Protein AF-A0A959CJM0-F1 (afdb_monomer)

Radius of gyration: 30.86 Å; Cα contacts (8 Å, |Δi|>4): 540; chains: 1; bounding box: 67×108×84 Å

Solvent-accessible surface area (backbone atoms only — not comparable to full-atom values): 23298 Å² total; per-residue (Å²): 125,82,64,58,61,58,53,52,50,52,51,53,51,52,51,50,53,49,53,55,44,51,65,36,46,57,58,49,50,54,54,51,51,52,22,50,51,52,13,46,67,78,31,69,88,48,59,77,88,53,25,65,59,50,26,50,50,45,24,30,52,46,50,58,70,40,33,81,38,76,68,46,70,49,88,98,76,52,77,34,28,41,41,61,33,54,42,71,38,83,68,46,54,49,90,74,53,35,55,49,77,47,79,43,71,66,69,55,64,62,49,54,38,54,51,25,63,68,59,83,52,64,56,60,52,49,12,47,53,48,16,60,59,46,51,78,77,49,82,57,28,66,64,61,38,27,51,55,31,31,69,74,62,38,77,90,59,72,58,26,64,55,35,46,80,21,77,97,35,45,93,81,37,44,80,83,45,47,53,71,56,49,50,52,53,52,43,54,53,47,52,54,50,50,53,50,49,53,53,52,50,51,64,52,49,63,71,70,46,47,29,78,65,48,74,48,75,42,79,64,52,46,32,35,41,40,36,37,20,58,50,73,46,60,68,59,50,49,50,64,73,66,54,74,88,74,48,67,41,64,51,65,49,36,39,82,41,90,61,48,55,59,26,53,51,52,37,27,55,53,39,22,67,72,78,44,96,59,75,91,73,62,54,71,73,44,74,49,73,43,56,34,62,46,100,84,72,47,76,34,89,89,40,78,72,46,78,50,74,45,64,44,69,69,54,78,60,58,40,76,46,38,75,54,35,49,67,30,84,85,30,85,79,39,47,56,30,43,24,36,27,44,72,86,43,49,68,55,51,51,55,57,56,62,33,75,82,39,42,71,55,46,65,91,49,57,43,81,46,69,50,92,60,52,40,58,40,87,88,79,68,42,75,49,73,32,28,36,33,32,36,36,42,50,39,100,83,68,43,63,79,41,52,50,90,77,61,88,78,84,84,133

Mean predicted aligned error: 13.47 Å

Nearest PDB structures (foldseek):
  3onq-assembly3_D  TM=6.764E-01  e=3.087E+00  Bifidobacterium adolescentis ATCC 15703

Sequence (412 aa):
MQGKGVVKFFLVVMTIVTLVQYFFILPTQKVENAADEYAKQATQNMEEGLQKTAFKSKRAEFLDSMSSEEVFRIPLLKSYTYQELKSQQLALGLDLKGGMSVVLQVDLRDFIRALANDSKDPTFSEALDRASQAQKNAQDDFVTLFYDAWREVSGDKRLAPIFTRNEALRDQINYETSDGEVVRIIRKKADETVDLTFKLLKERIDKLGVTQPNVSLDASRDLIVVELPGIDNPERARTFLQAAAKLEFWNIFRISDPGIQQAFISANERLAKTIGDGELEPEILSIDTTYATDSLGNVDNTQIVSIDTTYDNAIVDQGPLFDVLTLNTTGARGLAVLGTAKRNQRRYIDSLLNREDIKTLFPRDLVFRWSKDPAKNYDTNELTDDFELYALKLGRDGKPALTGDHVVDASA

Foldseek 3Di:
DVVPVVVVVVVVVVVVVVVVQCVLPVLLVVQLVVLQVQLCVVQVPDDPVCSVVSSLVSSLVSCVVQQQPFSDDDPPPDTDGSLRSQQPHDFPFCVGQNFDKDKDADCLLVVVCVLLVVDPDVLLVQLSVQLVVCLVPDLAASLVSSLVSSVVRVVPNFPQVSRCPQPVCVVQTDPPQHNVSVSVVSLVVLLVVLVVLQVVLVVLLVVLSAHDWDWDAPSRHSMIMITGGNRSDPVVNVCSSPVDPKAFAFDFAFLPPPLNLVLLLVLQQVCCCPPNPDDLDFAFPDKDWQADADPVRHGDPVGTPDIDTDTDPCSSCDGDQNVFWAAPNVCPLHRQFGTKGAPVCVVVNCVSCPDPVSVVSDPPQWDKDKDPAADADPVPRHGDRMITIGITGADPVRGGPDICSPDPDDDD

Secondary structure (DSSP, 8-state):
-THHHHHHHHHHHHHHHHHHHHHHHHHHHHHHHHHHHHHHHHHTTS-HHHHHHHHHHHHHHHHHHHTTSEEEEETTTEEEEHHHHHHTS----HHHH-EEEEEEE--HHHHHHHHTTT---HHHHHHHHHHHHHTTT-SS-HHHHHHHHHHHH-TT--SHHHHTT-GGGTTT--TT--HHHHHHHHHHHHHHHHHHHHHHHHHHHHTTT-SS-EEEEETTTTEEEEEEET-S-HHHHHHHHHS----EE-EEE-TTSTTHHHHHHHHHHHHHHHHSSS-----EEEEEEEEEE-TTS-EEEEEEEEEEEEEPGGGGG-STTTTT-EE-TT-TT-TTEEEEEETTTHHHHHHHHTSHHHHTTS-TTEEEEE-SSPPBPTTT--B-SEEEEEEEE--TTS--SEEGGG------

pLDDT: mean 84.39, std 9.95, range [39.72, 97.56]

Structure (mmCIF, N/CA/C/O backbone):
data_AF-A0A959CJM0-F1
#
_entry.id   AF-A0A959CJM0-F1
#
loop_
_atom_site.group_PDB
_atom_site.id
_atom_site.type_symbol
_atom_site.label_atom_id
_atom_site.label_alt_id
_atom_site.label_comp_id
_atom_site.label_asym_id
_atom_site.label_entity_id
_atom_site.label_seq_id
_atom_site.pdbx_PDB_ins_code
_atom_site.Cartn_x
_atom_site.Cartn_y
_atom_site.Cartn_z
_atom_site.occupancy
_atom_site.B_iso_or_equiv
_atom_site.auth_seq_id
_atom_site.auth_comp_id
_atom_site.auth_asym_id
_atom_site.auth_atom_id
_atom_site.pdbx_PDB_model_num
ATOM 1 N N . MET A 1 1 ? 21.193 54.806 13.713 1.00 57.25 1 MET A N 1
ATOM 2 C CA . MET A 1 1 ? 21.776 54.086 12.548 1.00 57.25 1 MET A CA 1
ATOM 3 C C . MET A 1 1 ? 21.919 52.565 12.748 1.00 57.25 1 MET A C 1
ATOM 5 O O . MET A 1 1 ? 22.326 51.897 11.805 1.00 57.25 1 MET A O 1
ATOM 9 N N . GLN A 1 2 ? 21.524 51.987 13.893 1.00 57.78 2 GLN A N 1
ATOM 10 C CA . GLN A 1 2 ? 21.724 50.558 14.211 1.00 57.78 2 GLN A CA 1
ATOM 11 C C . GLN A 1 2 ? 20.840 49.560 13.428 1.00 57.78 2 GLN A C 1
ATOM 13 O O . GLN A 1 2 ? 21.198 48.395 13.332 1.00 57.78 2 GLN A O 1
ATOM 18 N N . GLY A 1 3 ? 19.752 49.995 12.778 1.00 58.97 3 GLY A N 1
ATOM 19 C CA . GLY A 1 3 ? 18.914 49.108 11.949 1.00 58.97 3 GLY A CA 1
ATOM 20 C C . GLY A 1 3 ? 19.455 48.816 10.539 1.00 58.97 3 GLY A C 1
ATOM 21 O O . GLY A 1 3 ? 19.026 47.858 9.905 1.00 58.97 3 GLY A O 1
ATOM 22 N N . LYS A 1 4 ? 20.414 49.605 10.022 1.00 71.06 4 LYS A N 1
ATOM 23 C CA . LYS A 1 4 ? 20.877 49.473 8.622 1.00 71.06 4 LYS A CA 1
ATOM 24 C C . LYS A 1 4 ? 21.696 48.200 8.369 1.00 71.06 4 LYS A C 1
ATOM 26 O O . LYS A 1 4 ? 21.675 47.695 7.252 1.00 71.06 4 LYS A O 1
ATOM 31 N N . GLY A 1 5 ? 22.407 47.691 9.378 1.00 79.06 5 GLY A N 1
ATOM 32 C CA . GLY A 1 5 ? 23.183 46.448 9.271 1.00 79.06 5 GLY A CA 1
ATOM 33 C C . GLY A 1 5 ? 22.288 45.213 9.182 1.00 79.06 5 GLY A C 1
ATOM 34 O O . GLY A 1 5 ? 22.457 44.400 8.280 1.00 79.06 5 GLY A O 1
ATOM 35 N N . VAL A 1 6 ? 21.272 45.139 10.048 1.00 84.69 6 VAL A N 1
ATOM 36 C CA . VAL A 1 6 ? 20.287 44.045 10.064 1.00 84.69 6 VAL A CA 1
ATOM 37 C C . VAL A 1 6 ? 19.477 44.021 8.765 1.00 84.69 6 VAL A C 1
ATOM 39 O O . VAL A 1 6 ? 19.350 42.972 8.146 1.00 84.69 6 VAL A O 1
ATOM 42 N N . VAL A 1 7 ? 19.011 45.178 8.284 1.00 85.62 7 VAL A N 1
ATOM 43 C CA . VAL A 1 7 ? 18.259 45.260 7.018 1.00 85.62 7 VAL A CA 1
ATOM 44 C C . VAL A 1 7 ? 19.114 44.836 5.815 1.00 85.62 7 VAL A C 1
ATOM 46 O O . VAL A 1 7 ? 18.636 44.089 4.966 1.00 85.62 7 VAL A O 1
ATOM 49 N N . LYS A 1 8 ? 20.389 45.250 5.742 1.00 85.75 8 LYS A N 1
ATOM 50 C CA . LYS A 1 8 ? 21.305 44.804 4.675 1.00 85.75 8 LYS A CA 1
ATOM 51 C C . LYS A 1 8 ? 21.578 43.302 4.738 1.00 85.75 8 LYS A C 1
ATOM 53 O O . LYS A 1 8 ? 21.616 42.662 3.695 1.00 85.75 8 LYS A O 1
ATOM 58 N N . PHE A 1 9 ? 21.736 42.748 5.937 1.00 89.25 9 PHE A N 1
ATOM 59 C CA . PHE A 1 9 ? 21.904 41.310 6.128 1.00 89.25 9 PHE A CA 1
ATOM 60 C C . PHE A 1 9 ? 20.680 40.529 5.628 1.00 89.25 9 PHE A C 1
ATOM 62 O O . PHE A 1 9 ? 20.8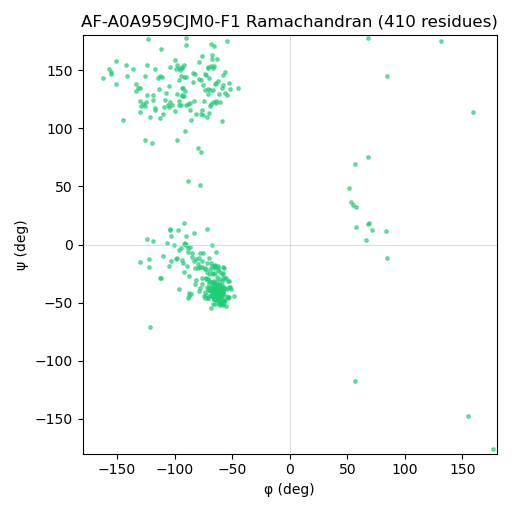32 39.641 4.794 1.00 89.25 9 PHE A O 1
ATOM 69 N N . PHE A 1 10 ? 19.466 40.913 6.043 1.00 90.06 10 PHE A N 1
ATOM 70 C CA . PHE A 1 10 ? 18.233 40.279 5.561 1.00 90.06 10 PHE A CA 1
ATOM 71 C C . PHE A 1 10 ? 18.060 40.406 4.046 1.00 90.06 10 PHE A C 1
ATOM 73 O O . PHE A 1 10 ? 17.652 39.442 3.408 1.00 90.06 10 PHE A O 1
ATOM 80 N N . LEU A 1 11 ? 18.410 41.551 3.452 1.00 92.31 11 LEU A N 1
ATOM 81 C CA . LEU A 1 11 ? 18.341 41.738 2.001 1.00 92.31 11 LEU A CA 1
ATOM 82 C C . LEU A 1 11 ? 19.294 40.797 1.258 1.00 92.31 11 LEU A C 1
ATOM 84 O O . LEU A 1 11 ? 18.898 40.192 0.263 1.00 92.31 11 LEU A O 1
ATOM 88 N N . VAL A 1 12 ? 20.528 40.634 1.747 1.00 92.62 12 VAL A N 1
ATOM 89 C CA . VAL A 1 12 ? 21.495 39.693 1.162 1.00 92.62 12 VAL A CA 1
ATOM 90 C C . VAL A 1 12 ? 20.982 38.259 1.281 1.00 92.62 12 VAL A C 1
ATOM 92 O O . VAL A 1 12 ? 20.967 37.540 0.285 1.00 92.62 12 VAL A O 1
ATOM 95 N N . VAL A 1 13 ? 20.485 37.862 2.457 1.00 92.62 13 VAL A N 1
ATOM 96 C CA . VAL A 1 13 ? 19.905 36.526 2.671 1.00 92.62 13 VAL A CA 1
ATOM 97 C C . VAL A 1 13 ? 18.708 36.291 1.746 1.00 92.62 13 VAL A C 1
ATOM 99 O O . VAL A 1 13 ? 18.661 35.275 1.060 1.00 92.62 13 VAL A O 1
ATOM 102 N N . MET A 1 14 ? 17.773 37.239 1.654 1.00 91.38 14 MET A N 1
ATOM 103 C CA . MET A 1 14 ? 16.599 37.130 0.782 1.00 91.38 14 MET A CA 1
ATOM 104 C C . MET A 1 14 ? 16.988 37.048 -0.698 1.00 91.38 14 MET A C 1
ATOM 106 O O . MET A 1 14 ? 16.410 36.260 -1.446 1.00 91.38 14 MET A O 1
ATOM 110 N N . THR A 1 15 ? 17.995 37.815 -1.121 1.00 93.44 15 THR A N 1
ATOM 111 C CA . THR A 1 15 ? 18.522 37.760 -2.492 1.00 93.44 15 THR A CA 1
ATOM 112 C C . THR A 1 15 ? 19.105 36.380 -2.790 1.00 93.44 15 THR A C 1
ATOM 114 O O . THR A 1 15 ? 18.781 35.793 -3.819 1.00 93.44 15 THR A O 1
ATOM 117 N N . ILE A 1 16 ? 19.891 35.816 -1.867 1.00 92.88 16 ILE A N 1
ATOM 118 C CA . ILE A 1 16 ? 20.448 34.463 -2.003 1.00 92.88 16 ILE A CA 1
ATOM 119 C C . ILE A 1 16 ? 19.327 33.421 -2.086 1.00 92.88 16 ILE A C 1
ATOM 121 O O . ILE A 1 16 ? 19.324 32.612 -3.008 1.00 92.88 16 ILE A O 1
ATOM 125 N N . VAL A 1 17 ? 18.345 33.468 -1.181 1.00 89.12 17 VAL A N 1
ATOM 126 C CA . VAL A 1 17 ? 17.196 32.542 -1.188 1.00 89.12 17 VAL A CA 1
ATOM 127 C C . VAL A 1 17 ? 16.427 32.629 -2.508 1.00 89.12 17 VAL A C 1
ATOM 129 O O . VAL A 1 17 ? 16.061 31.604 -3.077 1.00 89.12 17 VAL A O 1
ATOM 132 N N . THR A 1 18 ? 16.230 33.838 -3.033 1.00 89.69 18 THR A N 1
ATOM 133 C CA . THR A 1 18 ? 15.547 34.051 -4.315 1.00 89.69 18 THR A CA 1
ATOM 134 C C . THR A 1 18 ? 16.336 33.432 -5.470 1.00 89.69 18 THR A C 1
ATOM 136 O O . THR A 1 18 ? 15.764 32.717 -6.288 1.00 89.69 18 THR A O 1
ATOM 139 N N . LEU A 1 19 ? 17.655 33.643 -5.520 1.00 91.31 19 LEU A N 1
ATOM 140 C CA . LEU A 1 19 ? 18.517 33.049 -6.548 1.00 91.31 19 LEU A CA 1
ATOM 141 C C . LEU A 1 19 ? 18.513 31.515 -6.485 1.00 91.31 19 LEU A C 1
ATOM 143 O O . LEU A 1 19 ? 18.413 30.864 -7.523 1.00 91.31 19 LEU A O 1
ATOM 147 N N . VAL A 1 20 ? 18.552 30.940 -5.280 1.00 87.69 20 VAL A N 1
ATOM 148 C CA . VAL A 1 20 ? 18.440 29.488 -5.070 1.00 87.69 20 VAL A CA 1
ATOM 149 C C . VAL A 1 20 ? 17.080 28.955 -5.541 1.00 87.69 20 VAL A C 1
ATOM 151 O O . VAL A 1 20 ? 17.009 27.886 -6.137 1.00 87.69 20 VAL A O 1
ATOM 154 N N . GLN A 1 21 ? 15.992 29.705 -5.358 1.00 87.12 21 GLN A N 1
ATOM 155 C CA . GLN A 1 21 ? 14.681 29.291 -5.865 1.00 87.12 21 GLN A CA 1
ATOM 156 C C . GLN A 1 21 ? 14.605 29.319 -7.391 1.00 87.12 21 GLN A C 1
ATOM 158 O O . GLN A 1 21 ? 14.144 28.351 -7.993 1.00 87.12 21 GLN A O 1
ATOM 163 N N . TYR A 1 22 ? 15.126 30.363 -8.041 1.00 88.06 22 TYR A N 1
ATOM 164 C CA . TYR A 1 22 ? 15.232 30.375 -9.505 1.00 88.06 22 TYR A CA 1
ATOM 165 C C . TYR A 1 22 ? 16.076 29.211 -10.028 1.00 88.06 22 TYR A C 1
ATOM 167 O O . TYR A 1 22 ? 15.742 28.618 -11.052 1.00 88.06 22 TYR A O 1
ATOM 175 N N . PHE A 1 23 ? 17.126 28.843 -9.299 1.00 87.25 23 PHE A N 1
ATOM 176 C CA . PHE A 1 23 ? 17.965 27.703 -9.636 1.00 87.25 23 PHE A CA 1
ATOM 177 C C . PHE A 1 23 ? 17.184 26.372 -9.672 1.00 87.25 23 PHE A C 1
ATOM 179 O O . PHE A 1 23 ? 17.391 25.586 -10.594 1.00 87.25 23 PHE A O 1
ATOM 186 N N . PHE A 1 24 ? 16.234 26.141 -8.759 1.00 85.69 24 PHE A N 1
ATOM 187 C CA . PHE A 1 24 ? 15.379 24.940 -8.779 1.00 85.69 24 PHE A CA 1
ATOM 188 C C . PHE A 1 24 ? 14.193 25.032 -9.757 1.00 85.69 24 PHE A C 1
ATOM 190 O O . PHE A 1 24 ? 13.739 24.020 -10.302 1.00 85.69 24 PHE A O 1
ATOM 197 N N . ILE A 1 25 ? 13.671 26.237 -9.994 1.00 86.56 25 ILE A N 1
ATOM 198 C CA . ILE A 1 25 ? 12.476 26.465 -10.822 1.00 86.56 25 ILE A CA 1
ATOM 199 C C . ILE A 1 25 ? 12.797 26.415 -12.323 1.00 86.56 25 ILE A C 1
ATOM 201 O O . ILE A 1 25 ? 12.028 25.853 -13.095 1.00 86.56 25 ILE A O 1
ATOM 205 N N . LEU A 1 26 ? 13.930 26.964 -12.768 1.00 89.56 26 LEU A N 1
ATOM 206 C CA . LEU A 1 26 ? 14.223 27.066 -14.204 1.00 89.56 26 LEU A CA 1
ATOM 207 C C . LEU A 1 26 ? 14.342 25.704 -14.921 1.00 89.56 26 LEU A C 1
ATOM 209 O O . LEU A 1 26 ? 13.779 25.570 -16.010 1.00 89.56 26 LEU A O 1
ATOM 213 N N . PRO A 1 27 ? 15.030 24.679 -14.375 1.00 87.75 27 PRO A N 1
ATOM 214 C CA . PRO A 1 27 ? 15.105 23.376 -15.036 1.00 87.75 27 PRO A CA 1
ATOM 215 C C . PRO A 1 27 ? 13.763 22.636 -15.021 1.00 87.75 27 PRO A C 1
ATOM 217 O O . PRO A 1 27 ? 13.384 22.035 -16.022 1.00 87.75 27 PRO A O 1
ATOM 220 N N . THR A 1 28 ? 13.012 22.720 -13.919 1.00 86.69 28 THR A N 1
ATOM 221 C CA . THR A 1 28 ? 11.699 22.062 -13.793 1.00 86.69 28 THR A CA 1
ATOM 222 C C . THR A 1 28 ? 10.658 22.678 -14.725 1.00 86.69 28 THR A C 1
ATOM 224 O O . THR A 1 28 ? 9.931 21.939 -15.380 1.00 86.69 28 THR A O 1
ATOM 227 N N . GLN A 1 29 ? 10.658 24.004 -14.905 1.00 87.75 29 GLN A N 1
ATOM 228 C CA . GLN A 1 29 ? 9.793 24.678 -15.880 1.00 87.75 29 GLN A CA 1
ATOM 229 C C . GLN A 1 29 ? 10.014 24.191 -17.314 1.00 87.75 29 GLN A C 1
ATOM 231 O O . GLN A 1 29 ? 9.058 24.095 -18.076 1.00 87.75 29 GLN A O 1
ATOM 236 N N . LYS A 1 30 ? 11.250 23.851 -17.704 1.00 89.12 30 LYS A N 1
ATOM 237 C CA . LYS A 1 30 ? 11.506 23.293 -19.043 1.00 89.12 30 LYS A CA 1
ATOM 238 C C . LYS A 1 30 ? 10.803 21.951 -19.240 1.00 89.12 30 LYS A C 1
ATOM 240 O O . LYS A 1 30 ? 10.200 21.735 -20.285 1.00 89.12 30 LYS A O 1
ATOM 245 N N . VAL A 1 31 ? 10.862 21.081 -18.232 1.00 87.38 31 VAL A N 1
ATOM 246 C CA . VAL A 1 31 ? 10.197 19.768 -18.246 1.00 87.38 31 VAL A CA 1
ATOM 247 C C . VAL A 1 31 ? 8.678 19.936 -18.248 1.00 87.38 31 VAL A C 1
ATOM 249 O O . VAL A 1 31 ? 7.987 19.278 -19.019 1.00 87.38 31 VAL A O 1
ATOM 252 N N . GLU A 1 32 ? 8.155 20.858 -17.437 1.00 88.62 32 GLU A N 1
ATOM 253 C CA . GLU A 1 32 ? 6.721 21.159 -17.371 1.00 88.62 32 GLU A CA 1
ATOM 254 C C . GLU A 1 32 ? 6.182 21.727 -18.690 1.00 88.62 32 GLU A C 1
ATOM 256 O O . GLU A 1 32 ? 5.123 21.301 -19.146 1.00 88.62 32 GLU A O 1
ATOM 261 N N . ASN A 1 33 ? 6.929 22.616 -19.348 1.00 90.25 33 ASN A N 1
ATOM 262 C CA . ASN A 1 33 ? 6.559 23.145 -20.660 1.00 90.25 33 ASN A CA 1
ATOM 263 C C . ASN A 1 33 ? 6.560 22.046 -21.736 1.00 90.25 33 ASN A C 1
ATOM 265 O O . ASN A 1 33 ? 5.641 21.987 -22.551 1.00 90.25 33 ASN A O 1
ATOM 269 N N . ALA A 1 34 ? 7.547 21.144 -21.717 1.00 89.38 34 ALA A N 1
ATOM 270 C CA . ALA A 1 34 ? 7.575 19.992 -22.620 1.00 89.38 34 ALA A CA 1
ATOM 271 C C . ALA A 1 34 ? 6.380 19.050 -22.380 1.00 89.38 34 ALA A C 1
ATOM 273 O O . ALA A 1 34 ? 5.771 18.561 -23.332 1.00 89.38 34 ALA A O 1
ATOM 274 N N . ALA A 1 35 ? 5.992 18.851 -21.116 1.00 88.38 35 ALA A N 1
ATOM 275 C CA . ALA A 1 35 ? 4.807 18.079 -20.759 1.00 88.38 35 ALA A CA 1
ATOM 276 C C . ALA A 1 35 ? 3.516 18.723 -21.292 1.00 88.38 35 ALA A C 1
ATOM 278 O O . ALA A 1 35 ? 2.632 18.020 -21.787 1.00 88.38 35 ALA A O 1
ATOM 279 N N . ASP A 1 36 ? 3.409 20.053 -21.224 1.00 89.25 36 ASP A N 1
ATOM 280 C CA . ASP A 1 36 ? 2.271 20.799 -21.768 1.00 89.25 36 ASP A CA 1
ATOM 281 C C . ASP A 1 36 ? 2.192 20.693 -23.295 1.00 89.25 36 ASP A C 1
ATOM 283 O O . ASP A 1 36 ? 1.101 20.558 -23.852 1.00 89.25 36 ASP A O 1
ATOM 287 N N . GLU A 1 37 ? 3.330 20.744 -23.990 1.00 89.94 37 GLU A N 1
ATOM 288 C CA . GLU A 1 37 ? 3.392 20.557 -25.442 1.00 89.94 37 GLU A CA 1
ATOM 289 C C . GLU A 1 37 ? 2.995 19.137 -25.850 1.00 89.94 37 GLU A C 1
ATOM 291 O O . GLU A 1 37 ? 2.139 18.972 -26.725 1.00 89.94 37 GLU A O 1
ATOM 296 N N . TYR A 1 38 ? 3.535 18.122 -25.170 1.00 89.19 38 TYR A N 1
ATOM 297 C CA . TYR A 1 38 ? 3.169 16.722 -25.380 1.00 89.19 38 TYR A CA 1
ATOM 298 C C . TYR A 1 38 ? 1.665 16.498 -25.180 1.00 89.19 38 TYR A C 1
ATOM 300 O O . TYR A 1 38 ? 0.987 15.925 -26.035 1.00 89.19 38 TYR A O 1
ATOM 308 N N . ALA A 1 39 ? 1.112 17.007 -24.079 1.00 88.31 39 ALA A N 1
ATOM 309 C CA . ALA A 1 39 ? -0.302 16.857 -23.767 1.00 88.31 39 ALA A CA 1
ATOM 310 C C . ALA A 1 39 ? -1.208 17.602 -24.760 1.00 88.31 39 ALA A C 1
ATOM 312 O O . ALA A 1 39 ? -2.268 17.084 -25.119 1.00 88.31 39 ALA A O 1
ATOM 313 N N . LYS A 1 40 ? -0.796 18.781 -25.253 1.00 88.44 40 LYS A N 1
ATOM 314 C CA . LYS A 1 40 ? -1.506 19.486 -26.334 1.00 88.44 40 LYS A CA 1
ATOM 315 C C . LYS A 1 40 ? -1.534 18.630 -27.593 1.00 88.44 40 LYS A C 1
ATOM 317 O O . LYS A 1 40 ? -2.614 18.383 -28.116 1.00 88.44 40 LYS A O 1
ATOM 322 N N . GLN A 1 41 ? -0.385 18.135 -28.049 1.00 87.50 41 GLN A N 1
ATOM 323 C CA . GLN A 1 41 ? -0.299 17.305 -29.257 1.00 87.50 41 GLN A CA 1
ATOM 324 C C . GLN A 1 41 ? -1.142 16.027 -29.138 1.00 87.50 41 GLN A C 1
ATOM 326 O O . GLN A 1 41 ? -1.904 15.702 -30.044 1.00 87.50 41 GLN A O 1
ATOM 331 N N . ALA A 1 42 ? -1.092 15.350 -27.989 1.00 85.06 42 ALA A N 1
ATOM 332 C CA . ALA A 1 42 ? -1.832 14.111 -27.751 1.00 85.06 42 ALA A CA 1
ATOM 333 C C . ALA A 1 42 ? -3.363 14.287 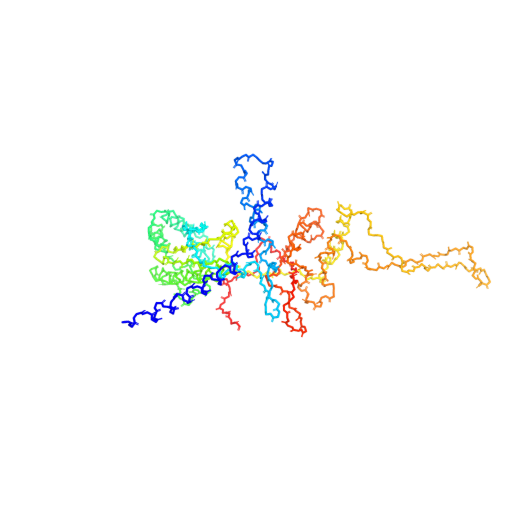-27.688 1.00 85.06 42 ALA A C 1
ATOM 335 O O . ALA A 1 42 ? -4.098 13.309 -27.812 1.00 85.06 42 ALA A O 1
ATOM 336 N N . THR A 1 43 ? -3.857 15.511 -27.478 1.00 86.38 43 THR A N 1
ATOM 337 C CA . THR A 1 43 ? -5.290 15.796 -27.276 1.00 86.38 43 THR A CA 1
ATOM 338 C C . THR A 1 43 ? -5.891 16.723 -28.331 1.00 86.38 43 THR A C 1
ATOM 340 O O . THR A 1 43 ? -7.078 17.039 -28.263 1.00 86.38 43 THR A O 1
ATOM 343 N N . GLN A 1 44 ? -5.112 17.126 -29.340 1.00 80.75 44 GLN A N 1
ATOM 344 C CA . GLN A 1 44 ? -5.532 18.041 -30.411 1.00 80.75 44 GLN A CA 1
ATOM 345 C C . GLN A 1 44 ? -6.767 17.565 -31.192 1.00 80.75 44 GLN A C 1
ATOM 347 O O . GLN A 1 44 ? -7.542 18.397 -31.649 1.00 80.75 44 GLN A O 1
ATOM 352 N N . ASN A 1 45 ? -6.976 16.250 -31.296 1.00 81.12 45 ASN A N 1
ATOM 353 C CA . ASN A 1 45 ? -8.067 15.649 -32.074 1.00 81.12 45 ASN A CA 1
ATOM 354 C C . ASN A 1 45 ? -9.226 15.119 -31.208 1.00 81.12 45 ASN A C 1
ATOM 356 O O . ASN A 1 45 ? -10.039 14.334 -31.690 1.00 81.12 45 ASN A O 1
ATOM 360 N N . MET A 1 46 ? -9.281 15.479 -29.921 1.00 81.31 46 MET A N 1
ATOM 361 C CA . MET A 1 46 ? -10.323 15.016 -28.998 1.00 81.31 46 MET A CA 1
ATOM 362 C C . MET A 1 46 ? -11.469 16.022 -28.877 1.00 81.31 46 MET A C 1
ATOM 364 O O . MET A 1 46 ? -11.273 17.226 -29.009 1.00 81.31 46 MET A O 1
ATOM 368 N N . GLU A 1 47 ? -12.664 15.517 -28.570 1.00 80.81 47 GLU A N 1
ATOM 369 C CA . GLU A 1 47 ? -13.849 16.329 -28.284 1.00 80.81 47 GLU A CA 1
ATOM 370 C C . GLU A 1 47 ? -13.606 17.292 -27.106 1.00 80.81 47 GLU A C 1
ATOM 372 O O . GLU A 1 47 ? -13.049 16.896 -26.077 1.00 80.81 47 GLU A O 1
ATOM 377 N N . GLU A 1 48 ? -14.067 18.542 -27.227 1.00 72.81 48 GLU A N 1
ATOM 378 C CA . GLU A 1 48 ? -13.803 19.652 -26.288 1.00 72.81 48 GLU A CA 1
ATOM 379 C C . GLU A 1 48 ? -14.120 19.303 -24.818 1.00 72.81 48 GLU A C 1
ATOM 381 O O . GLU A 1 48 ? -13.384 19.678 -23.901 1.00 72.81 48 GLU A O 1
ATOM 386 N N . GLY A 1 49 ? -15.180 18.518 -24.580 1.00 73.50 49 GLY A N 1
ATOM 387 C CA . GLY A 1 49 ? -15.589 18.077 -23.240 1.00 73.50 49 GLY A CA 1
ATOM 388 C C . GLY A 1 49 ? -14.636 17.067 -22.583 1.00 73.50 49 GLY A C 1
ATOM 389 O O . GLY A 1 49 ? -14.466 17.086 -21.363 1.00 73.50 49 GLY A O 1
ATOM 390 N N . LEU A 1 50 ? -13.972 16.217 -23.373 1.00 74.94 50 LEU A N 1
ATOM 391 C CA . LEU A 1 50 ? -12.978 15.240 -22.902 1.00 74.94 50 LEU A CA 1
ATOM 392 C C . LEU A 1 50 ? -11.550 15.789 -22.935 1.00 74.94 50 LEU A C 1
ATOM 394 O O . LEU A 1 50 ? -10.700 15.332 -22.166 1.00 74.94 50 LEU A O 1
ATOM 398 N N . GLN A 1 51 ? -11.291 16.790 -23.776 1.00 80.19 51 GLN A N 1
ATOM 399 C CA . GLN A 1 51 ? -9.960 17.333 -24.022 1.00 80.19 51 GLN A CA 1
ATOM 400 C C . GLN A 1 51 ? -9.292 17.843 -22.742 1.00 80.19 51 GLN A C 1
ATOM 402 O O . GLN A 1 51 ? -8.123 17.559 -22.501 1.00 80.19 51 GLN A O 1
ATOM 407 N N . LYS A 1 52 ? -10.034 18.521 -21.857 1.00 79.56 52 LYS A N 1
ATOM 408 C CA . LYS A 1 52 ? -9.485 19.042 -20.593 1.00 79.56 52 LYS A CA 1
ATOM 409 C C . LYS A 1 52 ? -9.038 17.933 -19.635 1.00 79.56 52 LYS A C 1
ATOM 411 O O . LYS A 1 52 ? -8.013 18.072 -18.965 1.00 79.56 52 LYS A O 1
ATOM 416 N N . THR A 1 53 ? -9.794 16.841 -19.555 1.00 78.75 53 THR A N 1
ATOM 417 C CA . THR A 1 53 ? -9.473 15.694 -18.692 1.00 78.75 53 THR A CA 1
ATOM 418 C C . THR A 1 53 ? -8.328 14.879 -19.287 1.00 78.75 53 THR A C 1
ATOM 420 O O . THR A 1 53 ? -7.370 14.554 -18.583 1.00 78.75 53 THR A O 1
ATOM 423 N N . ALA A 1 54 ? -8.373 14.627 -20.597 1.00 80.75 54 ALA A N 1
ATOM 424 C CA . ALA A 1 54 ? -7.315 13.935 -21.321 1.00 80.75 54 ALA A CA 1
ATOM 425 C C . ALA A 1 54 ? -5.992 14.715 -21.292 1.00 80.75 54 ALA A C 1
ATOM 427 O O . ALA A 1 54 ? -4.940 14.115 -21.094 1.00 80.75 54 ALA A O 1
ATOM 428 N N . PHE A 1 55 ? -6.039 16.048 -21.396 1.00 85.81 55 PHE A N 1
ATOM 429 C CA . PHE A 1 55 ? -4.858 16.909 -21.324 1.00 85.81 55 PHE A CA 1
ATOM 430 C C . PHE A 1 55 ? -4.150 16.743 -19.980 1.00 85.81 55 PHE A C 1
ATOM 432 O O . PHE A 1 55 ? -2.952 16.471 -19.933 1.00 85.81 55 PHE A O 1
ATOM 439 N N . LYS A 1 56 ? -4.905 16.824 -18.876 1.00 82.19 56 LYS A N 1
ATOM 440 C CA . LYS A 1 56 ? -4.363 16.605 -17.529 1.00 82.19 56 LYS A CA 1
ATOM 441 C C . LYS A 1 56 ? -3.756 15.211 -17.380 1.00 82.19 56 LYS A C 1
ATOM 443 O O . LYS A 1 56 ? -2.669 15.087 -16.829 1.00 82.19 56 LYS A O 1
ATOM 448 N N . SER A 1 57 ? -4.430 14.181 -17.894 1.00 81.81 57 SER A N 1
ATOM 449 C CA . SER A 1 57 ? -3.943 12.799 -17.838 1.00 81.81 57 SER A CA 1
ATOM 450 C C . SER A 1 57 ? -2.643 12.609 -18.626 1.00 81.81 57 SER A C 1
ATOM 452 O O . SER A 1 57 ? -1.686 12.064 -18.082 1.00 81.81 57 SER A O 1
ATOM 454 N N . LYS A 1 58 ? -2.565 13.115 -19.862 1.00 84.62 58 LYS A N 1
ATOM 455 C CA . LYS A 1 58 ? -1.371 12.996 -20.713 1.00 84.62 58 LYS A CA 1
ATOM 456 C C . LYS A 1 58 ? -0.190 13.812 -20.208 1.00 84.62 58 LYS A C 1
ATOM 458 O O . LYS A 1 58 ? 0.939 13.331 -20.241 1.00 84.62 58 LYS A O 1
ATOM 463 N N . ARG A 1 59 ? -0.448 14.997 -19.654 1.00 86.69 59 ARG A N 1
ATOM 464 C CA . ARG A 1 59 ? 0.575 15.790 -18.964 1.00 86.69 59 ARG A CA 1
ATOM 465 C C . ARG A 1 59 ? 1.124 15.037 -17.751 1.00 86.69 59 ARG A C 1
ATOM 467 O O . ARG A 1 59 ? 2.335 14.952 -17.575 1.00 86.69 59 ARG A O 1
ATOM 474 N N . ALA A 1 60 ? 0.239 14.469 -16.933 1.00 82.38 60 ALA A N 1
ATOM 475 C CA . ALA A 1 60 ? 0.621 13.699 -15.754 1.00 82.38 60 ALA A CA 1
ATOM 476 C C . ALA A 1 60 ? 1.412 12.428 -16.106 1.00 82.38 60 ALA A C 1
ATOM 478 O O . ALA A 1 60 ? 2.341 12.079 -15.386 1.00 82.38 60 ALA A O 1
ATOM 479 N N . GLU A 1 61 ? 1.068 11.754 -17.206 1.00 81.62 61 GLU A N 1
ATOM 480 C CA . GLU A 1 61 ? 1.789 10.582 -17.720 1.00 81.62 61 GLU A CA 1
ATOM 481 C C . GLU A 1 61 ? 3.231 10.934 -18.116 1.00 81.62 61 GLU A C 1
ATOM 483 O O . GLU A 1 61 ? 4.166 10.249 -17.704 1.00 81.62 61 GLU A O 1
ATOM 488 N N . PHE A 1 62 ? 3.422 12.047 -18.830 1.00 85.31 62 PHE A N 1
ATOM 489 C CA . PHE A 1 62 ? 4.749 12.531 -19.215 1.00 85.31 62 PHE A CA 1
ATOM 490 C C . PHE A 1 62 ? 5.605 12.918 -18.001 1.00 85.31 62 PHE A C 1
ATOM 492 O O . PHE A 1 62 ? 6.773 12.537 -17.896 1.00 85.31 62 PHE A O 1
ATOM 499 N N . LEU A 1 63 ? 5.028 13.659 -17.050 1.00 84.25 63 LEU A N 1
ATOM 500 C CA . LEU A 1 63 ? 5.744 14.046 -15.833 1.00 84.25 63 LEU A CA 1
ATOM 501 C C . LEU A 1 63 ? 6.087 12.831 -14.962 1.00 84.25 63 LEU A C 1
ATOM 503 O O . LEU A 1 63 ? 7.153 12.809 -14.352 1.00 84.25 63 LEU A O 1
ATOM 507 N N . ASP A 1 64 ? 5.238 11.798 -14.944 1.00 79.31 64 ASP A N 1
ATOM 508 C CA . ASP A 1 64 ? 5.546 10.530 -14.275 1.00 79.31 64 ASP A CA 1
ATOM 509 C C . ASP A 1 64 ? 6.756 9.838 -14.917 1.00 79.31 64 ASP A C 1
ATOM 511 O O . ASP A 1 64 ? 7.658 9.414 -14.192 1.00 79.31 64 ASP A O 1
ATOM 515 N N . SER A 1 65 ? 6.837 9.788 -16.255 1.00 80.94 65 SER A N 1
ATOM 516 C CA . SER A 1 65 ? 8.001 9.200 -16.936 1.00 80.94 65 SER A CA 1
ATOM 517 C C . SER A 1 65 ? 9.284 9.996 -16.713 1.00 80.94 65 SER A C 1
ATOM 519 O O . SER A 1 65 ? 10.351 9.402 -16.637 1.00 80.94 65 SER A O 1
ATOM 521 N N . MET A 1 66 ? 9.183 11.317 -16.544 1.00 83.62 66 MET A N 1
ATOM 522 C CA . ME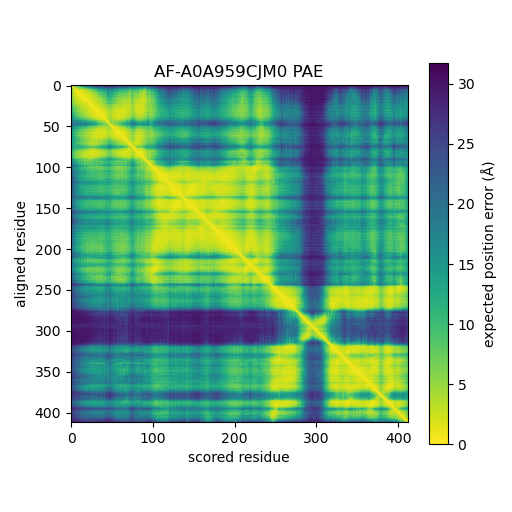T A 1 66 ? 10.334 12.186 -16.280 1.00 83.62 66 MET A CA 1
ATOM 523 C C . MET A 1 66 ? 10.726 12.265 -14.797 1.00 83.62 66 MET A C 1
ATOM 525 O O . MET A 1 66 ? 11.749 12.864 -14.473 1.00 83.62 66 MET A O 1
ATOM 529 N N . SER A 1 67 ? 9.936 11.691 -13.882 1.00 78.50 67 SER A N 1
ATOM 530 C CA . SER A 1 67 ? 10.121 11.880 -12.434 1.00 78.50 67 SER A CA 1
ATOM 531 C C . SER A 1 67 ? 11.493 11.434 -11.921 1.00 78.50 67 SER A C 1
ATOM 533 O O . SER A 1 67 ? 12.104 12.141 -11.117 1.00 78.50 67 SER A O 1
ATOM 535 N N . SER A 1 68 ? 11.992 10.300 -12.418 1.00 78.12 68 SER A N 1
ATOM 536 C CA . SER A 1 68 ? 13.301 9.738 -12.069 1.00 78.12 68 SER A CA 1
ATOM 537 C C . SER A 1 68 ? 14.424 10.121 -13.031 1.00 78.12 68 SER A C 1
ATOM 539 O O . SER A 1 68 ? 15.562 9.728 -12.799 1.00 78.12 68 SER A O 1
ATOM 541 N N . GLU A 1 69 ? 14.129 10.858 -14.100 1.00 81.94 69 GLU A N 1
ATOM 542 C CA . GLU A 1 69 ? 15.138 11.234 -15.089 1.00 81.94 69 GLU A CA 1
ATOM 543 C C . GLU A 1 69 ? 16.009 12.376 -14.563 1.00 81.94 69 GLU A C 1
ATOM 545 O O . GLU A 1 69 ? 15.524 13.313 -13.914 1.00 81.94 69 GLU A O 1
ATOM 550 N N . GLU A 1 70 ? 17.306 12.316 -14.862 1.00 85.56 70 GLU A N 1
ATOM 551 C CA . GLU A 1 70 ? 18.228 13.412 -14.579 1.00 85.56 70 GLU A CA 1
ATOM 552 C C . GLU A 1 70 ? 17.949 14.573 -15.537 1.00 85.56 70 GLU A C 1
ATOM 554 O O . GLU A 1 70 ? 18.239 14.515 -16.730 1.00 85.56 70 GLU A O 1
ATOM 559 N N . VAL A 1 71 ? 17.394 15.663 -15.009 1.00 86.25 71 VAL A N 1
ATOM 560 C CA . VAL A 1 71 ? 17.029 16.841 -15.818 1.00 86.25 71 VAL A CA 1
ATOM 561 C C . VAL A 1 71 ? 18.027 17.982 -15.668 1.00 86.25 71 VAL A C 1
ATOM 563 O O . VAL A 1 71 ? 18.023 18.932 -16.455 1.00 86.25 71 VAL A O 1
ATOM 566 N N . PHE A 1 72 ? 18.891 17.913 -14.655 1.00 84.56 72 PHE A N 1
ATOM 567 C CA . PHE A 1 72 ? 19.908 18.922 -14.413 1.00 84.56 72 PHE A CA 1
ATOM 568 C C . PHE A 1 72 ? 21.137 18.332 -13.725 1.00 84.56 72 PHE A C 1
ATOM 570 O O . PHE A 1 72 ? 21.027 17.560 -12.778 1.00 84.56 72 PHE A O 1
ATOM 577 N N . ARG A 1 73 ? 22.331 18.746 -14.155 1.00 85.69 73 ARG A N 1
ATOM 578 C CA . ARG A 1 73 ? 23.597 18.306 -13.564 1.00 85.69 73 ARG A CA 1
ATOM 579 C C . ARG A 1 73 ? 24.511 19.490 -13.328 1.00 85.69 73 ARG A C 1
ATOM 581 O O . ARG A 1 73 ? 24.752 20.284 -14.235 1.00 85.69 73 ARG A O 1
ATOM 588 N N . ILE A 1 74 ? 25.081 19.552 -12.128 1.00 80.12 74 ILE A N 1
ATOM 589 C CA . ILE A 1 74 ? 26.199 20.441 -11.838 1.00 80.12 74 ILE A CA 1
ATOM 590 C C . ILE A 1 74 ? 27.490 19.637 -12.022 1.00 80.12 74 ILE A C 1
ATOM 592 O O . ILE A 1 74 ? 27.681 18.631 -11.327 1.00 80.12 74 ILE A O 1
ATOM 596 N N . PRO A 1 75 ? 28.386 20.045 -12.937 1.00 77.06 75 PRO A N 1
ATOM 597 C CA . PRO A 1 75 ? 29.689 19.409 -13.078 1.00 77.06 75 PRO A CA 1
ATOM 598 C C . PRO A 1 75 ? 30.408 19.335 -11.723 1.00 77.06 75 PRO A C 1
ATOM 600 O O . PRO A 1 75 ? 30.438 20.322 -10.993 1.00 77.06 75 PRO A O 1
ATOM 603 N N . LEU A 1 76 ? 30.978 18.168 -11.400 1.00 72.12 76 LEU A N 1
ATOM 604 C CA . LEU A 1 76 ? 31.771 17.895 -10.185 1.00 72.12 76 LEU A CA 1
ATOM 605 C C . LEU A 1 76 ? 31.025 17.936 -8.835 1.00 72.12 76 LEU A C 1
ATOM 607 O O . LEU A 1 76 ? 31.674 17.765 -7.807 1.00 72.12 76 LEU A O 1
ATOM 611 N N . LEU A 1 77 ? 29.702 18.134 -8.805 1.00 80.75 77 LEU A N 1
ATOM 612 C CA . LEU A 1 77 ? 28.949 18.227 -7.545 1.00 80.75 77 LEU A CA 1
ATOM 613 C C . LEU A 1 77 ? 27.848 17.175 -7.431 1.00 80.75 77 LEU A C 1
ATOM 615 O O . LEU A 1 77 ? 27.957 16.264 -6.615 1.00 80.75 77 LEU A O 1
ATOM 619 N N . LYS A 1 78 ? 26.775 17.311 -8.215 1.00 82.94 78 LYS A N 1
ATOM 620 C CA . LYS A 1 78 ? 25.591 16.455 -8.098 1.00 82.94 78 LYS A CA 1
ATOM 621 C C . LYS A 1 78 ? 24.725 16.529 -9.364 1.00 82.94 78 LYS A C 1
ATOM 623 O O . LYS A 1 78 ? 24.607 17.597 -9.974 1.00 82.94 78 LYS A O 1
ATOM 628 N N . SER A 1 79 ? 24.133 15.402 -9.755 1.00 85.06 79 SER A N 1
ATOM 629 C CA . SER A 1 79 ? 22.999 15.336 -10.680 1.00 85.06 79 SER A CA 1
ATOM 630 C C . SER A 1 79 ? 21.683 15.357 -9.904 1.00 85.06 79 SER A C 1
ATOM 632 O O . SER A 1 79 ? 21.594 14.859 -8.782 1.00 85.06 79 SER A O 1
ATOM 634 N N . TYR A 1 80 ? 20.681 16.007 -10.485 1.00 85.62 80 TYR A N 1
ATOM 635 C CA . TYR A 1 80 ? 19.371 16.196 -9.886 1.00 85.62 80 TYR A CA 1
ATOM 636 C C . TYR A 1 80 ? 18.293 15.658 -10.818 1.00 85.62 80 TYR A C 1
ATOM 638 O O . TYR A 1 80 ? 18.214 16.028 -11.997 1.00 85.62 80 TYR A O 1
ATOM 646 N N . THR A 1 81 ? 17.429 14.823 -10.256 1.00 86.56 81 THR A N 1
ATOM 647 C CA . THR A 1 81 ? 16.213 14.366 -10.930 1.00 86.56 81 THR A CA 1
ATOM 648 C C . THR A 1 81 ? 15.139 15.455 -10.937 1.00 86.56 81 THR A C 1
ATOM 650 O O . THR A 1 81 ? 15.184 16.399 -10.137 1.00 86.56 81 THR A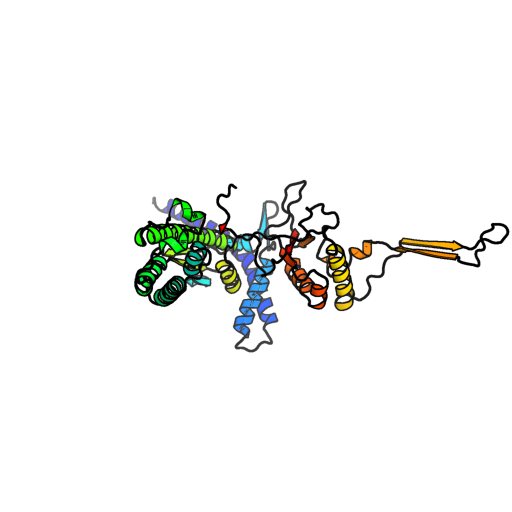 O 1
ATOM 653 N N . TYR A 1 82 ? 14.140 15.329 -11.819 1.00 85.12 82 TYR A N 1
ATOM 654 C CA . TYR A 1 82 ? 12.982 16.235 -11.807 1.00 85.12 82 TYR A CA 1
ATOM 655 C C . TYR A 1 82 ? 12.325 16.282 -10.421 1.00 85.12 82 TYR A C 1
ATOM 657 O O . TYR A 1 82 ? 12.060 17.368 -9.897 1.00 85.12 82 TYR A O 1
ATOM 665 N N . GLN A 1 83 ? 12.131 15.117 -9.792 1.00 82.19 83 GLN A N 1
ATOM 666 C CA . GLN A 1 83 ? 11.482 15.023 -8.487 1.00 82.19 83 GLN A CA 1
ATOM 667 C C . GLN A 1 83 ? 12.283 15.705 -7.367 1.00 82.19 83 GLN A C 1
ATOM 669 O O . GLN A 1 83 ? 11.699 16.380 -6.517 1.00 82.19 83 GLN A O 1
ATOM 674 N N . GLU A 1 84 ? 13.612 15.561 -7.359 1.00 83.38 84 GLU A N 1
ATOM 675 C CA . GLU A 1 84 ? 14.477 16.207 -6.363 1.00 83.38 84 GLU A CA 1
ATOM 676 C C . GLU A 1 84 ? 14.462 17.732 -6.478 1.00 83.38 84 GLU A C 1
ATOM 678 O O . GLU A 1 84 ? 14.420 18.425 -5.464 1.00 83.38 84 GLU A O 1
ATOM 683 N N . LEU A 1 85 ? 14.481 18.274 -7.699 1.00 84.94 85 LEU A N 1
ATOM 684 C CA . LEU A 1 85 ? 14.387 19.722 -7.892 1.00 84.94 85 LEU A CA 1
ATOM 685 C C . LEU A 1 85 ? 13.016 20.246 -7.478 1.00 84.94 85 LEU A C 1
ATOM 687 O O . LEU A 1 85 ? 12.921 21.310 -6.868 1.00 84.94 85 LEU A O 1
ATOM 691 N N . LYS A 1 86 ? 11.953 19.502 -7.801 1.00 82.25 86 LYS A N 1
ATOM 692 C CA . LYS A 1 86 ? 10.581 19.883 -7.467 1.00 82.25 86 LYS A CA 1
ATOM 693 C C . LYS A 1 86 ? 10.364 19.938 -5.955 1.00 82.25 86 LYS A C 1
ATOM 695 O O . LYS A 1 86 ? 9.757 20.895 -5.482 1.00 82.25 86 LYS A O 1
ATOM 700 N N . SER A 1 87 ? 10.900 18.975 -5.201 1.00 79.38 87 SER A N 1
ATOM 701 C CA . SER A 1 87 ? 10.750 18.912 -3.739 1.00 79.38 87 SER A CA 1
ATOM 702 C C . SER A 1 87 ? 11.501 20.021 -2.985 1.00 79.38 87 SER A C 1
ATOM 704 O O . SER A 1 87 ? 11.129 20.347 -1.860 1.00 79.38 87 SER A O 1
ATOM 706 N N . GLN A 1 88 ? 12.515 20.640 -3.604 1.00 82.94 88 GLN A N 1
ATOM 707 C CA . GLN A 1 88 ? 13.295 21.748 -3.029 1.00 82.94 88 GLN A CA 1
ATOM 708 C C . GLN A 1 88 ? 12.704 23.142 -3.313 1.00 82.94 88 GLN A C 1
ATOM 710 O O . GLN A 1 88 ? 13.184 24.153 -2.783 1.00 82.94 88 GLN A O 1
ATOM 715 N N . GLN A 1 89 ? 11.658 23.229 -4.138 1.00 82.94 89 GLN A N 1
ATOM 716 C CA . GLN A 1 89 ? 10.978 24.494 -4.410 1.00 82.94 89 GLN A CA 1
ATOM 717 C C . GLN A 1 89 ? 10.171 24.979 -3.207 1.00 82.94 89 GLN A C 1
ATOM 719 O O . GLN A 1 89 ? 9.667 24.194 -2.406 1.00 82.94 89 GLN A O 1
ATOM 724 N N . LEU A 1 90 ? 9.989 26.299 -3.126 1.00 76.56 90 LEU A N 1
ATOM 725 C CA . LEU A 1 90 ? 9.045 26.901 -2.191 1.00 76.56 90 LEU A CA 1
ATOM 726 C C . LEU A 1 90 ? 7.641 26.324 -2.403 1.00 76.56 90 LEU A C 1
ATOM 728 O O . LEU A 1 90 ? 7.109 26.310 -3.520 1.00 76.56 90 LEU A O 1
ATOM 732 N N . ALA A 1 91 ? 7.031 25.897 -1.301 1.00 69.12 91 ALA A N 1
ATOM 733 C CA . ALA A 1 91 ? 5.636 25.514 -1.280 1.00 69.12 91 ALA A CA 1
ATOM 734 C C . ALA A 1 91 ? 4.784 26.773 -1.454 1.00 69.12 91 ALA A C 1
ATOM 736 O O . ALA A 1 91 ? 4.748 27.653 -0.594 1.00 69.12 91 ALA A O 1
ATOM 737 N N . LEU A 1 92 ? 4.096 26.863 -2.586 1.00 72.19 92 LEU A N 1
ATOM 738 C CA . LEU A 1 92 ? 2.959 27.763 -2.708 1.00 72.19 92 LEU A CA 1
ATOM 739 C C . LEU A 1 92 ? 1.779 26.893 -2.270 1.00 72.19 92 LEU A C 1
ATOM 741 O O . LEU A 1 92 ? 1.616 25.797 -2.804 1.00 72.19 92 LEU A O 1
ATOM 745 N N . GLY A 1 93 ? 1.057 27.295 -1.220 1.00 72.81 93 GLY A N 1
ATOM 746 C CA . GLY A 1 93 ? -0.016 26.482 -0.632 1.00 72.81 93 GLY A CA 1
ATOM 747 C C . GLY A 1 93 ? -1.075 26.048 -1.655 1.00 72.81 93 GLY A C 1
ATOM 748 O O . GLY A 1 93 ? -1.041 26.468 -2.813 1.00 72.81 93 GLY A O 1
ATOM 749 N N . LEU A 1 94 ? -2.043 25.228 -1.231 1.00 80.88 94 LEU A N 1
ATOM 750 C CA . LEU A 1 94 ? -3.073 24.669 -2.121 1.00 80.88 94 LEU A CA 1
ATOM 751 C C . LEU A 1 94 ? -3.776 25.739 -2.975 1.00 80.88 94 LEU A C 1
ATOM 753 O O . LEU A 1 94 ? -4.024 25.513 -4.154 1.00 80.88 94 LEU A O 1
ATOM 757 N N . ASP A 1 95 ? -4.032 26.911 -2.399 1.00 77.50 95 ASP A N 1
ATOM 758 C CA . ASP A 1 95 ? -4.672 28.041 -3.080 1.00 77.50 95 ASP A CA 1
ATOM 759 C C . ASP A 1 95 ? -3.814 28.627 -4.222 1.00 77.50 95 ASP A C 1
ATOM 761 O O . ASP A 1 95 ? -4.330 29.039 -5.256 1.00 77.50 95 ASP A O 1
ATOM 765 N N . LEU A 1 96 ? -2.484 28.605 -4.076 1.00 78.12 96 LEU A N 1
ATOM 766 C CA . LEU A 1 96 ? -1.551 29.238 -5.013 1.00 78.12 96 LEU A CA 1
ATOM 767 C C . LEU A 1 96 ? -0.980 28.275 -6.065 1.00 78.12 96 LEU A C 1
ATOM 769 O O . LEU A 1 96 ? -0.793 28.680 -7.210 1.00 78.12 96 LEU A O 1
ATOM 773 N N . LYS A 1 97 ? -0.675 27.016 -5.708 1.00 70.00 97 LYS A N 1
ATOM 774 C CA . LYS A 1 97 ? -0.215 25.992 -6.675 1.00 70.00 97 LYS A CA 1
ATOM 775 C C . LYS A 1 97 ? -1.351 25.149 -7.252 1.00 70.00 97 LYS A C 1
ATOM 777 O O . LYS A 1 97 ? -1.130 24.455 -8.244 1.00 70.00 97 LYS A O 1
ATOM 782 N N . GLY A 1 98 ? -2.536 25.164 -6.643 1.00 76.94 98 GLY A N 1
ATOM 783 C CA . GLY A 1 98 ? -3.518 24.102 -6.851 1.00 76.94 98 GLY A CA 1
ATOM 784 C C . GLY A 1 98 ? -3.043 22.774 -6.245 1.00 76.94 98 GLY A C 1
ATOM 785 O O . GLY A 1 98 ? -1.947 22.670 -5.688 1.00 76.94 98 GLY A O 1
ATOM 786 N N . GLY A 1 99 ? -3.874 21.736 -6.323 1.00 82.19 99 GLY A N 1
ATOM 787 C CA . GLY A 1 99 ? -3.542 20.416 -5.785 1.00 82.19 99 GLY A CA 1
ATOM 788 C C . GLY A 1 99 ? -4.777 19.600 -5.426 1.00 82.19 99 GLY A C 1
ATOM 789 O O . GLY A 1 99 ? -5.819 19.728 -6.070 1.00 82.19 99 GLY A O 1
ATOM 790 N N . MET A 1 100 ? -4.650 18.763 -4.395 1.00 85.81 100 MET A N 1
ATOM 791 C CA . MET A 1 100 ? -5.713 17.871 -3.930 1.00 85.81 100 MET A CA 1
ATOM 792 C C . MET A 1 100 ? -5.915 18.002 -2.414 1.00 85.81 100 MET A C 1
ATOM 794 O O . MET A 1 100 ? -4.939 17.989 -1.670 1.00 85.81 100 MET A O 1
ATOM 798 N N . SER A 1 101 ? -7.171 18.087 -1.967 1.00 88.69 101 SER A N 1
ATOM 799 C CA . SER A 1 101 ? -7.569 17.925 -0.562 1.00 88.69 101 SER A CA 1
ATOM 800 C C . SER A 1 101 ? -8.522 16.736 -0.464 1.00 88.69 101 SER A C 1
ATOM 802 O O . SER A 1 101 ? -9.467 16.632 -1.250 1.00 88.69 101 SER A O 1
ATOM 804 N N . VAL A 1 102 ? -8.232 15.806 0.442 1.00 88.88 102 VAL A N 1
ATOM 805 C CA . VAL A 1 102 ? -8.987 14.566 0.633 1.00 88.88 102 VAL A CA 1
ATOM 806 C C . VAL A 1 102 ? -9.242 14.366 2.115 1.00 88.88 102 VAL A C 1
ATOM 808 O O . VAL A 1 102 ? -8.348 14.544 2.938 1.00 88.88 102 VAL A O 1
ATOM 811 N N . VAL A 1 103 ? -10.454 13.935 2.441 1.00 90.31 103 VAL A N 1
ATOM 812 C CA . VAL A 1 103 ? -10.794 13.419 3.764 1.00 90.31 103 VAL A CA 1
ATOM 813 C C . VAL A 1 103 ? -10.880 11.901 3.660 1.00 90.31 103 VAL A C 1
ATOM 815 O O . VAL A 1 103 ? -11.626 11.370 2.836 1.00 90.31 103 VAL A O 1
ATOM 818 N N . LEU A 1 104 ? -10.080 11.208 4.462 1.00 89.62 104 LEU A N 1
ATOM 819 C CA . LEU A 1 104 ? -10.016 9.755 4.537 1.00 89.62 104 LEU A CA 1
ATOM 820 C C . LEU A 1 104 ? -10.661 9.302 5.847 1.00 89.62 104 LEU A C 1
ATOM 822 O O . LEU A 1 104 ? -10.315 9.804 6.912 1.00 89.62 104 LEU A O 1
ATOM 826 N N . GLN A 1 105 ? -11.575 8.340 5.762 1.00 89.12 105 GLN A N 1
ATOM 827 C CA . GLN A 1 105 ? -12.139 7.655 6.923 1.00 89.12 105 GLN A CA 1
ATOM 828 C C . GLN A 1 105 ? -11.391 6.337 7.113 1.00 89.12 105 GLN A C 1
ATOM 830 O O . GLN A 1 105 ? -11.260 5.565 6.159 1.00 89.12 105 GLN A O 1
ATOM 835 N N . VAL A 1 106 ? -10.916 6.066 8.328 1.00 88.31 106 VAL A N 1
ATOM 836 C CA . VAL A 1 106 ? -10.359 4.748 8.659 1.00 88.31 106 VAL A CA 1
ATOM 837 C C . VAL A 1 106 ? -11.498 3.724 8.714 1.00 88.31 106 VAL A C 1
ATOM 839 O O . VAL A 1 106 ? -12.517 3.961 9.362 1.00 88.31 106 VAL A O 1
ATOM 842 N N . ASP A 1 107 ? -11.345 2.592 8.019 1.00 89.88 107 ASP A N 1
ATOM 843 C CA . ASP A 1 107 ? -12.372 1.542 7.957 1.00 89.88 107 ASP A CA 1
ATOM 844 C C . ASP A 1 107 ? -12.399 0.709 9.246 1.00 89.88 107 ASP A C 1
ATOM 846 O O . ASP A 1 107 ? -11.856 -0.395 9.339 1.00 89.88 107 ASP A O 1
ATOM 850 N N . LEU A 1 108 ? -13.039 1.271 10.270 1.00 92.19 108 LEU A N 1
ATOM 851 C CA . LEU A 1 108 ? -13.203 0.606 11.556 1.00 92.19 108 LEU A CA 1
ATOM 852 C C . LEU A 1 108 ? -14.283 -0.486 11.537 1.00 92.19 108 LEU A C 1
ATOM 854 O O . LEU A 1 108 ? -14.315 -1.331 12.431 1.00 92.19 108 LEU A O 1
ATOM 858 N N . ARG A 1 109 ? -15.134 -0.535 10.504 1.00 93.75 109 ARG A N 1
ATOM 859 C CA . ARG A 1 109 ? -16.127 -1.602 10.342 1.00 93.75 109 ARG A CA 1
ATOM 860 C C . ARG A 1 109 ? -15.443 -2.924 10.042 1.00 93.75 109 ARG A C 1
ATOM 862 O O . ARG A 1 109 ? -15.683 -3.913 10.740 1.00 93.75 109 ARG A O 1
ATOM 869 N N . ASP A 1 110 ? -14.605 -2.939 9.012 1.00 90.69 110 ASP A N 1
ATOM 870 C CA . ASP A 1 110 ? -13.867 -4.141 8.638 1.00 90.69 110 ASP A CA 1
ATOM 871 C C . ASP A 1 110 ? -12.826 -4.503 9.703 1.00 90.69 110 ASP A C 1
ATOM 873 O O . ASP A 1 110 ? -12.634 -5.685 9.982 1.00 90.69 110 ASP A O 1
ATOM 877 N N . PHE A 1 111 ? -12.245 -3.514 10.389 1.00 90.38 111 PHE A N 1
ATOM 878 C CA . PHE A 1 111 ? -11.394 -3.747 11.557 1.00 90.38 111 PHE A CA 1
ATOM 879 C C . PHE A 1 111 ? -12.120 -4.506 12.683 1.00 90.38 111 PHE A C 1
ATOM 881 O O . PHE A 1 111 ? -11.640 -5.547 13.131 1.00 90.38 111 PHE A O 1
ATOM 888 N N . ILE A 1 112 ? -13.299 -4.043 13.122 1.00 93.88 112 ILE A N 1
ATOM 889 C CA . ILE A 1 112 ? -14.073 -4.719 14.180 1.00 93.88 112 ILE A CA 1
ATOM 890 C C . ILE A 1 112 ? -14.519 -6.118 13.720 1.00 93.88 112 ILE A C 1
ATOM 892 O O . ILE A 1 112 ? -14.491 -7.068 14.505 1.00 93.88 112 ILE A O 1
ATOM 896 N N . ARG A 1 113 ? -14.878 -6.282 12.441 1.00 93.50 113 ARG A N 1
ATOM 897 C CA . ARG A 1 113 ? -15.200 -7.592 11.850 1.00 93.50 113 ARG A CA 1
ATOM 898 C C . ARG A 1 113 ? -14.005 -8.554 11.873 1.00 93.50 113 ARG A C 1
ATOM 900 O O . ARG A 1 113 ? -14.183 -9.720 12.226 1.00 93.50 113 ARG A O 1
ATOM 907 N N . ALA A 1 114 ? -12.806 -8.074 11.549 1.00 89.44 114 ALA A N 1
ATOM 908 C CA . ALA A 1 114 ? -11.573 -8.857 11.614 1.00 89.44 114 ALA A CA 1
ATOM 909 C C . ALA A 1 114 ? -11.224 -9.236 13.064 1.00 89.44 114 ALA A C 1
ATOM 911 O O . ALA A 1 114 ? -10.915 -10.394 13.350 1.00 89.44 114 ALA A O 1
ATOM 912 N N . LEU A 1 115 ? -11.386 -8.306 14.016 1.00 90.12 115 LEU A N 1
ATOM 913 C CA . LEU A 1 115 ? -11.254 -8.602 15.447 1.00 90.12 115 LEU A CA 1
ATOM 914 C C . LEU A 1 115 ? -12.237 -9.684 15.916 1.00 90.12 115 LEU A C 1
ATOM 916 O O . LEU A 1 115 ? -11.905 -10.470 16.797 1.00 90.12 115 LEU A O 1
ATOM 920 N N . ALA A 1 116 ? -13.415 -9.773 15.304 1.00 92.38 116 ALA A N 1
ATOM 921 C CA . ALA A 1 116 ? -14.404 -10.819 15.553 1.00 92.38 116 ALA A CA 1
ATOM 922 C C . ALA A 1 116 ? -14.146 -12.130 14.776 1.00 92.38 116 ALA A C 1
ATOM 924 O O . ALA A 1 116 ? -15.017 -13.002 14.746 1.00 92.38 116 ALA A O 1
ATOM 925 N N . ASN A 1 117 ? -12.981 -12.280 14.131 1.00 89.81 117 ASN A N 1
ATOM 926 C CA . ASN A 1 117 ? -12.615 -13.436 13.305 1.00 89.81 117 ASN A CA 1
ATOM 927 C C . ASN A 1 117 ? -13.689 -13.767 12.246 1.00 89.81 117 ASN A C 1
ATOM 929 O O . ASN A 1 117 ? -14.166 -14.901 12.152 1.00 89.81 117 ASN A O 1
ATOM 933 N N . ASP A 1 118 ? -14.137 -12.738 11.514 1.00 89.25 118 ASP A N 1
ATOM 934 C CA . ASP A 1 118 ? -15.179 -12.833 10.481 1.00 89.25 118 ASP A CA 1
ATOM 935 C C . ASP A 1 118 ? -16.485 -13.495 10.969 1.00 89.25 118 ASP A C 1
ATOM 937 O O . ASP A 1 118 ? -17.151 -14.233 10.224 1.00 89.25 118 ASP A O 1
ATOM 941 N N . SER A 1 119 ? -16.858 -13.221 12.228 1.00 90.06 119 SER A N 1
ATOM 942 C CA . SER A 1 119 ? -18.073 -13.733 12.869 1.00 90.06 119 SER A CA 1
ATOM 943 C C . SER A 1 119 ? -19.299 -13.636 11.957 1.00 90.06 119 SER A C 1
ATOM 945 O O . SER A 1 119 ? -19.559 -12.616 11.317 1.00 90.06 119 SER A O 1
ATOM 947 N N . LYS A 1 120 ? -20.074 -14.724 11.919 1.00 91.81 120 LYS A N 1
ATOM 948 C CA . LYS A 1 120 ? -21.324 -14.839 11.152 1.00 91.81 120 LYS A CA 1
ATOM 949 C C . LYS A 1 120 ? -22.566 -14.578 12.001 1.00 91.81 120 LYS A C 1
ATOM 951 O O . LYS A 1 120 ? -23.667 -14.899 11.562 1.00 91.81 120 LYS A O 1
ATOM 956 N N . ASP A 1 121 ? -22.406 -14.042 13.213 1.00 94.06 121 ASP A N 1
ATOM 957 C CA . ASP A 1 121 ? -23.560 -13.681 14.035 1.00 94.06 121 ASP A CA 1
ATOM 958 C C . ASP A 1 121 ? -24.365 -12.558 13.339 1.00 94.06 121 ASP A C 1
ATOM 960 O O . ASP A 1 121 ? -23.804 -11.506 13.009 1.00 94.06 121 ASP A O 1
ATOM 964 N N . PRO A 1 122 ? -25.669 -12.770 13.077 1.00 94.88 122 PRO A N 1
ATOM 965 C CA . PRO A 1 122 ? -26.479 -11.819 12.321 1.00 94.88 122 PRO A CA 1
ATOM 966 C C . PRO A 1 122 ? -26.701 -10.512 13.087 1.00 94.88 122 PRO A C 1
ATOM 968 O O . PRO A 1 122 ? -26.743 -9.453 12.471 1.00 94.88 122 PRO A O 1
ATOM 971 N N . THR A 1 123 ? -26.782 -10.572 14.418 1.00 95.75 123 THR A N 1
ATOM 972 C CA . THR A 1 123 ? -26.972 -9.401 15.282 1.00 95.75 123 THR A CA 1
ATOM 973 C C . THR A 1 123 ? -25.734 -8.508 15.266 1.00 95.75 123 THR A C 1
ATOM 975 O O . THR A 1 123 ? -25.840 -7.290 15.172 1.00 95.75 123 THR A O 1
ATOM 978 N N . PHE A 1 124 ? -24.546 -9.112 15.276 1.00 96.56 124 PHE A N 1
ATOM 979 C CA . PHE A 1 124 ? -23.278 -8.405 15.126 1.00 96.56 124 PHE A CA 1
ATOM 980 C C . PHE A 1 124 ? -23.148 -7.736 13.755 1.00 96.56 124 PHE A C 1
ATOM 982 O O . PHE A 1 124 ? -22.770 -6.567 13.675 1.00 96.56 124 PHE A O 1
ATOM 989 N N . SER A 1 125 ? -23.501 -8.446 12.677 1.00 96.19 125 SER A N 1
ATOM 990 C CA . SER A 1 125 ? -23.502 -7.853 11.335 1.00 96.19 125 SER A CA 1
ATOM 991 C C . SER A 1 125 ? -24.497 -6.698 11.230 1.00 96.19 125 SER A C 1
ATOM 993 O O . SER A 1 125 ? -24.161 -5.665 10.657 1.00 96.19 125 SER A O 1
ATOM 995 N N . GLU A 1 126 ? -25.690 -6.840 11.809 1.00 96.81 126 GLU A N 1
ATOM 996 C CA . GLU A 1 126 ? -26.694 -5.776 11.829 1.00 96.81 126 GLU A CA 1
ATOM 997 C C . GLU A 1 126 ? -26.209 -4.548 12.612 1.00 96.81 126 GLU A C 1
ATOM 999 O O . GLU A 1 126 ? -26.368 -3.423 12.139 1.00 96.81 126 GLU A O 1
ATOM 1004 N N . ALA A 1 127 ? -25.559 -4.742 13.764 1.00 97.50 127 ALA A N 1
ATOM 1005 C CA . ALA A 1 127 ? -24.976 -3.650 14.542 1.00 97.50 127 ALA A CA 1
ATOM 1006 C C . ALA A 1 127 ? -23.905 -2.885 13.745 1.00 97.50 127 ALA A C 1
ATOM 1008 O O . ALA A 1 127 ? -23.926 -1.655 13.706 1.00 97.50 127 ALA A O 1
ATOM 1009 N N . LEU A 1 128 ? -23.010 -3.599 13.049 1.00 97.06 128 LEU A N 1
ATOM 1010 C CA . LEU A 1 128 ? -22.018 -2.984 12.158 1.00 97.06 128 LEU A CA 1
ATOM 1011 C C . LEU A 1 128 ? -22.677 -2.191 11.020 1.00 97.06 128 LEU A C 1
ATOM 1013 O O . LEU A 1 128 ? -22.228 -1.092 10.695 1.00 97.06 128 LEU A O 1
ATOM 1017 N N . ASP A 1 129 ? -23.742 -2.727 10.421 1.00 96.81 129 ASP A N 1
ATOM 1018 C CA . ASP A 1 129 ? -24.451 -2.079 9.315 1.00 96.81 129 ASP A CA 1
ATOM 1019 C C . ASP A 1 129 ? -25.172 -0.806 9.768 1.00 96.81 129 ASP A C 1
ATOM 1021 O O . ASP A 1 129 ? -25.082 0.226 9.096 1.00 96.81 129 ASP A O 1
ATOM 1025 N N . ARG A 1 130 ? -25.843 -0.851 10.925 1.00 96.94 130 ARG A N 1
ATOM 1026 C CA . ARG A 1 130 ? -26.482 0.321 11.540 1.00 96.94 130 ARG A CA 1
ATOM 1027 C C . ARG A 1 130 ? -25.456 1.391 11.902 1.00 96.94 130 ARG A C 1
ATOM 1029 O O . ARG A 1 130 ? -25.668 2.557 11.574 1.00 96.94 130 ARG A O 1
ATOM 1036 N N . ALA A 1 131 ? -24.317 1.003 12.475 1.00 96.56 131 ALA A N 1
ATOM 1037 C CA . ALA A 1 131 ? -23.227 1.925 12.781 1.00 96.56 131 ALA A CA 1
ATOM 1038 C C . ALA A 1 131 ? -22.688 2.620 11.521 1.00 96.56 131 ALA A C 1
ATOM 1040 O O . ALA A 1 131 ? -22.555 3.841 11.493 1.00 96.56 131 ALA A O 1
ATOM 1041 N N . SER A 1 132 ? -22.468 1.872 10.432 1.00 94.25 132 SER A N 1
ATOM 1042 C CA . SER A 1 132 ? -22.053 2.447 9.142 1.00 94.25 132 SER A CA 1
ATOM 1043 C C . SER A 1 132 ? -23.090 3.392 8.532 1.00 94.25 132 SER A C 1
ATOM 1045 O O . SER A 1 132 ? -22.727 4.323 7.813 1.00 94.25 132 SER A O 1
ATOM 1047 N N . GLN A 1 133 ? -24.383 3.165 8.770 1.00 94.62 133 GLN A N 1
ATOM 1048 C CA . GLN A 1 133 ? -25.427 4.094 8.333 1.00 94.62 133 GLN A CA 1
ATOM 1049 C C . GLN A 1 133 ? -25.430 5.369 9.179 1.00 94.62 133 GLN A C 1
ATOM 1051 O O . GLN A 1 133 ? -25.511 6.460 8.615 1.00 94.62 133 GLN A O 1
ATOM 1056 N N . ALA A 1 134 ? -25.291 5.238 10.500 1.00 93.69 134 ALA A N 1
ATOM 1057 C CA . ALA A 1 134 ? -25.238 6.366 11.424 1.00 93.69 134 ALA A CA 1
ATOM 1058 C C . ALA A 1 134 ? -24.016 7.265 11.171 1.00 93.69 134 ALA A C 1
ATOM 1060 O O . ALA A 1 134 ? -24.157 8.487 11.117 1.00 93.69 134 ALA A O 1
ATOM 1061 N N . GLN A 1 135 ? -22.848 6.672 10.895 1.00 92.25 135 GLN A N 1
ATOM 1062 C CA . GLN A 1 135 ? -21.588 7.391 10.655 1.00 92.25 135 GLN A CA 1
ATOM 1063 C C . GLN A 1 135 ? -21.665 8.389 9.490 1.00 92.25 135 GLN A C 1
ATOM 1065 O O . GLN A 1 135 ? -20.939 9.375 9.468 1.00 92.25 135 GLN A O 1
ATOM 1070 N N . LYS A 1 136 ? -22.577 8.189 8.528 1.00 89.25 136 LYS A N 1
ATOM 1071 C CA . LYS A 1 136 ? -22.755 9.120 7.400 1.00 89.25 136 LYS A CA 1
ATOM 1072 C C . LYS A 1 136 ? -23.218 10.512 7.829 1.00 89.25 136 LYS A C 1
ATOM 1074 O O . LYS A 1 136 ? -22.966 11.472 7.108 1.00 89.25 136 LYS A O 1
ATOM 1079 N N . ASN A 1 137 ? -23.926 10.602 8.955 1.00 89.06 137 ASN A N 1
ATOM 1080 C CA . ASN A 1 137 ? -24.540 11.840 9.438 1.00 89.06 137 ASN A CA 1
ATOM 1081 C C . ASN A 1 137 ? -24.063 12.233 10.845 1.00 89.06 137 ASN A C 1
ATOM 1083 O O . ASN A 1 137 ? -24.240 13.384 11.243 1.00 89.06 137 ASN A O 1
ATOM 1087 N N . ALA A 1 138 ? -23.505 11.288 11.604 1.00 86.81 138 ALA A N 1
ATOM 1088 C CA . ALA A 1 138 ? -23.025 11.512 12.959 1.00 86.81 138 ALA A CA 1
ATOM 1089 C C . ALA A 1 138 ? -21.654 12.207 12.983 1.00 86.81 138 ALA A C 1
ATOM 1091 O O . ALA A 1 138 ? -20.880 12.150 12.029 1.00 86.81 138 ALA A O 1
ATOM 1092 N N . GLN A 1 139 ? -21.367 12.870 14.103 1.00 86.12 139 GLN A N 1
ATOM 1093 C CA . GLN A 1 139 ? -20.052 13.443 14.424 1.00 86.12 139 GLN A CA 1
ATOM 1094 C C . GLN A 1 139 ? -19.301 12.573 15.444 1.00 86.12 139 GLN A C 1
ATOM 1096 O O . GLN A 1 139 ? -18.260 12.992 15.936 1.00 86.12 139 GLN A O 1
ATOM 1101 N N . ASP A 1 140 ? -19.840 11.400 15.776 1.00 88.94 140 ASP A N 1
ATOM 1102 C CA . ASP A 1 140 ? -19.233 10.446 16.698 1.00 88.94 140 ASP A CA 1
ATOM 1103 C C . ASP A 1 140 ? -18.367 9.437 15.934 1.00 88.94 140 ASP A C 1
ATOM 1105 O O . ASP A 1 140 ? -18.587 9.158 14.751 1.00 88.94 140 ASP A O 1
ATOM 1109 N N . ASP A 1 141 ? -17.386 8.872 16.626 1.00 92.06 141 ASP A N 1
ATOM 1110 C CA . ASP A 1 141 ? -16.518 7.818 16.110 1.00 92.06 141 ASP A CA 1
ATOM 1111 C C . ASP A 1 141 ? -17.265 6.495 15.863 1.00 92.06 141 ASP A C 1
ATOM 1113 O O . ASP A 1 141 ? -18.339 6.221 16.415 1.00 92.06 141 ASP A O 1
ATOM 1117 N N . PHE A 1 142 ? -16.648 5.609 15.082 1.00 95.00 142 PHE A N 1
ATOM 1118 C CA . PHE A 1 142 ? -17.306 4.369 14.673 1.00 95.00 142 PHE A CA 1
ATOM 1119 C C . PHE A 1 142 ? -17.571 3.389 15.826 1.00 95.00 142 PHE A C 1
ATOM 1121 O O . PHE A 1 142 ? -18.568 2.667 15.804 1.00 95.00 142 PHE A O 1
ATOM 1128 N N . VAL A 1 143 ? -16.691 3.326 16.828 1.00 95.88 143 VAL A N 1
ATOM 1129 C CA . VAL A 1 143 ? -16.787 2.346 17.923 1.00 95.88 143 VAL A CA 1
ATOM 1130 C C . VAL A 1 143 ? -17.956 2.686 18.849 1.00 95.88 143 VAL A C 1
ATOM 1132 O O . VAL A 1 143 ? -18.671 1.785 19.290 1.00 95.88 143 VAL A O 1
ATOM 1135 N N . THR A 1 144 ? -18.184 3.975 19.108 1.00 95.12 144 THR A N 1
ATOM 1136 C CA . THR A 1 144 ? -19.353 4.475 19.844 1.00 95.12 144 THR A CA 1
ATOM 1137 C C . THR A 1 144 ? -20.634 4.130 19.099 1.00 95.12 144 THR A C 1
ATOM 1139 O O . THR A 1 144 ? -21.512 3.483 19.667 1.00 95.12 144 THR A O 1
ATOM 1142 N N . LEU A 1 145 ? -20.699 4.458 17.804 1.00 96.12 145 LEU A N 1
ATOM 1143 C CA . LEU A 1 145 ? -21.859 4.157 16.959 1.00 96.12 145 LEU A CA 1
ATOM 1144 C C . LEU A 1 145 ? -22.146 2.652 16.884 1.00 96.12 145 LEU A C 1
ATOM 1146 O O . LEU A 1 145 ? -23.303 2.234 16.904 1.00 96.12 145 LEU A O 1
ATOM 1150 N N . PHE A 1 146 ? -21.099 1.828 16.830 1.00 97.56 146 PHE A N 1
ATOM 1151 C CA . PHE A 1 146 ? -21.211 0.375 16.892 1.00 97.56 146 PHE A CA 1
ATOM 1152 C C . PHE A 1 146 ? -21.791 -0.105 18.219 1.00 97.56 146 PHE A C 1
ATOM 1154 O O . PHE A 1 146 ? -22.681 -0.956 18.216 1.00 97.56 146 PHE A O 1
ATOM 1161 N N . TYR A 1 147 ? -21.322 0.427 19.346 1.00 96.44 147 TYR A N 1
ATOM 1162 C CA . TYR A 1 147 ? -21.839 0.022 20.647 1.00 96.44 147 TYR A CA 1
ATOM 1163 C C . TYR A 1 147 ? -23.289 0.464 20.862 1.00 96.44 147 TYR A C 1
ATOM 1165 O O . TYR A 1 147 ? -24.091 -0.304 21.394 1.00 96.44 147 TYR A O 1
ATOM 1173 N N . ASP A 1 148 ? -23.649 1.665 20.415 1.00 95.81 148 ASP A N 1
ATOM 1174 C CA . ASP A 1 148 ? -25.028 2.149 20.455 1.00 95.81 148 ASP A CA 1
ATOM 1175 C C . ASP A 1 148 ? -25.946 1.252 19.626 1.00 95.81 148 ASP A C 1
ATOM 1177 O O . ASP A 1 148 ? -26.933 0.735 20.149 1.00 95.81 148 ASP A O 1
ATOM 1181 N N . ALA A 1 149 ? -25.554 0.957 18.384 1.00 96.88 149 ALA A N 1
ATOM 1182 C CA . ALA A 1 149 ? -26.280 0.029 17.531 1.00 96.88 149 ALA A CA 1
ATOM 1183 C C . ALA A 1 149 ? -26.380 -1.370 18.156 1.00 96.88 149 ALA A C 1
ATOM 1185 O O . ALA A 1 149 ? -27.454 -1.965 18.139 1.00 96.88 149 ALA A O 1
ATOM 1186 N N . TRP A 1 150 ? -25.293 -1.887 18.742 1.00 96.75 150 TRP A N 1
ATOM 1187 C CA . TRP A 1 150 ? -25.282 -3.182 19.422 1.00 96.75 150 TRP A CA 1
ATOM 1188 C C . TRP A 1 150 ? -26.308 -3.225 20.551 1.00 96.75 150 TRP A C 1
ATOM 1190 O O . TRP A 1 150 ? -27.103 -4.156 20.589 1.00 96.75 150 TRP A O 1
ATOM 1200 N N . ARG A 1 151 ? -26.357 -2.206 21.418 1.00 95.56 151 ARG A N 1
ATOM 1201 C CA . ARG A 1 151 ? -27.327 -2.141 22.526 1.00 95.56 151 ARG A CA 1
ATOM 1202 C C . ARG A 1 151 ? -28.781 -2.130 22.059 1.00 95.56 151 ARG A C 1
ATOM 1204 O O . ARG A 1 151 ? -29.649 -2.609 22.782 1.00 95.56 151 ARG A O 1
ATOM 1211 N N . GLU A 1 152 ? -29.053 -1.597 20.872 1.00 95.31 152 GLU A N 1
ATOM 1212 C CA . GLU A 1 152 ? -30.397 -1.605 20.291 1.00 95.31 152 GLU A CA 1
ATOM 1213 C C . GLU A 1 152 ? -30.802 -2.972 19.725 1.00 95.31 152 GLU A C 1
ATOM 1215 O O . GLU A 1 152 ? -31.984 -3.317 19.764 1.00 95.31 152 GLU A O 1
ATOM 1220 N N . VAL A 1 153 ? -29.852 -3.741 19.176 1.00 96.00 153 VAL A N 1
ATOM 1221 C CA . VAL A 1 153 ? -30.147 -4.997 18.457 1.00 96.00 153 VAL A CA 1
ATOM 1222 C C . VAL A 1 153 ? -29.820 -6.268 19.240 1.00 96.00 153 VAL A C 1
ATOM 1224 O O . VAL A 1 153 ? -30.312 -7.339 18.886 1.00 96.00 153 VAL A O 1
ATOM 1227 N N . SER A 1 154 ? -28.992 -6.188 20.285 1.00 91.88 154 SER A N 1
ATOM 1228 C CA . SER A 1 154 ? -28.459 -7.357 20.996 1.00 91.88 154 SER A CA 1
ATOM 1229 C C . SER A 1 154 ? -29.488 -8.071 21.869 1.00 91.88 154 SER A C 1
ATOM 1231 O O . SER A 1 154 ? -29.383 -9.287 22.059 1.00 91.88 154 SER A O 1
ATOM 1233 N N . GLY A 1 155 ? -30.489 -7.350 22.384 1.00 91.38 155 GLY A N 1
ATOM 1234 C CA . GLY A 1 155 ? -31.395 -7.873 23.406 1.00 91.38 155 GLY A CA 1
ATOM 1235 C C . GLY A 1 155 ? -30.599 -8.342 24.627 1.00 91.38 155 GLY A C 1
ATOM 1236 O O . GLY A 1 155 ? -29.887 -7.555 25.241 1.00 91.38 155 GLY A O 1
ATOM 1237 N N . ASP A 1 156 ? -30.671 -9.639 24.937 1.00 89.69 156 ASP A N 1
ATOM 1238 C CA . ASP A 1 156 ? -29.930 -10.258 26.049 1.00 89.69 156 ASP A CA 1
ATOM 1239 C C . ASP A 1 156 ? -28.555 -10.831 25.643 1.00 89.69 156 ASP A C 1
ATOM 1241 O O . ASP A 1 156 ? -27.844 -11.415 26.469 1.00 89.69 156 ASP A O 1
ATOM 1245 N N . LYS A 1 157 ? -28.160 -10.721 24.364 1.00 93.44 157 LYS A N 1
ATOM 1246 C CA . LYS A 1 157 ? -26.864 -11.234 23.896 1.00 93.44 157 LYS A CA 1
ATOM 1247 C C . LYS A 1 157 ? -25.714 -10.380 24.433 1.00 93.44 157 LYS A C 1
ATOM 1249 O O . LYS A 1 157 ? -25.723 -9.160 24.306 1.00 93.44 157 LYS A O 1
ATOM 1254 N N . ARG A 1 158 ? -24.671 -11.046 24.939 1.00 93.69 158 ARG A N 1
ATOM 1255 C CA . ARG A 1 158 ? -23.397 -10.412 25.318 1.00 93.69 158 ARG A CA 1
ATOM 1256 C C . ARG A 1 158 ? -22.473 -10.256 24.115 1.00 93.69 158 ARG A C 1
ATOM 1258 O O . ARG A 1 158 ? -22.447 -11.121 23.237 1.00 93.69 158 ARG A O 1
ATOM 1265 N N . LEU A 1 159 ? -21.670 -9.197 24.119 1.00 93.25 159 LEU A N 1
ATOM 1266 C CA . LEU A 1 159 ? -20.708 -8.882 23.065 1.00 93.25 159 LEU A CA 1
ATOM 1267 C C . LEU A 1 159 ? -19.437 -9.736 23.162 1.00 93.25 159 LEU A C 1
ATOM 1269 O O . LEU A 1 159 ? -18.895 -10.169 22.146 1.00 93.25 159 LEU A O 1
ATOM 1273 N N . ALA A 1 160 ? -18.971 -10.019 24.381 1.00 94.56 160 ALA A N 1
ATOM 1274 C CA . ALA A 1 160 ? -17.693 -10.694 24.618 1.00 94.56 160 ALA A CA 1
ATOM 1275 C C . ALA A 1 160 ? -17.492 -12.021 23.854 1.00 94.56 160 ALA A C 1
ATOM 1277 O O . ALA A 1 160 ? -16.431 -12.173 23.241 1.00 94.56 160 ALA A O 1
ATOM 1278 N N . PRO A 1 161 ? -18.474 -12.952 23.789 1.00 93.50 161 PRO A N 1
ATOM 1279 C CA . PRO A 1 161 ? -18.317 -14.227 23.084 1.00 93.50 161 PRO A CA 1
ATOM 1280 C C . PRO A 1 161 ? -17.873 -14.089 21.621 1.00 93.50 161 PRO A C 1
ATOM 1282 O O . PRO A 1 161 ? -17.138 -14.947 21.133 1.00 93.50 161 PRO A O 1
ATOM 1285 N N . ILE A 1 162 ? -18.259 -13.003 20.939 1.00 93.12 162 ILE A N 1
ATOM 1286 C CA . ILE A 1 162 ? -17.921 -12.744 19.531 1.00 93.12 162 ILE A CA 1
ATOM 1287 C C . ILE A 1 162 ? -16.405 -12.576 19.334 1.00 93.12 162 ILE A C 1
ATOM 1289 O O . ILE A 1 162 ? -15.862 -13.023 18.326 1.00 93.12 162 ILE A O 1
ATOM 1293 N N . PHE A 1 163 ? -15.712 -11.994 20.314 1.00 93.38 163 PHE A N 1
ATOM 1294 C CA . PHE A 1 163 ? -14.292 -11.636 20.214 1.00 93.38 163 PHE A CA 1
ATOM 1295 C C . PHE A 1 163 ? -13.346 -12.666 20.848 1.00 93.38 163 PHE A C 1
ATOM 1297 O O . PHE A 1 163 ? -12.145 -12.634 20.594 1.00 93.38 163 PHE A O 1
ATOM 1304 N N . THR A 1 164 ? -13.863 -13.635 21.613 1.00 88.94 164 THR A N 1
ATOM 1305 C CA . THR A 1 164 ? -13.045 -14.671 22.290 1.00 88.94 164 THR A CA 1
ATOM 1306 C C . THR A 1 164 ? -12.261 -15.591 21.344 1.00 88.94 164 THR A C 1
ATOM 1308 O O . THR A 1 164 ? -11.321 -16.270 21.765 1.00 88.94 164 THR A O 1
ATOM 1311 N N . ARG A 1 165 ? -12.650 -15.649 20.061 1.00 85.69 165 ARG A N 1
ATOM 1312 C CA . ARG A 1 165 ? -11.991 -16.476 19.035 1.00 85.69 165 ARG A CA 1
ATOM 1313 C C . ARG A 1 165 ? -10.740 -15.824 18.453 1.00 85.69 165 ARG A C 1
ATOM 1315 O O . ARG A 1 165 ? -10.009 -16.502 17.741 1.00 85.69 165 ARG A O 1
ATOM 1322 N N . ASN A 1 166 ? -10.518 -14.540 18.716 1.00 85.50 166 ASN A N 1
ATOM 1323 C CA . ASN A 1 166 ? -9.343 -13.829 18.246 1.00 85.50 166 ASN A CA 1
ATOM 1324 C C . ASN A 1 166 ? -8.193 -14.001 19.243 1.00 85.50 166 ASN A C 1
ATOM 1326 O O . ASN A 1 166 ? -8.311 -13.649 20.417 1.00 85.50 166 ASN A O 1
ATOM 1330 N N . GLU A 1 167 ? -7.076 -14.547 18.768 1.00 82.06 167 GLU A N 1
ATOM 1331 C CA . GLU A 1 167 ? -5.911 -14.841 19.605 1.00 82.06 167 GLU A CA 1
ATOM 1332 C C . GLU A 1 167 ? -5.304 -13.578 20.225 1.00 82.06 167 GLU A C 1
ATOM 1334 O O . GLU A 1 167 ? -4.961 -13.593 21.403 1.00 82.06 167 GLU A O 1
ATOM 1339 N N . ALA A 1 168 ? -5.289 -12.455 19.501 1.00 80.81 168 ALA A N 1
ATOM 1340 C CA . ALA A 1 168 ? -4.769 -11.181 19.996 1.00 80.81 168 ALA A CA 1
ATOM 1341 C C . ALA A 1 168 ? -5.643 -10.536 21.094 1.00 80.81 168 ALA A C 1
ATOM 1343 O O . ALA A 1 168 ? -5.226 -9.555 21.719 1.00 80.81 168 ALA A O 1
ATOM 1344 N N . LEU A 1 169 ? -6.862 -11.049 21.313 1.00 86.69 169 LEU A N 1
ATOM 1345 C CA . LEU A 1 169 ? -7.805 -10.568 22.329 1.00 86.69 169 LEU A CA 1
ATOM 1346 C C . LEU A 1 169 ? -7.999 -11.542 23.493 1.00 86.69 169 LEU A C 1
ATOM 1348 O O . LEU A 1 169 ? -8.599 -11.149 24.492 1.00 86.69 169 LEU A O 1
ATOM 1352 N N . ARG A 1 170 ? -7.492 -12.779 23.405 1.00 82.88 170 ARG A N 1
ATOM 1353 C CA . ARG A 1 170 ? -7.753 -13.843 24.393 1.00 82.88 170 ARG A CA 1
ATOM 1354 C C . ARG A 1 170 ? -7.372 -13.476 25.825 1.00 82.88 170 ARG A C 1
ATOM 1356 O O . ARG A 1 170 ? -8.105 -13.823 26.746 1.00 82.88 170 ARG A O 1
ATOM 1363 N N . ASP A 1 171 ? -6.271 -12.754 26.003 1.00 86.69 171 ASP A N 1
ATOM 1364 C CA . ASP A 1 171 ? -5.790 -12.357 27.333 1.00 86.69 171 ASP A CA 1
ATOM 1365 C C . ASP A 1 171 ? -6.552 -11.152 27.912 1.00 86.69 171 ASP A C 1
ATOM 1367 O O . ASP A 1 171 ? -6.422 -10.838 29.093 1.00 86.69 171 ASP A O 1
ATOM 1371 N N . GLN A 1 172 ? -7.354 -10.467 27.090 1.00 89.56 172 GLN A N 1
ATOM 1372 C CA . GLN A 1 172 ? -8.075 -9.242 27.457 1.00 89.56 172 GLN A CA 1
ATOM 1373 C C . GLN A 1 172 ? -9.596 -9.452 27.525 1.00 89.56 172 GLN A C 1
ATOM 1375 O O . GLN A 1 172 ? -10.276 -8.777 28.295 1.00 89.56 172 GLN A O 1
ATOM 1380 N N . ILE A 1 173 ? -10.140 -10.387 26.737 1.00 91.81 173 ILE A N 1
ATOM 1381 C CA . ILE A 1 173 ? -11.576 -10.652 26.617 1.00 91.81 173 ILE A CA 1
ATOM 1382 C C . ILE A 1 173 ? -11.856 -12.138 26.852 1.00 91.81 173 ILE A C 1
ATOM 1384 O O . ILE A 1 173 ? -11.410 -13.006 26.103 1.00 91.81 173 ILE A O 1
ATOM 1388 N N . ASN A 1 174 ? -12.680 -12.417 27.859 1.00 92.25 174 ASN A N 1
ATOM 1389 C CA . ASN A 1 174 ? -13.249 -13.730 28.140 1.00 92.25 174 ASN A CA 1
ATOM 1390 C C . ASN A 1 174 ? -14.790 -13.653 28.156 1.00 92.25 174 ASN A C 1
ATOM 1392 O O . ASN A 1 174 ? -15.369 -12.583 28.001 1.00 92.25 174 ASN A O 1
ATOM 1396 N N . TYR A 1 175 ? -15.473 -14.787 28.335 1.00 91.50 175 TYR A N 1
ATOM 1397 C CA . TYR A 1 175 ? -16.944 -14.855 28.298 1.00 91.50 175 TYR A CA 1
ATOM 1398 C C . TYR A 1 175 ? -17.658 -14.031 29.392 1.00 91.50 175 TYR A C 1
ATOM 1400 O O . TYR A 1 175 ? -18.834 -13.697 29.231 1.00 91.50 175 TYR A O 1
ATOM 1408 N N . GLU A 1 176 ? -16.960 -13.681 30.476 1.00 91.75 176 GLU A N 1
ATOM 1409 C CA . GLU A 1 176 ? -17.483 -12.870 31.585 1.00 91.75 176 GLU A CA 1
ATOM 1410 C C . GLU A 1 176 ? -17.133 -11.382 31.469 1.00 91.75 176 GLU A C 1
ATOM 1412 O O . GLU A 1 176 ? -17.595 -10.571 32.274 1.00 91.75 176 GLU A O 1
ATOM 1417 N N . THR A 1 177 ? -16.337 -10.995 30.470 1.00 94.75 177 THR A N 1
ATOM 1418 C CA . THR A 1 177 ? -16.032 -9.591 30.197 1.00 94.75 177 THR A CA 1
ATOM 1419 C C . THR A 1 177 ? -17.325 -8.840 29.858 1.00 94.75 177 THR A C 1
ATOM 1421 O O . THR A 1 177 ? -18.111 -9.278 29.019 1.00 94.75 177 THR A O 1
ATOM 1424 N N . SER A 1 178 ? -17.568 -7.704 30.519 1.00 95.06 178 SER A N 1
ATOM 1425 C CA . SER A 1 178 ? -18.766 -6.895 30.271 1.00 95.06 178 SER A CA 1
ATOM 1426 C C . SER A 1 178 ? -18.696 -6.195 28.913 1.00 95.06 178 SER A C 1
ATOM 1428 O O . SER A 1 178 ? -17.613 -5.852 28.441 1.00 95.06 178 SER A O 1
ATOM 1430 N N . ASP A 1 179 ? -19.847 -5.912 28.301 1.00 94.69 179 ASP A N 1
ATOM 1431 C CA . ASP A 1 179 ? -19.890 -5.250 26.991 1.00 94.69 179 ASP A CA 1
ATOM 1432 C C . ASP A 1 179 ? -19.164 -3.892 27.001 1.00 94.69 179 ASP A C 1
ATOM 1434 O O . ASP A 1 179 ? -18.428 -3.580 26.069 1.00 94.69 179 ASP A O 1
ATOM 1438 N N . GLY A 1 180 ? -19.271 -3.120 28.088 1.00 94.44 180 GLY A N 1
ATOM 1439 C CA . GLY A 1 180 ? -18.535 -1.859 28.236 1.00 94.44 180 GLY A CA 1
ATOM 1440 C C . GLY A 1 180 ? -17.011 -2.037 28.289 1.00 94.44 180 GLY A C 1
ATOM 1441 O O . GLY A 1 180 ? -16.276 -1.214 27.745 1.00 94.44 180 GLY A O 1
ATOM 1442 N N . GLU A 1 181 ? -16.526 -3.121 28.899 1.00 94.81 181 GLU A N 1
ATOM 1443 C CA . GLU A 1 181 ? -15.100 -3.460 28.906 1.00 94.81 181 GLU A CA 1
ATOM 1444 C C . GLU A 1 181 ? -14.621 -3.879 27.512 1.00 94.81 181 GLU A C 1
ATOM 1446 O O . GLU A 1 181 ? -13.596 -3.391 27.038 1.00 94.81 181 GLU A O 1
ATOM 1451 N N . VAL A 1 182 ? -15.399 -4.722 26.822 1.00 95.19 182 VAL A N 1
ATOM 1452 C CA . VAL A 1 182 ? -15.119 -5.135 25.438 1.00 95.19 182 VAL A CA 1
ATOM 1453 C C . VAL A 1 182 ? -14.996 -3.914 24.529 1.00 95.19 182 VAL A C 1
ATOM 1455 O O . VAL A 1 182 ? -14.017 -3.786 23.797 1.00 95.19 182 VAL A O 1
ATOM 1458 N N . VAL A 1 183 ? -15.946 -2.982 24.613 1.00 95.56 183 VAL A N 1
ATOM 1459 C CA . VAL A 1 183 ? -15.951 -1.753 23.807 1.00 95.56 183 VAL A CA 1
ATOM 1460 C C . VAL A 1 183 ? -14.748 -0.876 24.122 1.00 95.56 183 VAL A C 1
ATOM 1462 O O . VAL A 1 183 ? -14.149 -0.325 23.204 1.00 95.56 183 VAL A O 1
ATOM 1465 N N . ARG A 1 184 ? -14.331 -0.779 25.391 1.00 95.50 184 ARG A N 1
ATOM 1466 C CA . ARG A 1 184 ? -13.125 -0.030 25.769 1.00 95.50 184 ARG A CA 1
ATOM 1467 C C . ARG A 1 184 ? -11.854 -0.642 25.176 1.00 95.50 184 ARG A C 1
ATOM 1469 O O . ARG A 1 184 ? -10.984 0.093 24.712 1.00 95.50 184 ARG A O 1
ATOM 1476 N N . ILE A 1 185 ? -11.743 -1.969 25.176 1.00 94.62 185 ILE A N 1
ATOM 1477 C CA . ILE A 1 185 ? -10.606 -2.682 24.575 1.00 94.62 185 ILE A CA 1
ATOM 1478 C C . ILE A 1 185 ? -10.595 -2.484 23.054 1.00 94.62 185 ILE A C 1
ATOM 1480 O O . ILE A 1 185 ? -9.553 -2.152 22.487 1.00 94.62 185 ILE A O 1
ATOM 1484 N N . ILE A 1 186 ? -11.752 -2.636 22.399 1.00 94.25 186 ILE A N 1
ATOM 1485 C CA . ILE A 1 186 ? -11.905 -2.403 20.956 1.00 94.25 186 ILE A CA 1
ATOM 1486 C C . ILE A 1 186 ? -11.555 -0.956 20.612 1.00 94.25 186 ILE A C 1
ATOM 1488 O O . ILE A 1 186 ? -10.801 -0.735 19.670 1.00 94.25 186 ILE A O 1
ATOM 1492 N N . ARG A 1 187 ? -12.034 0.014 21.401 1.00 94.38 187 ARG A N 1
ATOM 1493 C CA . ARG A 1 187 ? -11.710 1.434 21.241 1.00 94.38 187 ARG A CA 1
ATOM 1494 C C . ARG A 1 187 ? -10.210 1.669 21.266 1.00 94.38 187 ARG A C 1
ATOM 1496 O O . ARG A 1 187 ? -9.680 2.250 20.333 1.00 94.38 187 ARG A O 1
ATOM 1503 N N . LYS A 1 188 ? -9.523 1.178 22.298 1.00 93.50 188 LYS A N 1
ATOM 1504 C CA . LYS A 1 188 ? -8.074 1.356 22.426 1.00 93.50 188 LYS A CA 1
ATOM 1505 C C . LYS A 1 188 ? -7.335 0.832 21.189 1.00 93.50 188 LYS A C 1
ATOM 1507 O O . LYS A 1 188 ? -6.454 1.503 20.667 1.00 93.50 188 LYS A O 1
ATOM 1512 N N . LYS A 1 189 ? -7.720 -0.348 20.697 1.00 91.12 189 LYS A N 1
ATOM 1513 C CA . LYS A 1 189 ? -7.118 -0.938 19.493 1.00 91.12 189 LYS A CA 1
ATOM 1514 C C . LYS A 1 189 ? -7.491 -0.185 18.214 1.00 91.12 189 LYS A C 1
ATOM 1516 O O . LYS A 1 189 ? -6.676 -0.116 17.297 1.00 91.12 189 LYS A O 1
ATOM 1521 N N . ALA A 1 190 ? -8.696 0.378 18.145 1.00 92.19 190 ALA A N 1
ATOM 1522 C CA . ALA A 1 190 ? -9.108 1.250 17.051 1.00 92.19 190 ALA A CA 1
ATOM 1523 C C . ALA A 1 190 ? -8.254 2.526 17.029 1.00 92.19 190 ALA A C 1
ATOM 1525 O O . ALA A 1 190 ? -7.680 2.830 15.989 1.00 92.19 190 ALA A O 1
ATOM 1526 N N . ASP A 1 191 ? -8.067 3.191 18.172 1.00 91.88 191 ASP A N 1
ATOM 1527 C CA . ASP A 1 191 ? -7.232 4.394 18.292 1.00 91.88 191 ASP A CA 1
ATOM 1528 C C . ASP A 1 191 ? -5.774 4.108 17.882 1.00 91.88 191 ASP A C 1
ATOM 1530 O O . ASP A 1 191 ? -5.179 4.862 17.110 1.00 91.88 191 ASP A O 1
ATOM 1534 N N . GLU A 1 192 ? -5.209 2.978 18.329 1.00 90.56 192 GLU A N 1
ATOM 1535 C CA . GLU A 1 192 ? -3.881 2.498 17.910 1.00 90.56 192 GLU A CA 1
ATOM 1536 C C . GLU A 1 192 ? -3.806 2.277 16.387 1.00 90.56 192 GLU A C 1
ATOM 1538 O O . GLU A 1 192 ? -2.830 2.661 15.738 1.00 90.56 192 GLU A O 1
ATOM 1543 N N . THR A 1 193 ? -4.854 1.696 15.796 1.00 87.50 193 THR A N 1
ATOM 1544 C CA . THR A 1 193 ? -4.944 1.438 14.349 1.00 87.50 193 THR A CA 1
ATOM 1545 C C . THR A 1 193 ? -5.076 2.735 13.547 1.00 87.50 193 THR A C 1
ATOM 1547 O O . THR A 1 193 ? -4.463 2.871 12.484 1.00 87.50 193 THR A O 1
ATOM 1550 N N . VAL A 1 194 ? -5.840 3.707 14.049 1.00 90.62 194 VAL A N 1
ATOM 1551 C CA . VAL A 1 194 ? -6.010 5.033 13.442 1.00 90.62 194 VAL A CA 1
ATOM 1552 C C . VAL A 1 194 ? -4.689 5.806 13.474 1.00 90.62 194 VAL A C 1
ATOM 1554 O O . VAL A 1 194 ? -4.270 6.327 12.439 1.00 90.62 194 VAL A O 1
ATOM 1557 N N . ASP A 1 195 ? -3.984 5.822 14.609 1.00 90.69 195 ASP A N 1
ATOM 1558 C CA . ASP A 1 195 ? -2.671 6.470 14.742 1.00 90.69 195 ASP A CA 1
ATOM 1559 C C . ASP A 1 195 ? -1.610 5.815 13.842 1.00 90.69 195 ASP A C 1
ATOM 1561 O O . ASP A 1 195 ? -0.862 6.505 13.141 1.00 90.69 195 ASP A O 1
ATOM 1565 N N . LEU A 1 196 ? -1.583 4.479 13.777 1.00 87.12 196 LEU A N 1
ATOM 1566 C CA . LEU A 1 196 ? -0.711 3.755 12.852 1.00 87.12 196 LEU A CA 1
ATOM 1567 C C . LEU A 1 196 ? -1.029 4.107 11.393 1.00 87.12 196 LEU A C 1
ATOM 1569 O O . LEU A 1 196 ? -0.120 4.393 10.612 1.00 87.12 196 LEU A O 1
ATOM 1573 N N . THR A 1 197 ? -2.311 4.137 11.024 1.00 87.06 197 THR A N 1
ATOM 1574 C CA . THR A 1 197 ? -2.749 4.508 9.671 1.00 87.06 197 THR A CA 1
ATOM 1575 C C . THR A 1 197 ? -2.326 5.936 9.330 1.00 87.06 197 THR A C 1
ATOM 1577 O O . THR A 1 197 ? -1.799 6.178 8.244 1.00 87.06 197 THR A O 1
ATOM 1580 N N . PHE A 1 198 ? -2.478 6.874 10.266 1.00 90.25 198 PHE A N 1
ATOM 1581 C CA . PHE A 1 198 ? -2.029 8.256 10.117 1.00 90.25 198 PHE A CA 1
ATOM 1582 C C . PHE A 1 198 ? -0.515 8.354 9.880 1.00 90.25 198 PHE A C 1
ATOM 1584 O O . PHE A 1 198 ? -0.080 9.007 8.925 1.00 90.25 198 PHE A O 1
ATOM 1591 N N . LYS A 1 199 ? 0.296 7.654 10.684 1.00 87.94 199 LYS A N 1
ATOM 1592 C CA . LYS A 1 199 ? 1.760 7.605 10.518 1.00 87.94 199 LYS A CA 1
ATOM 1593 C C . LYS A 1 199 ? 2.162 7.018 9.164 1.00 87.94 199 LYS A C 1
ATOM 1595 O O . LYS A 1 199 ? 2.963 7.622 8.452 1.00 87.94 199 LYS A O 1
ATOM 1600 N N . LEU A 1 200 ? 1.552 5.902 8.765 1.00 84.44 200 LEU A N 1
ATOM 1601 C CA . LEU A 1 200 ? 1.813 5.261 7.474 1.00 84.44 200 LEU A CA 1
ATOM 1602 C C . LEU A 1 200 ? 1.418 6.152 6.292 1.00 84.44 200 LEU A C 1
ATOM 1604 O O . LEU A 1 200 ? 2.135 6.196 5.292 1.00 84.44 200 LEU A O 1
ATOM 1608 N N . LEU A 1 201 ? 0.294 6.871 6.379 1.00 86.94 201 LEU A N 1
ATOM 1609 C CA . LEU A 1 201 ? -0.110 7.823 5.344 1.00 86.94 201 LEU A CA 1
ATOM 1610 C C . LEU A 1 201 ? 0.907 8.952 5.200 1.00 86.94 201 LEU A C 1
ATOM 1612 O O . LEU A 1 201 ? 1.262 9.292 4.074 1.00 86.94 201 LEU A O 1
ATOM 1616 N N . LYS A 1 202 ? 1.435 9.477 6.309 1.00 86.06 202 LYS A N 1
ATOM 1617 C CA . LYS A 1 202 ? 2.486 10.498 6.278 1.00 86.06 202 LYS A CA 1
ATOM 1618 C C . LYS A 1 202 ? 3.736 10.004 5.539 1.00 86.06 202 LYS A C 1
ATOM 1620 O O . LYS A 1 202 ? 4.149 10.625 4.564 1.00 86.06 202 LYS A O 1
ATOM 1625 N N . GLU A 1 203 ? 4.254 8.831 5.907 1.00 83.25 203 GLU A N 1
ATOM 1626 C CA . GLU A 1 203 ? 5.421 8.221 5.244 1.00 83.25 203 GLU A CA 1
ATOM 1627 C C . GLU A 1 203 ? 5.182 7.912 3.758 1.00 83.25 203 GLU A C 1
ATOM 1629 O O . GLU A 1 203 ? 6.093 7.958 2.928 1.00 83.25 203 GLU A O 1
ATOM 1634 N N . ARG A 1 204 ? 3.946 7.552 3.402 1.00 81.00 204 ARG A N 1
ATOM 1635 C CA . ARG A 1 204 ? 3.540 7.316 2.015 1.00 81.00 204 ARG A CA 1
ATOM 1636 C C . ARG A 1 204 ? 3.523 8.608 1.211 1.00 81.00 204 ARG A C 1
ATOM 1638 O O . ARG A 1 204 ? 4.004 8.621 0.080 1.00 81.00 204 ARG A O 1
ATOM 1645 N N . ILE A 1 205 ? 2.982 9.677 1.779 1.00 82.88 205 ILE A N 1
ATOM 1646 C CA . ILE A 1 205 ? 2.889 10.969 1.105 1.00 82.88 205 ILE A CA 1
ATOM 1647 C C . ILE A 1 205 ? 4.279 11.551 0.841 1.00 82.88 205 ILE A C 1
ATOM 1649 O O . ILE A 1 205 ? 4.504 12.078 -0.249 1.00 82.88 205 ILE A O 1
ATOM 1653 N N . ASP A 1 206 ? 5.230 11.364 1.757 1.00 75.00 206 ASP A N 1
ATOM 1654 C CA . ASP A 1 206 ? 6.622 11.784 1.554 1.00 75.00 206 ASP A CA 1
ATOM 1655 C C . ASP A 1 206 ? 7.223 11.190 0.260 1.00 75.00 206 ASP A C 1
ATOM 1657 O O . ASP A 1 206 ? 8.041 11.821 -0.411 1.00 75.00 206 ASP A O 1
ATOM 1661 N N . LYS A 1 207 ? 6.751 10.009 -0.168 1.00 72.12 207 LYS A N 1
ATOM 1662 C CA . LYS A 1 207 ? 7.194 9.326 -1.399 1.00 72.12 207 LYS A CA 1
ATOM 1663 C C . LYS A 1 207 ? 6.501 9.801 -2.673 1.00 72.12 207 LYS A C 1
ATOM 1665 O O . LYS A 1 207 ? 6.977 9.491 -3.761 1.00 72.12 207 LYS A O 1
ATOM 1670 N N . LEU A 1 208 ? 5.401 10.545 -2.565 1.00 72.94 208 LEU A N 1
ATOM 1671 C CA . LEU A 1 208 ? 4.767 11.199 -3.716 1.00 72.94 208 LEU A CA 1
ATOM 1672 C C . LEU A 1 208 ? 5.554 12.440 -4.166 1.00 72.94 208 LEU A C 1
ATOM 1674 O O . LEU A 1 208 ? 5.235 13.020 -5.201 1.00 72.94 208 LEU A O 1
ATOM 1678 N N . GLY A 1 209 ? 6.571 12.835 -3.385 1.00 68.88 209 GLY A N 1
ATOM 1679 C CA . GLY A 1 209 ? 7.479 13.944 -3.656 1.00 68.88 209 GLY A CA 1
ATOM 1680 C C . GLY A 1 209 ? 6.762 15.284 -3.831 1.00 68.88 209 GLY A C 1
ATOM 1681 O O . GLY A 1 209 ? 7.204 16.146 -4.590 1.00 68.88 209 GLY A O 1
ATOM 1682 N N . VAL A 1 210 ? 5.651 15.438 -3.112 1.00 73.44 210 VAL A N 1
ATOM 1683 C CA . VAL A 1 210 ? 4.931 16.697 -2.941 1.00 73.44 210 VAL A CA 1
ATOM 1684 C C . VAL A 1 210 ? 5.711 17.631 -2.018 1.00 73.44 210 VAL A C 1
ATOM 1686 O O . VAL A 1 210 ? 6.368 17.199 -1.070 1.00 73.44 210 VAL A O 1
ATOM 1689 N N . THR A 1 211 ? 5.631 18.934 -2.271 1.00 67.81 211 THR A N 1
ATOM 1690 C CA . THR A 1 211 ? 6.241 19.944 -1.400 1.00 67.81 211 THR A CA 1
ATOM 1691 C C . THR A 1 211 ? 5.323 20.217 -0.211 1.00 67.81 211 THR A C 1
ATOM 1693 O O . THR A 1 211 ? 4.261 20.804 -0.401 1.00 67.81 211 THR A O 1
ATOM 1696 N N . GLN A 1 212 ? 5.749 19.837 0.998 1.00 73.25 212 GLN A N 1
ATOM 1697 C CA . GLN A 1 212 ? 5.079 20.152 2.272 1.00 73.25 212 GLN A CA 1
ATOM 1698 C C . GLN A 1 212 ? 3.608 19.693 2.346 1.00 73.25 212 GLN A C 1
ATOM 1700 O O . GLN A 1 212 ? 2.697 20.524 2.369 1.00 73.25 212 GLN A O 1
ATOM 1705 N N . PRO A 1 213 ? 3.356 18.375 2.396 1.00 86.50 213 PRO A N 1
ATOM 1706 C CA . PRO A 1 213 ? 2.011 17.867 2.626 1.00 86.50 213 PRO A CA 1
ATOM 1707 C C . PRO A 1 213 ? 1.480 18.302 3.996 1.00 86.50 213 PRO A C 1
ATOM 1709 O O . PRO A 1 213 ? 2.214 18.282 4.988 1.00 86.50 213 PRO A O 1
ATOM 1712 N N . ASN A 1 214 ? 0.195 18.642 4.063 1.00 87.31 214 ASN A N 1
ATOM 1713 C CA . ASN A 1 214 ? -0.500 18.844 5.330 1.00 87.31 214 ASN A CA 1
ATOM 1714 C C . ASN A 1 214 ? -1.361 17.612 5.616 1.00 87.31 214 ASN A C 1
ATOM 1716 O O . ASN A 1 214 ? -2.221 17.250 4.815 1.00 87.31 214 ASN A O 1
ATOM 1720 N N . VAL A 1 215 ? -1.097 16.947 6.737 1.00 89.94 215 VAL A N 1
ATOM 1721 C CA . VAL A 1 215 ? -1.826 15.751 7.166 1.00 89.94 215 VAL A CA 1
ATOM 1722 C C . VAL A 1 215 ? -2.261 15.974 8.603 1.00 89.94 215 VAL A C 1
ATOM 1724 O O . VAL A 1 215 ? -1.413 16.147 9.482 1.00 89.94 215 VAL A O 1
ATOM 1727 N N . SER A 1 216 ? -3.566 15.968 8.851 1.00 91.94 216 SER A N 1
ATOM 1728 C CA . SER A 1 216 ? -4.134 16.129 10.188 1.00 91.94 216 SER A CA 1
ATOM 1729 C C . SER A 1 216 ? -5.071 14.977 10.529 1.00 91.94 216 SER A C 1
ATOM 1731 O O . SER A 1 216 ? -5.746 14.423 9.664 1.00 91.94 216 SER A O 1
ATOM 1733 N N . LEU A 1 217 ? -5.072 14.597 11.804 1.00 92.81 217 LEU A N 1
ATOM 1734 C CA . LEU A 1 217 ? -5.933 13.560 12.354 1.00 92.81 217 LEU A CA 1
ATOM 1735 C C . LEU A 1 217 ? -6.998 14.215 13.234 1.00 92.81 217 LEU A C 1
ATOM 1737 O O . LEU A 1 217 ? -6.673 14.913 14.194 1.00 92.81 217 LEU A O 1
ATOM 1741 N N . ASP A 1 218 ? -8.257 13.948 12.924 1.00 92.38 218 ASP A N 1
ATOM 1742 C CA . ASP A 1 218 ? -9.389 14.163 13.811 1.00 92.38 218 ASP A CA 1
ATOM 1743 C C . ASP A 1 218 ? -9.740 12.830 14.478 1.00 92.38 218 ASP A C 1
ATOM 1745 O O . ASP A 1 218 ? -10.528 12.029 13.970 1.00 92.38 218 ASP A O 1
ATOM 1749 N N . ALA A 1 219 ? -9.110 12.598 15.630 1.00 86.00 219 ALA A N 1
ATOM 1750 C CA . ALA A 1 219 ? -9.267 11.374 16.408 1.00 86.00 219 ALA A CA 1
ATOM 1751 C C . ALA A 1 219 ? -10.686 11.196 16.971 1.00 86.00 219 ALA A C 1
ATOM 1753 O O . ALA A 1 219 ? -11.068 10.084 17.304 1.00 86.00 219 ALA A O 1
ATOM 1754 N N . SER A 1 220 ? -11.481 12.268 17.072 1.00 86.56 220 SER A N 1
ATOM 1755 C CA . SER A 1 220 ? -12.857 12.164 17.576 1.00 86.56 220 SER A CA 1
ATOM 1756 C C . SER A 1 220 ? -13.816 11.529 16.569 1.00 86.56 220 SER A C 1
ATOM 1758 O O . SER A 1 220 ? -14.862 11.023 16.959 1.00 86.56 220 SER A O 1
ATOM 1760 N N . ARG A 1 221 ? -13.449 11.548 15.281 1.00 87.31 221 ARG A N 1
ATOM 1761 C CA . ARG A 1 221 ? -14.266 11.060 14.160 1.00 87.31 221 ARG A CA 1
ATOM 1762 C C . ARG A 1 221 ? -13.566 10.000 13.314 1.00 87.31 221 ARG A C 1
ATOM 1764 O O . ARG A 1 221 ? -14.089 9.600 12.277 1.00 87.31 221 ARG A O 1
ATOM 1771 N N . ASP A 1 222 ? -12.372 9.573 13.720 1.00 89.25 222 ASP A N 1
ATOM 1772 C CA . ASP A 1 222 ? -11.504 8.654 12.973 1.00 89.25 222 ASP A CA 1
ATOM 1773 C C . ASP A 1 222 ? -11.200 9.139 11.536 1.00 89.25 222 ASP A C 1
ATOM 1775 O O . ASP A 1 222 ? -11.086 8.345 10.592 1.00 89.25 222 ASP A O 1
ATOM 1779 N N . LEU A 1 223 ? -11.103 10.465 11.364 1.00 91.06 223 LEU A N 1
ATOM 1780 C CA . LEU A 1 223 ? -10.908 11.129 10.075 1.00 91.06 223 LEU A CA 1
ATOM 1781 C C . LEU A 1 223 ? -9.477 11.631 9.915 1.00 91.06 223 LEU A C 1
ATOM 1783 O O . LEU A 1 223 ? -8.925 12.279 10.798 1.00 91.06 223 LEU A O 1
ATOM 1787 N N . ILE A 1 224 ? -8.899 11.411 8.739 1.00 91.69 224 ILE A N 1
ATOM 1788 C CA . ILE A 1 224 ? -7.581 11.917 8.364 1.00 91.69 224 ILE A CA 1
ATOM 1789 C C . ILE A 1 224 ? -7.752 12.869 7.184 1.00 91.69 224 ILE A C 1
ATOM 1791 O O . ILE A 1 224 ? -8.190 12.468 6.105 1.00 91.69 224 ILE A O 1
ATOM 1795 N N . VAL A 1 225 ? -7.407 14.138 7.378 1.00 92.06 225 VAL A N 1
ATOM 1796 C CA . VAL A 1 225 ? -7.428 15.151 6.320 1.00 92.06 225 VAL A CA 1
ATOM 1797 C C . VAL A 1 225 ? -6.042 15.232 5.700 1.00 92.06 225 VAL A C 1
ATOM 1799 O O . VAL A 1 225 ? -5.041 15.358 6.403 1.00 92.06 225 VAL A O 1
ATOM 1802 N N . VAL A 1 226 ? -5.988 15.146 4.374 1.00 91.31 226 VAL A N 1
ATOM 1803 C CA . VAL A 1 226 ? -4.759 15.162 3.585 1.00 91.31 226 VAL A CA 1
ATOM 1804 C C . VAL A 1 226 ? -4.851 16.264 2.543 1.00 91.31 226 VAL A C 1
ATOM 1806 O O . VAL A 1 226 ? -5.723 16.232 1.677 1.00 91.31 226 VAL A O 1
ATOM 1809 N N . GLU A 1 227 ? -3.906 17.194 2.567 1.00 89.25 227 GLU A N 1
ATOM 1810 C CA . GLU A 1 227 ? -3.757 18.233 1.555 1.00 89.25 227 GLU A CA 1
ATOM 1811 C C . GLU A 1 227 ? -2.391 18.097 0.886 1.00 89.25 227 GLU A C 1
ATOM 1813 O O . GLU A 1 227 ? -1.346 18.099 1.542 1.00 89.25 227 GLU A O 1
ATOM 1818 N N . LEU A 1 228 ? -2.411 17.980 -0.441 1.00 88.19 228 LEU A N 1
ATOM 1819 C CA . LEU A 1 228 ? -1.244 17.785 -1.293 1.00 88.19 228 LEU A CA 1
ATOM 1820 C C . LEU A 1 228 ? -1.131 18.952 -2.288 1.00 88.19 228 LEU A C 1
ATOM 1822 O O . LEU A 1 228 ? -1.669 18.865 -3.401 1.00 88.19 228 LEU A O 1
ATOM 1826 N N . PRO A 1 229 ? -0.465 20.060 -1.911 1.00 84.38 229 PRO A N 1
ATOM 1827 C CA . PRO A 1 229 ? -0.203 21.169 -2.821 1.00 84.38 229 PRO A CA 1
ATOM 1828 C C . PRO A 1 229 ? 0.730 20.745 -3.959 1.00 84.38 229 PRO A C 1
ATOM 1830 O O . PRO A 1 229 ? 1.726 20.054 -3.745 1.00 84.38 229 PRO A O 1
ATOM 1833 N N . GLY A 1 230 ? 0.425 21.182 -5.181 1.00 77.44 230 GLY A N 1
ATOM 1834 C CA . GLY A 1 230 ? 1.286 20.970 -6.344 1.00 77.44 230 GLY A CA 1
ATOM 1835 C C . GLY A 1 230 ? 1.389 19.521 -6.830 1.00 77.44 230 GLY A C 1
ATOM 1836 O O . GLY A 1 230 ? 2.335 19.207 -7.549 1.00 77.44 230 GLY A O 1
ATOM 1837 N N . ILE A 1 231 ? 0.455 18.639 -6.452 1.00 81.00 231 ILE A N 1
ATOM 1838 C CA . ILE A 1 231 ? 0.401 17.270 -6.980 1.00 81.00 231 ILE A CA 1
ATOM 1839 C C . ILE A 1 231 ? -0.002 17.275 -8.466 1.00 81.00 231 ILE A C 1
ATOM 1841 O O . ILE A 1 231 ? -1.098 17.704 -8.824 1.00 81.00 231 ILE A O 1
ATOM 1845 N N . ASP A 1 232 ? 0.876 16.766 -9.337 1.00 73.75 232 ASP A N 1
ATOM 1846 C CA . ASP A 1 232 ? 0.643 16.735 -10.791 1.00 73.75 232 ASP A CA 1
ATOM 1847 C C . ASP A 1 232 ? -0.358 15.639 -11.217 1.00 73.75 232 ASP A C 1
ATOM 1849 O O . ASP A 1 232 ? -1.069 15.799 -12.210 1.00 73.75 232 ASP A O 1
ATOM 1853 N N . ASN A 1 233 ? -0.446 14.532 -10.463 1.00 78.50 233 ASN A N 1
ATOM 1854 C CA . ASN A 1 233 ? -1.350 13.409 -10.743 1.00 78.50 233 ASN A CA 1
ATOM 1855 C C . ASN A 1 233 ? -2.251 13.072 -9.532 1.00 78.50 233 ASN A C 1
ATOM 1857 O O . ASN A 1 233 ? -1.877 12.237 -8.698 1.00 78.50 233 ASN A O 1
ATOM 1861 N N . PRO A 1 234 ? -3.447 13.687 -9.434 1.00 81.81 234 PRO A N 1
ATOM 1862 C CA . PRO A 1 234 ? -4.392 13.432 -8.347 1.00 81.81 234 PRO A CA 1
ATOM 1863 C C . PRO A 1 234 ? -4.889 11.983 -8.285 1.00 81.81 234 PRO A C 1
ATOM 1865 O O . P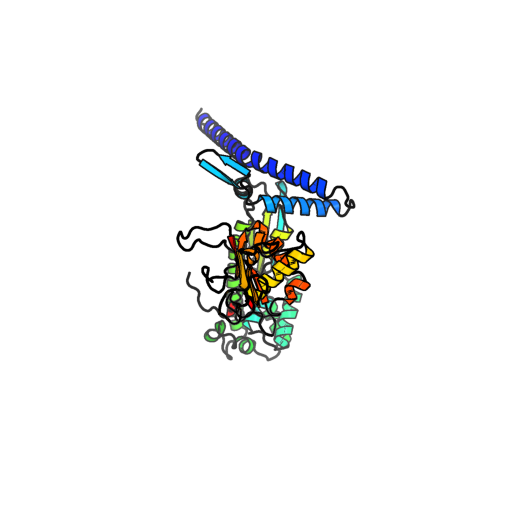RO A 1 234 ? -5.014 11.436 -7.196 1.00 81.81 234 PRO A O 1
ATOM 1868 N N . GLU A 1 235 ? -5.121 11.329 -9.427 1.00 81.06 235 GLU A N 1
ATOM 1869 C CA . GLU A 1 235 ? -5.631 9.947 -9.456 1.00 81.06 235 GLU A CA 1
ATOM 1870 C C . GLU A 1 235 ? -4.599 8.942 -8.937 1.00 81.06 235 GLU A C 1
ATOM 1872 O O . GLU A 1 235 ? -4.920 8.028 -8.172 1.00 81.06 235 GLU A O 1
ATOM 1877 N N . ARG A 1 236 ? -3.322 9.145 -9.280 1.00 78.88 236 ARG A N 1
ATOM 1878 C CA . ARG A 1 236 ? -2.223 8.363 -8.707 1.00 78.88 236 ARG A CA 1
ATOM 1879 C C . ARG A 1 236 ? -2.113 8.598 -7.206 1.00 78.88 236 ARG A C 1
ATOM 1881 O O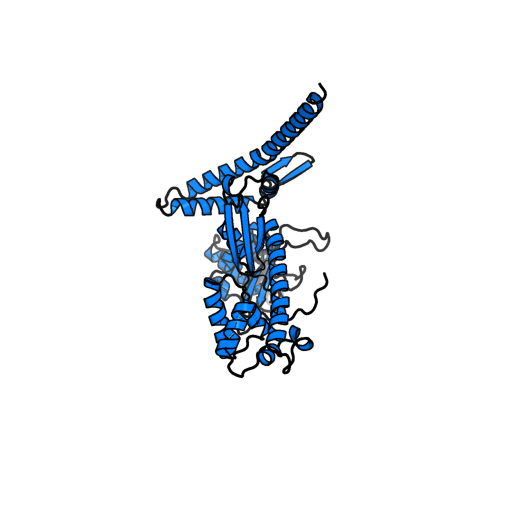 . ARG A 1 236 ? -1.987 7.630 -6.459 1.00 78.88 236 ARG A O 1
ATOM 1888 N N . ALA A 1 237 ? -2.173 9.854 -6.764 1.00 82.62 237 ALA A N 1
ATOM 1889 C CA . ALA A 1 237 ? -2.115 10.183 -5.344 1.00 82.62 237 ALA A CA 1
ATOM 1890 C C . ALA A 1 237 ? -3.286 9.551 -4.581 1.00 82.62 237 ALA A C 1
ATOM 1892 O O . ALA A 1 237 ? -3.068 8.903 -3.564 1.00 82.62 237 ALA A O 1
ATOM 1893 N N . ARG A 1 238 ? -4.508 9.629 -5.118 1.00 83.75 238 ARG A N 1
ATOM 1894 C CA . ARG A 1 238 ? -5.686 8.948 -4.576 1.00 83.75 238 ARG A CA 1
ATOM 1895 C C . ARG A 1 238 ? -5.469 7.441 -4.475 1.00 83.75 238 ARG A C 1
ATOM 1897 O O . ARG A 1 238 ? -5.692 6.881 -3.410 1.00 83.75 238 ARG A O 1
ATOM 1904 N N . THR A 1 239 ? -4.991 6.798 -5.539 1.00 81.56 239 THR A N 1
ATOM 1905 C CA . THR A 1 239 ? -4.691 5.355 -5.532 1.00 81.56 239 THR A CA 1
ATOM 1906 C C . THR A 1 239 ? -3.672 5.009 -4.445 1.00 81.56 239 THR A C 1
ATOM 1908 O O . THR A 1 239 ? -3.835 4.027 -3.729 1.00 81.56 239 THR A O 1
ATOM 1911 N N . PHE A 1 240 ? -2.644 5.841 -4.267 1.00 79.88 240 PHE A N 1
ATOM 1912 C CA . PHE A 1 240 ? -1.602 5.637 -3.262 1.00 79.88 240 PHE A CA 1
ATOM 1913 C C . PHE A 1 240 ? -2.111 5.816 -1.822 1.00 79.88 240 PHE A C 1
ATOM 1915 O O . PHE A 1 240 ? -1.720 5.068 -0.925 1.00 79.88 240 PHE A O 1
ATOM 1922 N N . LEU A 1 241 ? -3.009 6.784 -1.607 1.00 83.31 241 LEU A N 1
ATOM 1923 C CA . LEU A 1 241 ? -3.664 7.036 -0.322 1.00 83.31 241 LEU A CA 1
ATOM 1924 C C . LEU A 1 241 ? -4.697 5.952 0.023 1.00 83.31 241 LEU A C 1
ATOM 1926 O O . LEU A 1 241 ? -4.809 5.569 1.182 1.00 83.31 241 LEU A O 1
ATOM 1930 N N . GLN A 1 242 ? -5.424 5.436 -0.974 1.00 80.44 242 GLN A N 1
ATOM 1931 C CA . GLN A 1 242 ? -6.455 4.405 -0.800 1.00 80.44 242 GLN A CA 1
ATOM 1932 C C . GLN A 1 242 ? -5.898 2.979 -0.736 1.00 80.44 242 GLN A C 1
ATOM 1934 O O . GLN A 1 242 ? -6.589 2.083 -0.255 1.00 80.44 242 GLN A O 1
ATOM 1939 N N . ALA A 1 243 ? -4.679 2.737 -1.225 1.00 75.12 243 ALA A N 1
ATOM 1940 C CA . ALA A 1 243 ? -4.079 1.408 -1.228 1.00 75.12 243 ALA A CA 1
ATOM 1941 C C . ALA A 1 243 ? -3.969 0.860 0.205 1.00 75.12 243 ALA A C 1
ATOM 1943 O O . ALA A 1 243 ? -3.124 1.299 0.984 1.00 75.12 243 ALA A O 1
ATOM 1944 N N . ALA A 1 244 ? -4.806 -0.106 0.576 1.00 64.81 244 ALA A N 1
ATOM 1945 C CA . ALA A 1 244 ? -4.779 -0.682 1.916 1.00 64.81 244 ALA A CA 1
ATOM 1946 C C . ALA A 1 244 ? -3.398 -1.296 2.217 1.00 64.81 244 ALA A C 1
ATOM 1948 O O . ALA A 1 244 ? -2.824 -1.997 1.385 1.00 64.81 244 ALA A O 1
ATOM 1949 N N . ALA A 1 245 ? -2.847 -1.032 3.405 1.00 65.75 245 ALA A N 1
ATOM 1950 C CA . ALA A 1 245 ? -1.605 -1.647 3.881 1.00 65.75 245 ALA A CA 1
ATOM 1951 C C . ALA A 1 245 ? -1.855 -3.084 4.378 1.00 65.75 245 ALA A C 1
ATOM 1953 O O . ALA A 1 245 ? -1.505 -3.419 5.505 1.00 65.75 245 ALA A O 1
ATOM 1954 N N . LYS A 1 246 ? -2.512 -3.926 3.573 1.00 72.94 246 LYS A N 1
ATOM 1955 C CA . LYS A 1 246 ? -2.725 -5.326 3.944 1.00 72.94 246 LYS A CA 1
ATOM 1956 C C . LYS A 1 246 ? -1.415 -6.078 3.761 1.00 72.94 246 LYS A C 1
ATOM 1958 O O . LYS A 1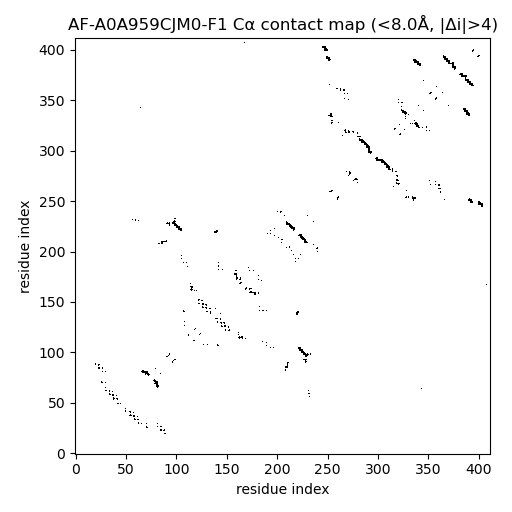 246 ? -0.934 -6.230 2.640 1.00 72.94 246 LYS A O 1
ATOM 1963 N N . LEU A 1 247 ? -0.826 -6.506 4.874 1.00 81.56 247 LEU A N 1
ATOM 1964 C CA . LEU A 1 247 ? 0.276 -7.452 4.843 1.00 81.56 247 LEU A CA 1
ATOM 1965 C C . LEU A 1 247 ? -0.298 -8.828 4.515 1.00 81.56 247 LEU A C 1
ATOM 1967 O O . LEU A 1 247 ? -1.192 -9.317 5.204 1.00 81.56 247 LEU A O 1
ATOM 1971 N N . GLU A 1 248 ? 0.211 -9.431 3.453 1.00 86.56 248 GLU A N 1
ATOM 1972 C CA . GLU A 1 248 ? -0.235 -10.724 2.962 1.00 86.56 248 GLU A CA 1
ATOM 1973 C C . GLU A 1 248 ? 0.976 -11.613 2.714 1.00 86.56 248 GLU A C 1
ATOM 1975 O O . GLU A 1 248 ? 1.958 -11.200 2.094 1.00 86.56 248 GLU A O 1
ATOM 1980 N N . PHE A 1 249 ? 0.884 -12.854 3.170 1.00 89.94 249 PHE A N 1
ATOM 1981 C CA . PHE A 1 249 ? 1.885 -13.876 2.935 1.00 89.94 249 PHE A CA 1
ATOM 1982 C C . PHE A 1 249 ? 1.342 -14.842 1.894 1.00 89.94 249 PHE A C 1
ATOM 1984 O O . PHE A 1 249 ? 0.303 -15.482 2.081 1.00 89.94 249 PHE A O 1
ATOM 1991 N N . TRP A 1 250 ? 2.057 -14.943 0.782 1.00 92.62 250 TRP A N 1
ATOM 1992 C CA . TRP A 1 250 ? 1.678 -15.767 -0.354 1.00 92.62 250 TRP A CA 1
ATOM 1993 C C . TRP A 1 250 ? 2.677 -16.900 -0.534 1.00 92.62 250 TRP A C 1
ATOM 1995 O O . TRP A 1 250 ? 3.883 -16.716 -0.373 1.00 92.62 250 TRP A O 1
ATOM 2005 N N . ASN A 1 251 ? 2.171 -18.066 -0.929 1.00 92.88 251 ASN A N 1
ATOM 2006 C CA . ASN A 1 251 ? 3.031 -19.073 -1.537 1.00 92.88 251 ASN A CA 1
ATOM 2007 C C . ASN A 1 251 ? 3.486 -18.568 -2.908 1.00 92.88 251 ASN A C 1
ATOM 2009 O O . ASN A 1 251 ? 2.786 -17.785 -3.552 1.00 92.88 251 ASN A O 1
ATOM 2013 N N . ILE A 1 252 ? 4.635 -19.045 -3.367 1.00 93.88 252 ILE A N 1
ATOM 2014 C CA . ILE A 1 252 ? 5.214 -18.643 -4.647 1.00 93.88 252 ILE A CA 1
ATOM 2015 C C . ILE A 1 252 ? 5.474 -19.850 -5.542 1.00 93.88 252 ILE A C 1
ATOM 2017 O O . ILE A 1 252 ? 5.682 -20.961 -5.051 1.00 93.88 252 ILE A O 1
ATOM 2021 N N . PHE A 1 253 ? 5.490 -19.610 -6.848 1.00 93.44 253 PHE A N 1
ATOM 2022 C CA . PHE A 1 253 ? 6.145 -20.492 -7.803 1.00 93.44 253 PHE A CA 1
ATOM 2023 C C . PHE A 1 253 ? 7.622 -20.138 -7.875 1.00 93.44 253 PHE A C 1
ATOM 2025 O O . PHE A 1 253 ? 7.999 -18.965 -7.874 1.00 93.44 253 PHE A O 1
ATOM 2032 N N . ARG A 1 254 ? 8.457 -21.165 -7.956 1.00 92.69 254 ARG A N 1
ATOM 2033 C CA . ARG A 1 254 ? 9.892 -21.016 -8.167 1.00 92.69 254 ARG A CA 1
ATOM 2034 C C . ARG A 1 254 ? 10.208 -21.109 -9.645 1.00 92.69 254 ARG A C 1
ATOM 2036 O O . ARG A 1 254 ? 9.549 -21.836 -10.383 1.00 92.69 254 ARG A O 1
ATOM 2043 N N . ILE A 1 255 ? 11.291 -20.460 -10.058 1.00 86.81 255 ILE A N 1
ATOM 2044 C CA . ILE A 1 255 ? 11.798 -20.596 -11.428 1.00 86.81 255 ILE A CA 1
ATOM 2045 C C . ILE A 1 255 ? 12.180 -22.047 -11.757 1.00 86.81 255 ILE A C 1
ATOM 2047 O O . ILE A 1 255 ? 12.167 -22.437 -12.913 1.00 86.81 255 ILE A O 1
ATOM 2051 N N . SER A 1 256 ? 12.483 -22.875 -10.757 1.00 85.56 256 SER A N 1
ATOM 2052 C CA . SER A 1 256 ? 12.770 -24.302 -10.933 1.00 85.56 256 SER A CA 1
ATOM 2053 C C . SER A 1 256 ? 11.536 -25.209 -10.880 1.00 85.56 256 SER A C 1
ATOM 2055 O O . SER A 1 256 ? 11.676 -26.421 -11.048 1.00 85.56 256 SER A O 1
ATOM 2057 N N . ASP A 1 257 ? 10.336 -24.670 -10.632 1.00 87.19 257 ASP A N 1
ATOM 2058 C CA . ASP A 1 257 ? 9.129 -25.492 -10.627 1.00 87.19 257 ASP A CA 1
ATOM 2059 C C . ASP A 1 257 ? 8.793 -25.962 -12.061 1.00 87.19 257 ASP A C 1
ATOM 2061 O O . ASP A 1 257 ? 8.985 -25.212 -13.028 1.00 87.19 257 ASP A O 1
ATOM 2065 N N . PRO A 1 258 ? 8.284 -27.201 -12.229 1.00 84.62 258 PRO A N 1
ATOM 2066 C CA . PRO A 1 258 ? 8.044 -27.777 -13.547 1.00 84.62 258 PRO A CA 1
ATOM 2067 C C . PRO A 1 258 ? 7.165 -26.893 -14.436 1.00 84.62 258 PRO A C 1
ATOM 2069 O O . PRO A 1 258 ? 6.076 -26.478 -14.045 1.00 84.62 258 PRO A O 1
ATOM 2072 N N . GLY A 1 259 ? 7.638 -26.637 -15.656 1.00 84.62 259 GLY A N 1
ATOM 2073 C CA . GLY A 1 259 ? 6.902 -25.887 -16.673 1.00 84.62 259 GLY A CA 1
ATOM 2074 C C . GLY A 1 259 ? 7.020 -24.364 -16.582 1.00 84.62 259 GLY A C 1
ATOM 2075 O O . GLY A 1 259 ? 6.675 -23.709 -17.558 1.00 84.62 259 GLY A O 1
ATOM 2076 N N . ILE A 1 260 ? 7.552 -23.783 -15.497 1.00 89.31 260 ILE A N 1
ATOM 2077 C CA . ILE A 1 260 ? 7.665 -22.318 -15.379 1.00 89.31 260 ILE A CA 1
ATOM 2078 C C . ILE A 1 260 ? 8.654 -21.745 -16.402 1.00 89.31 260 ILE A C 1
ATOM 2080 O O . ILE A 1 260 ? 8.282 -20.853 -17.160 1.00 89.31 260 ILE A O 1
ATOM 2084 N N . GLN A 1 261 ? 9.881 -22.275 -16.484 1.00 87.88 261 GLN A N 1
ATOM 2085 C CA . GLN A 1 261 ? 10.862 -21.814 -17.484 1.00 87.88 261 GLN A CA 1
ATOM 2086 C C . GLN A 1 261 ? 10.348 -22.030 -18.907 1.00 87.88 261 GLN A C 1
ATOM 2088 O O . GLN A 1 261 ? 10.349 -21.104 -19.712 1.00 87.88 261 GLN A O 1
ATOM 2093 N N . GLN A 1 262 ? 9.814 -23.222 -19.190 1.00 85.75 262 GLN A N 1
ATOM 2094 C CA . GLN A 1 262 ? 9.279 -23.545 -20.512 1.00 85.75 262 GLN A CA 1
ATOM 2095 C C . GLN A 1 262 ? 8.113 -22.631 -20.912 1.00 85.75 262 GLN A C 1
ATOM 2097 O O . GLN A 1 262 ? 7.981 -22.290 -22.087 1.00 85.75 262 GLN A O 1
ATOM 2102 N N . ALA A 1 263 ? 7.277 -22.208 -19.959 1.00 90.50 263 ALA A N 1
ATOM 2103 C CA . ALA A 1 263 ? 6.192 -21.271 -20.219 1.00 90.50 263 ALA A CA 1
ATOM 2104 C C . ALA A 1 263 ? 6.715 -19.900 -20.666 1.00 90.50 263 ALA A C 1
ATOM 2106 O O . ALA A 1 263 ? 6.160 -19.328 -21.600 1.00 90.50 263 ALA A O 1
ATOM 2107 N N . PHE A 1 264 ? 7.806 -19.401 -20.072 1.00 91.50 264 PHE A N 1
ATOM 2108 C CA . PHE A 1 264 ? 8.445 -18.162 -20.525 1.00 91.50 264 PHE A CA 1
ATOM 2109 C C . PHE A 1 264 ? 9.043 -18.288 -21.928 1.00 91.50 264 PHE A C 1
ATOM 2111 O O . PHE A 1 264 ? 8.837 -17.395 -22.745 1.00 91.50 264 PHE A O 1
ATOM 2118 N N . ILE A 1 265 ? 9.719 -19.401 -22.226 1.00 88.50 265 ILE A N 1
ATOM 2119 C CA . ILE A 1 265 ? 10.274 -19.671 -23.563 1.00 88.50 265 ILE A CA 1
ATOM 2120 C C . ILE A 1 265 ? 9.143 -19.693 -24.600 1.00 88.50 265 ILE A C 1
ATOM 2122 O O . ILE A 1 265 ? 9.159 -18.944 -25.574 1.00 88.50 265 ILE A O 1
ATOM 2126 N N . SER A 1 266 ? 8.088 -20.461 -24.319 1.00 88.88 266 SER A N 1
ATOM 2127 C CA . SER A 1 266 ? 6.913 -20.574 -25.193 1.00 88.88 266 SER A CA 1
ATOM 2128 C C . SER A 1 266 ? 6.185 -19.233 -25.356 1.00 88.88 266 SER A C 1
ATOM 2130 O O . SER A 1 266 ? 5.648 -18.934 -26.424 1.00 88.88 266 SER A O 1
ATOM 2132 N N . ALA A 1 267 ? 6.152 -18.411 -24.302 1.00 91.25 267 ALA A N 1
ATOM 2133 C CA . ALA A 1 267 ? 5.586 -17.070 -24.356 1.00 91.25 267 ALA A CA 1
ATOM 2134 C C . ALA A 1 267 ? 6.409 -16.166 -25.275 1.00 91.25 267 ALA A C 1
ATOM 2136 O O . ALA A 1 267 ? 5.833 -15.509 -26.139 1.00 91.25 267 ALA A O 1
ATOM 2137 N N . ASN A 1 268 ? 7.735 -16.168 -25.132 1.00 90.69 268 ASN A N 1
ATOM 2138 C CA . ASN A 1 268 ? 8.632 -15.386 -25.973 1.00 90.69 268 ASN A CA 1
ATOM 2139 C C . ASN A 1 268 ? 8.524 -15.789 -27.456 1.00 90.69 268 ASN A C 1
ATOM 2141 O O . ASN A 1 268 ? 8.341 -14.925 -28.309 1.00 90.69 268 ASN A O 1
ATOM 2145 N N . GLU A 1 269 ? 8.493 -17.089 -27.764 1.00 86.88 269 GLU A N 1
ATOM 2146 C CA . GLU A 1 269 ? 8.275 -17.594 -29.129 1.00 86.88 269 GLU A CA 1
ATOM 2147 C C . GLU A 1 269 ? 6.918 -17.166 -29.707 1.00 86.88 269 GLU A C 1
ATOM 2149 O O . GLU A 1 269 ? 6.810 -16.744 -30.863 1.00 86.88 269 GLU A O 1
ATOM 2154 N N . ARG A 1 270 ? 5.846 -17.264 -28.909 1.00 88.50 270 ARG A N 1
ATOM 2155 C CA . ARG A 1 270 ? 4.502 -16.855 -29.338 1.00 88.50 270 ARG A CA 1
ATOM 2156 C C . ARG A 1 270 ? 4.427 -15.348 -29.570 1.00 88.50 270 ARG A C 1
ATOM 2158 O O . ARG A 1 270 ? 3.752 -14.903 -30.500 1.00 88.50 270 ARG A O 1
ATOM 2165 N N . LEU A 1 271 ? 5.122 -14.561 -28.756 1.00 89.00 271 LEU A N 1
ATOM 2166 C CA . LEU A 1 271 ? 5.256 -13.120 -28.937 1.00 89.00 271 LEU A CA 1
ATOM 2167 C C . LEU A 1 271 ? 6.043 -12.799 -30.210 1.00 89.00 271 LEU A C 1
ATOM 2169 O O . LEU A 1 271 ? 5.547 -12.033 -31.031 1.00 89.00 271 LEU A O 1
ATOM 2173 N N . ALA A 1 272 ? 7.177 -13.455 -30.457 1.00 86.06 272 ALA A N 1
ATOM 2174 C CA . ALA A 1 272 ? 7.959 -13.269 -31.680 1.00 86.06 272 ALA A CA 1
ATOM 2175 C C . ALA A 1 272 ? 7.127 -13.496 -32.956 1.00 86.06 272 ALA A C 1
ATOM 2177 O O . ALA A 1 272 ? 7.235 -12.724 -33.901 1.00 86.06 272 ALA A O 1
ATOM 2178 N N . LYS A 1 273 ? 6.217 -14.481 -32.954 1.00 83.81 273 LYS A N 1
ATOM 2179 C CA . LYS A 1 273 ? 5.309 -14.768 -34.086 1.00 83.81 273 LYS A CA 1
ATOM 2180 C C . LYS A 1 273 ? 4.161 -13.773 -34.270 1.00 83.81 273 LYS A C 1
ATOM 2182 O O . LYS A 1 273 ? 3.529 -13.763 -35.319 1.00 83.81 273 LYS A O 1
ATOM 2187 N N . THR A 1 274 ? 3.807 -13.018 -33.233 1.00 81.88 274 THR A N 1
ATOM 2188 C CA . THR A 1 274 ? 2.588 -12.185 -33.224 1.00 81.88 274 THR A CA 1
ATOM 2189 C C . THR A 1 274 ? 2.871 -10.692 -33.217 1.00 81.88 274 THR A C 1
ATOM 2191 O O . THR A 1 274 ? 2.039 -9.927 -33.695 1.00 81.88 274 THR A O 1
ATOM 2194 N N . ILE A 1 275 ? 4.000 -10.279 -32.643 1.00 79.75 275 ILE A N 1
ATOM 2195 C CA . ILE A 1 275 ? 4.416 -8.877 -32.532 1.00 79.75 275 ILE A CA 1
ATOM 2196 C C . ILE A 1 275 ? 5.852 -8.631 -33.012 1.00 79.75 275 ILE A C 1
ATOM 2198 O O . ILE A 1 275 ? 6.212 -7.474 -33.193 1.00 79.75 275 ILE A O 1
ATOM 2202 N N . GLY A 1 276 ? 6.667 -9.677 -33.184 1.00 66.31 276 GLY A N 1
ATOM 2203 C CA . GLY A 1 276 ? 8.003 -9.566 -33.776 1.00 66.31 276 GLY A CA 1
ATOM 2204 C C . GLY A 1 276 ? 7.972 -9.734 -35.297 1.00 66.31 276 GLY A C 1
ATOM 2205 O O . GLY A 1 276 ? 6.956 -10.141 -35.858 1.00 66.31 276 GLY A O 1
ATOM 2206 N N . ASP A 1 277 ? 9.107 -9.484 -35.953 1.00 60.91 277 ASP A N 1
ATOM 2207 C CA . ASP A 1 277 ? 9.275 -9.599 -37.415 1.00 60.91 277 ASP A CA 1
ATOM 2208 C C . ASP A 1 277 ? 9.292 -11.052 -37.939 1.00 60.91 277 ASP A C 1
ATOM 2210 O O . ASP A 1 277 ? 9.597 -11.287 -39.102 1.00 60.91 277 ASP A O 1
ATOM 2214 N N . GLY A 1 278 ? 8.898 -12.026 -37.109 1.00 57.44 278 GLY A N 1
ATOM 2215 C CA . GLY A 1 278 ? 8.584 -13.382 -37.548 1.00 57.44 278 GLY A CA 1
ATOM 2216 C C . GLY A 1 278 ? 9.777 -14.186 -38.061 1.00 57.44 278 GLY A C 1
ATOM 2217 O O . GLY A 1 278 ? 9.873 -14.409 -39.255 1.00 57.44 278 GLY A O 1
ATOM 2218 N N . GLU A 1 279 ? 10.620 -14.655 -37.139 1.00 54.75 279 GLU A N 1
ATOM 2219 C CA . GLU A 1 279 ? 11.250 -15.991 -37.051 1.00 54.75 279 GLU A CA 1
ATOM 2220 C C . GLU A 1 279 ? 12.491 -15.879 -36.154 1.00 54.75 279 GLU A C 1
ATOM 2222 O O . GLU A 1 279 ? 13.458 -15.195 -36.468 1.00 54.75 279 GLU A O 1
ATOM 2227 N N . LEU A 1 280 ? 12.445 -16.535 -34.991 1.00 56.06 280 LEU A N 1
ATOM 2228 C CA . LEU A 1 280 ? 13.645 -16.832 -34.213 1.00 56.06 280 LEU A CA 1
ATOM 2229 C C . LEU A 1 280 ? 14.279 -18.061 -34.885 1.00 56.06 280 LEU A C 1
ATOM 2231 O O . LEU A 1 280 ? 13.953 -19.188 -34.516 1.00 56.06 280 LEU A O 1
ATOM 2235 N N . GLU A 1 281 ? 15.057 -17.867 -35.952 1.00 56.12 281 GLU A N 1
ATOM 2236 C CA . GLU A 1 281 ? 15.721 -18.979 -36.646 1.00 56.12 281 GLU A CA 1
ATOM 2237 C C . GLU A 1 281 ? 16.921 -19.459 -35.830 1.00 56.12 281 GLU A C 1
ATOM 2239 O O . GLU A 1 281 ? 17.869 -18.687 -35.678 1.00 56.12 281 GLU A O 1
ATOM 2244 N N . PRO A 1 282 ? 16.924 -20.704 -35.312 1.00 55.34 282 PRO A N 1
ATOM 2245 C CA . PRO A 1 282 ? 18.031 -21.178 -34.509 1.00 55.34 282 PRO A CA 1
ATOM 2246 C C . PRO A 1 282 ? 19.346 -21.182 -35.290 1.00 55.34 282 PRO A C 1
ATOM 2248 O O . PRO A 1 282 ? 19.439 -21.834 -36.330 1.00 55.34 282 PRO A O 1
ATOM 2251 N N . GLU A 1 283 ? 20.369 -20.481 -34.786 1.00 55.69 283 GLU A N 1
ATOM 2252 C CA . GLU A 1 283 ? 21.702 -20.504 -35.391 1.00 55.69 283 GLU A CA 1
ATOM 2253 C C . GLU A 1 283 ? 22.260 -21.930 -35.289 1.00 55.69 283 GLU A C 1
ATOM 2255 O O . GLU A 1 283 ? 22.330 -22.524 -34.210 1.00 55.69 283 GLU A O 1
ATOM 2260 N N . ILE A 1 284 ? 22.600 -22.527 -36.432 1.00 59.38 284 ILE A N 1
ATOM 2261 C CA . ILE A 1 284 ? 23.147 -23.884 -36.484 1.00 59.38 284 ILE A CA 1
ATOM 2262 C C . ILE A 1 284 ? 24.618 -23.818 -36.061 1.00 59.38 284 ILE A C 1
ATOM 2264 O O . ILE A 1 284 ? 25.447 -23.280 -36.793 1.00 59.38 284 ILE A O 1
ATOM 2268 N N . LEU A 1 285 ? 24.955 -24.398 -34.905 1.00 64.38 285 LEU A N 1
ATOM 2269 C CA . LEU A 1 285 ? 26.334 -24.462 -34.405 1.00 64.38 285 LEU A CA 1
ATOM 2270 C C . LEU A 1 285 ? 27.174 -25.470 -35.188 1.00 64.38 285 LEU A C 1
ATOM 2272 O O . LEU A 1 285 ? 28.345 -25.221 -35.479 1.00 64.38 285 LEU A O 1
ATOM 2276 N N . SER A 1 286 ? 26.595 -26.625 -35.515 1.00 73.06 286 SER A N 1
ATOM 2277 C CA . SER A 1 286 ? 27.268 -27.641 -36.320 1.00 73.06 286 SER A CA 1
ATOM 2278 C C . SER A 1 286 ? 26.285 -28.575 -37.015 1.00 73.06 286 SER A C 1
ATOM 2280 O O . SER A 1 286 ? 25.184 -28.841 -36.533 1.00 73.06 286 SER A O 1
ATOM 2282 N N . ILE A 1 287 ? 26.716 -29.093 -38.164 1.00 73.50 287 ILE A N 1
ATOM 2283 C CA . ILE A 1 287 ? 26.044 -30.166 -38.894 1.00 73.50 287 ILE A CA 1
ATOM 2284 C C . ILE A 1 287 ? 27.053 -31.303 -39.003 1.00 73.50 287 ILE A C 1
ATOM 2286 O O . ILE A 1 287 ? 28.045 -31.176 -39.724 1.00 73.50 287 ILE A O 1
ATOM 2290 N N . ASP A 1 288 ? 26.821 -32.397 -38.284 1.00 77.06 288 ASP A N 1
ATOM 2291 C CA . ASP A 1 288 ? 27.626 -33.608 -38.393 1.00 77.06 288 ASP A CA 1
ATOM 2292 C C . ASP A 1 288 ? 26.938 -34.594 -39.344 1.00 77.06 288 ASP A C 1
ATOM 2294 O O . ASP A 1 288 ? 25.788 -34.989 -39.151 1.00 77.06 288 ASP A O 1
ATOM 2298 N N . THR A 1 289 ? 27.626 -34.954 -40.425 1.00 80.69 289 THR A N 1
ATOM 2299 C CA . THR A 1 289 ? 27.089 -35.840 -41.464 1.00 80.69 289 THR A CA 1
ATOM 2300 C C . THR A 1 289 ? 27.819 -37.170 -41.407 1.00 80.69 289 THR A C 1
ATOM 2302 O O . THR A 1 289 ? 28.997 -37.264 -41.747 1.00 80.69 289 THR A O 1
ATOM 2305 N N . THR A 1 290 ? 27.106 -38.220 -41.010 1.00 81.31 290 THR A N 1
ATOM 2306 C CA . THR A 1 290 ? 27.626 -39.588 -41.005 1.00 81.31 290 THR A CA 1
ATOM 2307 C C . THR A 1 290 ? 27.364 -40.237 -42.359 1.00 81.31 290 THR A C 1
ATOM 2309 O O . THR A 1 290 ? 26.213 -40.377 -42.778 1.00 81.31 290 THR A O 1
ATOM 2312 N N . TYR A 1 291 ? 28.428 -40.658 -43.039 1.00 83.00 291 TYR A N 1
ATOM 2313 C CA . TYR A 1 291 ? 28.363 -41.351 -44.327 1.00 83.00 291 TYR A CA 1
ATOM 2314 C C . TYR A 1 291 ? 28.368 -42.872 -44.147 1.00 83.00 291 TYR A C 1
ATOM 2316 O O . TYR A 1 291 ? 28.894 -43.397 -43.162 1.00 83.00 291 TYR A O 1
ATOM 2324 N N . ALA A 1 292 ? 27.763 -43.584 -45.096 1.00 79.31 292 ALA A N 1
ATOM 2325 C CA . ALA A 1 292 ? 27.691 -45.037 -45.087 1.00 79.31 292 ALA A CA 1
ATOM 2326 C C . ALA A 1 292 ? 29.076 -45.643 -45.294 1.00 79.31 292 ALA A C 1
ATOM 2328 O O . ALA A 1 292 ? 29.995 -45.002 -45.799 1.00 79.31 292 ALA A O 1
ATOM 2329 N N . THR A 1 293 ? 29.236 -46.897 -44.893 1.00 79.12 293 THR A N 1
ATOM 2330 C CA . THR A 1 293 ? 30.481 -47.636 -45.086 1.00 79.12 293 THR A CA 1
ATOM 2331 C C . THR A 1 293 ? 30.230 -48.779 -46.059 1.00 79.12 293 THR A C 1
ATOM 2333 O O . THR A 1 293 ? 29.231 -49.490 -45.932 1.00 79.12 293 THR A O 1
ATOM 2336 N N . ASP A 1 294 ? 31.111 -48.948 -47.042 1.00 79.25 294 ASP A N 1
ATOM 2337 C CA . ASP A 1 294 ? 31.037 -50.061 -47.984 1.00 79.25 294 ASP A CA 1
ATOM 2338 C C . ASP A 1 294 ? 31.343 -51.407 -47.294 1.00 79.25 294 ASP A C 1
ATOM 2340 O O . ASP A 1 294 ? 31.771 -51.482 -46.138 1.00 79.25 294 ASP A O 1
ATOM 2344 N N . SER A 1 295 ? 31.153 -52.513 -48.015 1.00 76.50 295 SER A N 1
ATOM 2345 C CA . SER A 1 295 ? 31.424 -53.867 -47.509 1.00 76.50 295 SER A CA 1
ATOM 2346 C C . SER A 1 295 ? 32.901 -54.143 -47.172 1.00 76.50 295 SER A C 1
ATOM 2348 O O . SER A 1 295 ? 33.217 -55.225 -46.679 1.00 76.50 295 SER A O 1
ATOM 2350 N N . LEU A 1 296 ? 33.806 -53.209 -47.475 1.00 80.25 296 LEU A N 1
ATOM 2351 C CA . LEU A 1 296 ? 35.244 -53.270 -47.204 1.00 80.25 296 LEU A CA 1
ATOM 2352 C C . LEU A 1 296 ? 35.656 -52.327 -46.058 1.00 80.25 296 LEU A C 1
ATOM 2354 O O . LEU A 1 296 ? 36.834 -52.292 -45.706 1.00 80.25 296 LEU A O 1
ATOM 2358 N N . GLY A 1 297 ? 34.708 -51.608 -45.449 1.00 76.19 297 GLY A N 1
ATOM 2359 C CA . GLY A 1 297 ? 34.963 -50.693 -44.341 1.00 76.19 297 GLY A CA 1
ATOM 2360 C C . GLY A 1 297 ? 35.430 -49.295 -44.762 1.00 76.19 297 GLY A C 1
ATOM 2361 O O . GLY A 1 297 ? 35.851 -48.529 -43.896 1.00 76.19 297 GLY A O 1
ATOM 2362 N N . ASN A 1 298 ? 35.346 -48.933 -46.047 1.00 82.50 298 ASN A N 1
ATOM 2363 C CA . ASN A 1 298 ? 35.654 -47.579 -46.512 1.00 82.50 298 ASN A CA 1
ATOM 2364 C C . ASN A 1 298 ? 34.408 -46.696 -46.490 1.00 82.50 298 ASN A C 1
ATOM 2366 O O . ASN A 1 298 ? 33.305 -47.143 -46.799 1.00 82.50 298 ASN A O 1
ATOM 2370 N N . VAL A 1 299 ? 34.599 -45.422 -46.157 1.00 79.00 299 VAL A N 1
ATOM 2371 C CA . VAL A 1 299 ? 33.518 -44.435 -46.154 1.00 79.00 299 VAL A CA 1
ATOM 2372 C C . VAL A 1 299 ? 33.059 -44.172 -47.591 1.00 79.00 299 VAL A C 1
ATOM 2374 O O . VAL A 1 299 ? 33.847 -43.748 -48.438 1.00 79.00 299 VAL A O 1
ATOM 2377 N N . ASP A 1 300 ? 31.781 -44.428 -47.856 1.00 83.00 300 ASP A N 1
ATOM 2378 C CA . ASP A 1 300 ? 31.100 -44.105 -49.102 1.00 83.00 300 ASP A CA 1
ATOM 2379 C C . ASP A 1 300 ? 30.463 -42.715 -48.989 1.00 83.00 300 ASP A C 1
ATOM 2381 O O . ASP A 1 300 ? 29.356 -42.536 -48.477 1.00 83.00 300 ASP A O 1
ATOM 2385 N N . ASN A 1 301 ? 31.166 -41.715 -49.520 1.00 77.44 301 ASN A N 1
ATOM 2386 C CA . ASN A 1 301 ? 30.719 -40.321 -49.514 1.00 77.44 301 ASN A CA 1
ATOM 2387 C C . ASN A 1 301 ? 29.485 -40.064 -50.405 1.00 77.44 301 ASN A C 1
ATOM 2389 O O . ASN A 1 301 ? 29.037 -38.923 -50.507 1.00 77.44 301 ASN A O 1
ATOM 2393 N N . THR A 1 302 ? 28.945 -41.084 -51.083 1.00 79.44 302 THR A N 1
ATOM 2394 C CA . THR A 1 302 ? 27.737 -40.959 -51.912 1.00 79.44 302 THR A CA 1
ATOM 2395 C C . THR A 1 302 ? 26.450 -41.300 -51.164 1.00 79.44 302 THR A C 1
ATOM 2397 O O . THR A 1 302 ? 25.367 -40.960 -51.643 1.00 79.44 302 THR A O 1
ATOM 2400 N N . GLN A 1 303 ? 26.544 -41.918 -49.980 1.00 78.56 303 GLN A N 1
ATOM 2401 C CA . GLN A 1 303 ? 25.385 -42.294 -49.172 1.00 78.56 303 GLN A CA 1
ATOM 2402 C C . GLN A 1 303 ? 25.500 -41.731 -47.758 1.00 78.56 303 GLN A C 1
ATOM 2404 O O . GLN A 1 303 ? 26.416 -42.058 -47.010 1.00 78.56 303 GLN A O 1
ATOM 2409 N N . ILE A 1 304 ? 24.542 -40.890 -47.380 1.00 80.94 304 ILE A N 1
ATOM 2410 C CA . ILE A 1 304 ? 24.443 -40.317 -46.036 1.00 80.94 304 ILE A CA 1
ATOM 2411 C C . ILE A 1 304 ? 23.552 -41.227 -45.185 1.00 80.94 304 ILE A C 1
ATOM 2413 O O . ILE A 1 304 ? 22.432 -41.543 -45.581 1.00 80.94 304 ILE A O 1
ATOM 2417 N N . VAL A 1 305 ? 24.050 -41.639 -44.018 1.00 80.69 305 VAL A N 1
ATOM 2418 C CA . VAL A 1 305 ? 23.326 -42.463 -43.035 1.00 80.69 305 VAL A CA 1
ATOM 2419 C C . VAL A 1 305 ? 22.518 -41.586 -42.088 1.00 80.69 305 VAL A C 1
ATOM 2421 O O . VAL A 1 305 ? 21.357 -41.882 -41.811 1.00 80.69 305 VAL A O 1
ATOM 2424 N N . SER A 1 306 ? 23.111 -40.496 -41.607 1.00 72.00 306 SER A N 1
ATOM 2425 C CA . SER A 1 306 ? 22.440 -39.547 -40.721 1.00 72.00 306 SER A CA 1
ATOM 2426 C C . SER A 1 306 ? 23.070 -38.166 -40.814 1.00 72.00 306 SER A C 1
ATOM 2428 O O . SER A 1 306 ? 24.273 -38.028 -41.030 1.00 72.00 306 SER A O 1
ATOM 2430 N N . ILE A 1 307 ? 22.236 -37.150 -40.626 1.00 71.62 307 ILE A N 1
ATOM 2431 C CA . ILE A 1 307 ? 22.651 -35.764 -40.438 1.00 71.62 307 ILE A CA 1
ATOM 2432 C C . ILE A 1 307 ? 22.194 -35.389 -39.034 1.00 71.62 307 ILE A C 1
ATOM 2434 O O . ILE A 1 307 ? 20.993 -35.406 -38.767 1.00 71.62 307 ILE A O 1
ATOM 2438 N N . ASP A 1 308 ? 23.141 -35.096 -38.151 1.00 65.50 308 ASP A N 1
ATOM 2439 C CA . ASP A 1 308 ? 22.870 -34.606 -36.805 1.00 65.50 308 ASP A CA 1
ATOM 2440 C C . ASP A 1 308 ? 23.179 -33.107 -36.758 1.00 65.50 308 ASP A C 1
ATOM 2442 O O . ASP A 1 308 ? 24.290 -32.672 -37.064 1.00 65.50 308 ASP A O 1
ATOM 2446 N N . THR A 1 309 ? 22.165 -32.296 -36.464 1.00 66.81 309 THR A N 1
ATOM 2447 C CA . THR A 1 309 ? 22.273 -30.831 -36.470 1.00 66.81 309 THR A CA 1
ATOM 2448 C C . THR A 1 309 ? 22.217 -30.333 -35.037 1.00 66.81 309 THR A C 1
ATOM 2450 O O . THR A 1 309 ? 21.214 -30.520 -34.351 1.00 66.81 309 THR A O 1
ATOM 2453 N N . THR A 1 310 ? 23.288 -29.685 -34.585 1.00 63.22 310 THR A N 1
ATOM 2454 C CA . THR A 1 310 ? 23.354 -29.050 -33.266 1.00 63.22 310 THR A CA 1
ATOM 2455 C C . THR A 1 310 ? 23.014 -27.570 -33.405 1.00 63.22 310 THR A C 1
ATOM 2457 O O . THR A 1 310 ? 23.661 -26.848 -34.163 1.00 63.22 310 THR A O 1
ATOM 2460 N N . TYR A 1 311 ? 22.005 -27.116 -32.665 1.00 62.28 311 TYR A N 1
ATOM 2461 C CA . TYR A 1 311 ? 21.545 -25.725 -32.653 1.00 62.28 311 TYR A CA 1
ATOM 2462 C C . TYR A 1 311 ? 22.110 -24.955 -31.454 1.00 62.28 311 TYR A C 1
ATOM 2464 O O . TYR A 1 311 ? 22.353 -25.545 -30.398 1.00 62.28 311 TYR A O 1
ATOM 2472 N N . ASP A 1 312 ? 22.289 -23.642 -31.608 1.00 56.47 312 ASP A N 1
ATOM 2473 C CA . ASP A 1 312 ? 22.618 -22.740 -30.506 1.00 56.47 312 ASP A CA 1
ATOM 2474 C C . ASP A 1 312 ? 21.391 -22.501 -29.616 1.00 56.47 312 ASP A C 1
ATOM 2476 O O . ASP A 1 312 ? 20.299 -22.183 -30.093 1.00 56.47 312 ASP A O 1
ATOM 2480 N N . ASN A 1 313 ? 21.575 -22.610 -28.300 1.00 54.22 313 ASN A N 1
ATOM 2481 C CA . ASN A 1 313 ? 20.548 -22.262 -27.320 1.00 54.22 313 ASN A CA 1
ATOM 2482 C C . ASN A 1 313 ? 20.434 -20.740 -27.101 1.00 54.22 313 ASN A C 1
ATOM 2484 O O . ASN A 1 313 ? 19.496 -20.312 -26.434 1.00 54.22 313 ASN A O 1
ATOM 2488 N N . ALA A 1 314 ? 21.327 -19.916 -27.669 1.00 50.91 314 ALA A N 1
ATOM 2489 C CA . ALA A 1 314 ? 21.289 -18.446 -27.578 1.00 50.91 314 ALA A CA 1
ATOM 2490 C C . ALA A 1 314 ? 19.986 -17.814 -28.108 1.00 50.91 314 ALA A C 1
ATOM 2492 O O . ALA A 1 314 ? 19.629 -16.689 -27.765 1.00 50.91 314 ALA A O 1
ATOM 2493 N N . ILE A 1 315 ? 19.236 -18.558 -28.915 1.00 51.53 315 ILE A N 1
ATOM 2494 C CA . ILE A 1 315 ? 17.946 -18.161 -29.496 1.00 51.53 315 ILE A CA 1
ATOM 2495 C C . ILE A 1 315 ? 16.852 -18.093 -28.428 1.00 51.53 315 ILE A C 1
ATOM 2497 O O . ILE A 1 315 ? 15.897 -17.328 -28.548 1.00 51.53 315 ILE A O 1
ATOM 2501 N N . VAL A 1 316 ? 17.026 -18.854 -27.345 1.00 55.56 316 VAL A N 1
ATOM 2502 C CA . VAL A 1 316 ? 16.174 -18.790 -26.160 1.00 55.56 316 VAL A CA 1
ATOM 2503 C C . VAL A 1 316 ? 16.354 -17.462 -25.420 1.00 55.56 316 VAL A C 1
ATOM 2505 O O . VAL A 1 316 ? 15.473 -17.120 -24.649 1.00 55.56 316 VAL A O 1
ATOM 2508 N N . ASP A 1 317 ? 17.412 -16.684 -25.675 1.00 62.31 317 ASP A N 1
ATOM 2509 C CA . ASP A 1 317 ? 17.666 -15.395 -25.011 1.00 62.31 317 ASP A CA 1
ATOM 2510 C C . ASP A 1 317 ? 17.269 -14.167 -25.859 1.00 62.31 317 ASP A C 1
ATOM 2512 O O . ASP A 1 317 ? 17.405 -13.036 -25.395 1.00 62.31 317 ASP A O 1
ATOM 2516 N N . GLN A 1 318 ? 16.754 -14.355 -27.081 1.00 71.31 318 GLN A N 1
ATOM 2517 C CA . GLN A 1 318 ? 16.337 -13.262 -27.971 1.00 71.31 318 GLN A CA 1
ATOM 2518 C C . GLN A 1 318 ? 14.821 -13.220 -28.158 1.00 71.31 318 GLN A C 1
ATOM 2520 O O . GLN A 1 318 ? 14.162 -14.256 -28.238 1.00 71.31 318 GLN A O 1
ATOM 2525 N N . GLY A 1 319 ? 14.249 -12.021 -28.275 1.00 80.44 319 GLY A N 1
ATOM 2526 C CA . GLY A 1 319 ? 12.859 -11.831 -28.681 1.00 80.44 319 GLY A CA 1
ATOM 2527 C C . GLY A 1 319 ? 12.076 -10.880 -27.779 1.00 80.44 319 GLY A C 1
ATOM 2528 O O . GLY A 1 319 ? 12.562 -10.452 -26.733 1.00 80.44 319 GLY A O 1
ATOM 2529 N N . PRO A 1 320 ? 10.818 -10.562 -28.138 1.00 86.75 320 PRO A N 1
ATOM 2530 C CA . PRO A 1 320 ? 10.110 -9.412 -27.575 1.00 86.75 320 PRO A CA 1
ATOM 2531 C C . PRO A 1 320 ? 9.946 -9.415 -26.050 1.00 86.75 320 PRO A C 1
ATOM 2533 O O . PRO A 1 320 ? 9.759 -8.349 -25.461 1.00 86.75 320 PRO A O 1
ATOM 2536 N N . LEU A 1 321 ? 9.959 -10.592 -25.413 1.00 90.12 321 LEU A N 1
ATOM 2537 C CA . LEU A 1 321 ? 9.922 -10.707 -23.958 1.00 90.12 321 LEU A CA 1
ATOM 2538 C C . LEU A 1 321 ? 11.327 -10.665 -23.355 1.00 90.12 321 LEU A C 1
ATOM 2540 O O . LEU A 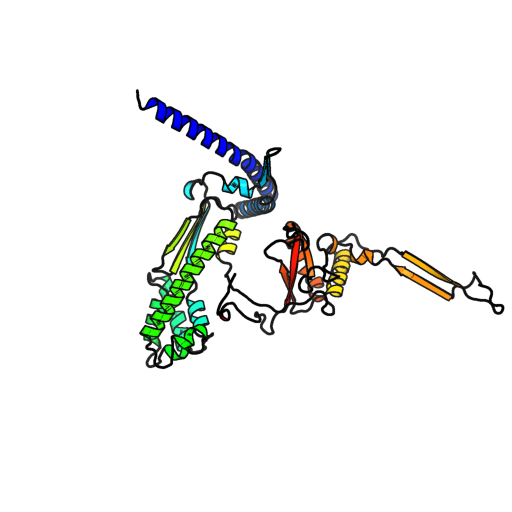1 321 ? 11.531 -9.947 -22.381 1.00 90.12 321 LEU A O 1
ATOM 2544 N N . PHE A 1 322 ? 12.287 -11.403 -23.914 1.00 91.06 322 PHE A N 1
ATOM 2545 C CA . PHE A 1 322 ? 13.634 -11.511 -23.344 1.00 91.06 322 PHE A CA 1
ATOM 2546 C C . PHE A 1 322 ? 14.540 -10.308 -23.624 1.00 91.06 322 PHE A C 1
ATOM 2548 O O . PHE A 1 322 ? 15.415 -10.013 -22.814 1.00 91.06 322 PHE A O 1
ATOM 2555 N N . ASP A 1 323 ? 14.221 -9.498 -24.635 1.00 88.56 323 ASP A N 1
ATOM 2556 C CA . ASP A 1 323 ? 14.862 -8.197 -24.884 1.00 88.56 323 ASP A CA 1
ATOM 2557 C C . ASP A 1 323 ? 14.636 -7.197 -23.730 1.00 88.56 323 ASP A C 1
ATOM 2559 O O . ASP A 1 323 ? 15.370 -6.217 -23.570 1.00 88.56 323 ASP A O 1
ATOM 2563 N N . VAL A 1 324 ? 13.591 -7.419 -22.925 1.00 89.44 324 VAL A N 1
ATOM 2564 C CA . VAL A 1 324 ? 13.198 -6.548 -21.806 1.00 89.44 324 VAL A CA 1
ATOM 2565 C C . VAL A 1 324 ? 13.164 -7.263 -20.451 1.00 89.44 324 VAL A C 1
ATOM 2567 O O . VAL A 1 324 ? 13.079 -6.594 -19.423 1.00 89.44 324 VAL A O 1
ATOM 2570 N N . LEU A 1 325 ? 13.226 -8.598 -20.427 1.00 92.00 325 LEU A N 1
ATOM 2571 C CA . LEU A 1 325 ? 13.171 -9.429 -19.224 1.00 92.00 325 LEU A CA 1
ATOM 2572 C C . LEU A 1 325 ? 14.320 -10.440 -19.225 1.00 92.00 325 LEU A C 1
ATOM 2574 O O . LEU A 1 325 ? 14.311 -11.403 -19.983 1.00 92.00 325 LEU A O 1
ATOM 2578 N N . THR A 1 326 ? 15.251 -10.298 -18.288 1.00 90.81 326 THR A N 1
ATOM 2579 C CA . THR A 1 326 ? 16.307 -11.290 -18.065 1.00 90.81 326 THR A CA 1
ATOM 2580 C C . THR A 1 326 ? 15.810 -12.367 -17.109 1.00 90.81 326 THR A C 1
ATOM 2582 O O . THR A 1 326 ? 15.530 -12.082 -15.945 1.00 90.81 326 THR A O 1
ATOM 2585 N N . LEU A 1 327 ? 15.693 -13.614 -17.564 1.00 89.38 327 LEU A N 1
ATOM 2586 C CA . LEU A 1 327 ? 15.267 -14.719 -16.704 1.00 89.38 327 LEU A CA 1
ATOM 2587 C C . LEU A 1 327 ? 16.359 -15.153 -15.719 1.00 89.38 327 LEU A C 1
ATOM 2589 O O . LEU A 1 327 ? 17.545 -15.186 -16.031 1.00 89.38 327 LEU A O 1
ATOM 2593 N N . ASN A 1 328 ? 15.940 -15.582 -14.530 1.00 88.81 328 ASN A N 1
ATOM 2594 C CA . ASN A 1 328 ? 16.813 -16.156 -13.507 1.00 88.81 328 ASN A CA 1
ATOM 2595 C C . ASN A 1 328 ? 16.963 -17.678 -13.702 1.00 88.81 328 ASN A C 1
ATOM 2597 O O . ASN A 1 328 ? 16.667 -18.465 -12.802 1.00 88.81 328 ASN A O 1
ATOM 2601 N N . THR A 1 329 ? 17.382 -18.103 -14.896 1.00 78.50 329 THR A N 1
ATOM 2602 C CA . THR A 1 329 ? 17.418 -19.519 -15.325 1.00 78.50 329 THR A CA 1
ATOM 2603 C C . THR A 1 329 ? 18.263 -20.408 -14.410 1.00 78.50 329 THR A C 1
ATOM 2605 O O . THR A 1 329 ? 17.889 -21.544 -14.118 1.00 78.50 329 THR A O 1
ATOM 2608 N N . THR A 1 330 ? 19.368 -19.872 -13.891 1.00 78.81 330 THR A N 1
ATOM 2609 C CA . THR A 1 330 ? 20.287 -20.569 -12.979 1.00 78.81 330 THR A CA 1
ATOM 2610 C C . THR A 1 330 ? 19.861 -20.502 -11.513 1.00 78.81 330 THR A C 1
ATOM 2612 O O . THR A 1 330 ? 20.438 -21.189 -10.671 1.00 78.81 330 THR A O 1
ATOM 2615 N N . GLY A 1 331 ? 18.872 -19.669 -11.173 1.00 78.31 331 GLY A N 1
ATOM 2616 C CA . GLY A 1 331 ? 18.466 -19.433 -9.790 1.00 78.31 331 GLY A CA 1
ATOM 2617 C C . GLY A 1 331 ? 19.475 -18.627 -8.963 1.00 78.31 331 GLY A C 1
ATOM 2618 O O . GLY A 1 331 ? 19.319 -18.563 -7.743 1.00 78.31 331 GLY A O 1
ATOM 2619 N N . ALA A 1 332 ? 20.484 -18.003 -9.586 1.00 80.88 332 ALA A N 1
ATOM 2620 C CA . ALA A 1 332 ? 21.530 -17.236 -8.900 1.00 80.88 332 ALA A CA 1
ATOM 2621 C C . ALA A 1 332 ? 20.976 -16.093 -8.028 1.00 80.88 332 ALA A C 1
ATOM 2623 O O . ALA A 1 332 ? 21.565 -15.752 -7.007 1.00 80.88 332 ALA A O 1
ATOM 2624 N N . ARG A 1 333 ? 19.807 -15.545 -8.384 1.00 79.75 333 ARG A N 1
ATOM 2625 C CA . ARG A 1 333 ? 19.097 -14.494 -7.624 1.00 79.75 333 ARG A CA 1
ATOM 2626 C C . ARG A 1 333 ? 18.092 -15.061 -6.606 1.00 79.75 333 ARG A C 1
ATOM 2628 O O . ARG A 1 333 ? 17.172 -14.377 -6.175 1.00 79.75 333 ARG A O 1
ATOM 2635 N N . GLY A 1 334 ? 18.236 -16.339 -6.254 1.00 85.75 334 GLY A N 1
ATOM 2636 C CA . GLY A 1 334 ? 17.291 -17.094 -5.435 1.00 85.75 334 GLY A CA 1
ATOM 2637 C C . GLY A 1 334 ? 16.138 -17.679 -6.253 1.00 85.75 334 GLY A C 1
ATOM 2638 O O . GLY A 1 334 ? 15.649 -17.080 -7.204 1.00 85.75 334 GLY A O 1
ATOM 2639 N N . LEU A 1 335 ? 15.664 -18.865 -5.865 1.00 86.56 335 LEU A N 1
ATOM 2640 C CA . LEU A 1 335 ? 14.666 -19.622 -6.639 1.00 86.56 335 LEU A CA 1
ATOM 2641 C C . LEU A 1 335 ? 13.286 -18.950 -6.725 1.00 86.56 335 LEU A C 1
ATOM 2643 O O . LEU A 1 335 ? 12.483 -19.321 -7.576 1.00 86.56 335 LEU A O 1
ATOM 2647 N N . ALA A 1 336 ? 13.009 -17.998 -5.833 1.00 91.50 336 ALA A N 1
ATOM 2648 C CA . ALA A 1 336 ? 11.772 -17.224 -5.802 1.00 91.50 336 ALA A CA 1
ATOM 2649 C C . ALA A 1 336 ? 11.676 -16.191 -6.932 1.00 91.50 336 ALA A C 1
ATOM 2651 O O . ALA A 1 336 ? 10.576 -15.854 -7.370 1.00 91.50 336 ALA A O 1
ATOM 2652 N N . VAL A 1 337 ? 12.825 -15.687 -7.385 1.00 92.56 337 VAL A N 1
ATOM 2653 C CA . VAL A 1 337 ? 12.910 -14.678 -8.437 1.00 92.56 337 VAL A CA 1
ATOM 2654 C C . VAL A 1 337 ? 12.835 -15.385 -9.782 1.00 92.56 337 VAL A C 1
ATOM 2656 O O . VAL A 1 337 ? 13.648 -16.262 -10.071 1.00 92.56 337 VAL A O 1
ATOM 2659 N N . LEU A 1 338 ? 11.872 -14.996 -10.613 1.00 92.38 338 LEU A N 1
ATOM 2660 C CA . LEU A 1 338 ? 11.717 -15.530 -11.966 1.00 92.38 338 LEU A CA 1
ATOM 2661 C C . LEU A 1 338 ? 12.646 -14.845 -12.968 1.00 92.38 338 LEU A C 1
ATOM 2663 O O . LEU A 1 338 ? 13.133 -15.480 -13.898 1.00 92.38 338 LEU A O 1
ATOM 2667 N N . GLY A 1 339 ? 12.897 -13.554 -12.770 1.00 91.81 339 GLY A N 1
ATOM 2668 C CA . GLY A 1 339 ? 13.721 -12.736 -13.649 1.00 91.81 339 GLY A CA 1
ATOM 2669 C C . GLY A 1 339 ? 13.750 -11.281 -13.209 1.00 91.81 339 GLY A C 1
ATOM 2670 O O . GLY A 1 339 ? 13.174 -10.924 -12.177 1.00 91.81 339 GLY A O 1
ATOM 2671 N N . THR A 1 340 ? 14.412 -10.444 -13.997 1.00 92.81 340 THR A N 1
ATOM 2672 C CA . THR A 1 340 ? 14.575 -9.019 -13.733 1.00 92.81 340 THR A CA 1
ATOM 2673 C C . THR A 1 340 ? 14.369 -8.141 -14.947 1.00 92.81 340 THR A C 1
ATOM 2675 O O . THR A 1 340 ? 14.641 -8.551 -16.071 1.00 92.81 340 THR A O 1
ATOM 2678 N N . ALA A 1 341 ? 13.911 -6.916 -14.703 1.00 92.69 341 ALA A N 1
ATOM 2679 C CA . ALA A 1 341 ? 13.733 -5.907 -15.739 1.00 92.69 341 ALA A CA 1
ATOM 2680 C C . ALA A 1 341 ? 13.900 -4.490 -15.190 1.00 92.69 341 ALA A C 1
ATOM 2682 O O . ALA A 1 341 ? 13.654 -4.235 -14.007 1.00 92.69 341 ALA A O 1
ATOM 2683 N N . LYS A 1 342 ? 14.215 -3.539 -16.071 1.00 88.44 342 LYS A N 1
ATOM 2684 C CA . LYS A 1 342 ? 14.310 -2.123 -15.704 1.00 88.44 342 LYS A CA 1
ATOM 2685 C C . LYS A 1 342 ? 12.949 -1.556 -15.306 1.00 88.44 342 LYS A C 1
ATOM 2687 O O . LYS A 1 342 ? 11.897 -1.960 -15.812 1.00 88.44 342 LYS A O 1
ATOM 2692 N N . ARG A 1 343 ? 12.955 -0.538 -14.437 1.00 85.00 343 ARG A N 1
ATOM 2693 C CA . ARG A 1 343 ? 11.735 0.119 -13.917 1.00 85.00 343 ARG A CA 1
ATOM 2694 C C . ARG A 1 343 ? 10.723 0.499 -15.006 1.00 85.00 343 ARG A C 1
ATOM 2696 O O . ARG A 1 343 ? 9.522 0.303 -14.799 1.00 85.00 343 ARG A O 1
ATOM 2703 N N . ASN A 1 344 ? 11.201 1.065 -16.116 1.00 83.44 344 ASN A N 1
ATOM 2704 C CA . ASN A 1 344 ? 10.397 1.577 -17.231 1.00 83.44 344 ASN A CA 1
ATOM 2705 C C . ASN A 1 344 ? 9.823 0.470 -18.138 1.00 83.44 344 ASN A C 1
ATOM 2707 O O . ASN A 1 344 ? 8.826 0.707 -18.813 1.00 83.44 344 ASN A O 1
ATOM 2711 N N . GLN A 1 345 ? 10.384 -0.741 -18.109 1.00 87.44 345 GLN A N 1
ATOM 2712 C CA . GLN A 1 345 ? 9.945 -1.876 -18.929 1.00 87.44 345 GLN A CA 1
ATOM 2713 C C . GLN A 1 345 ? 8.850 -2.722 -18.258 1.00 87.44 345 GLN A C 1
ATOM 2715 O O . GLN A 1 345 ? 8.104 -3.414 -18.946 1.00 87.44 345 GLN A O 1
ATOM 2720 N N . ARG A 1 346 ? 8.672 -2.627 -16.932 1.00 90.62 346 ARG A N 1
ATOM 2721 C CA . ARG A 1 346 ? 7.708 -3.454 -16.172 1.00 90.62 346 ARG A CA 1
ATOM 2722 C C . ARG A 1 346 ? 6.277 -3.406 -16.705 1.00 90.62 346 ARG A C 1
ATOM 2724 O O . ARG A 1 346 ? 5.662 -4.448 -16.879 1.00 90.62 346 ARG A O 1
ATOM 2731 N N . ARG A 1 347 ? 5.755 -2.207 -17.004 1.00 88.69 347 ARG A N 1
ATOM 2732 C CA . ARG A 1 347 ? 4.381 -2.053 -17.531 1.00 88.69 347 ARG A CA 1
ATOM 2733 C C . ARG A 1 347 ? 4.218 -2.719 -18.898 1.00 88.69 347 ARG A C 1
ATOM 2735 O O . ARG A 1 347 ? 3.146 -3.232 -19.198 1.00 88.69 347 ARG A O 1
ATOM 2742 N N . TYR A 1 348 ? 5.267 -2.685 -19.717 1.00 88.62 348 TYR A N 1
ATOM 2743 C CA . TYR A 1 348 ? 5.275 -3.342 -21.018 1.00 88.62 348 TYR A CA 1
ATOM 2744 C C . TYR A 1 348 ? 5.318 -4.865 -20.852 1.00 88.62 348 TYR A C 1
ATOM 2746 O O . TYR A 1 348 ? 4.491 -5.562 -21.418 1.00 88.62 348 TYR A O 1
ATOM 2754 N N . ILE A 1 349 ? 6.178 -5.388 -19.978 1.00 93.56 349 ILE A N 1
ATOM 2755 C CA . ILE A 1 349 ? 6.214 -6.826 -19.662 1.00 93.56 349 ILE A CA 1
ATOM 2756 C C . ILE A 1 349 ? 4.865 -7.304 -19.116 1.00 93.56 349 ILE A C 1
ATOM 2758 O O . ILE A 1 349 ? 4.355 -8.335 -19.549 1.00 93.56 349 ILE A O 1
ATOM 2762 N N . ASP A 1 350 ? 4.245 -6.535 -18.218 1.00 94.06 350 ASP A N 1
ATOM 2763 C CA . ASP A 1 350 ? 2.920 -6.851 -17.687 1.00 94.06 350 ASP A CA 1
ATOM 2764 C C . ASP A 1 350 ? 1.869 -6.920 -18.801 1.00 94.06 350 ASP A C 1
ATOM 2766 O O . ASP A 1 350 ? 0.988 -7.774 -18.736 1.00 94.06 350 ASP A O 1
ATO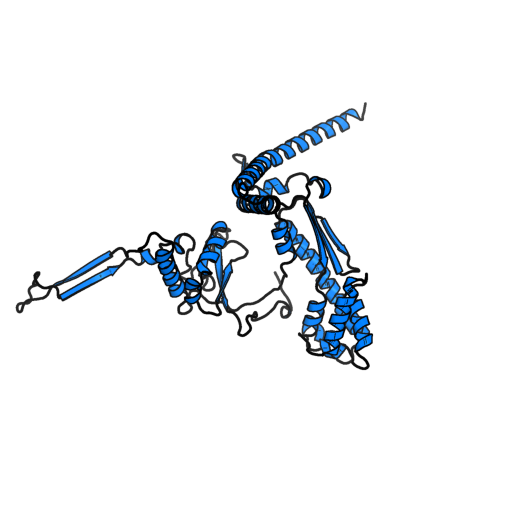M 2770 N N . SER A 1 351 ? 1.934 -6.064 -19.827 1.00 91.81 351 SER A N 1
ATOM 2771 C CA . SER A 1 351 ? 0.984 -6.118 -20.945 1.00 91.81 351 SER A CA 1
ATOM 2772 C C . SER A 1 351 ? 1.203 -7.352 -21.827 1.00 91.81 351 SER A C 1
ATOM 2774 O O . SER A 1 351 ? 0.222 -7.983 -22.226 1.00 91.81 351 SER A O 1
ATOM 2776 N N . LEU A 1 352 ? 2.461 -7.753 -22.051 1.00 92.31 352 LEU A N 1
ATOM 2777 C CA . LEU A 1 352 ? 2.810 -8.976 -22.780 1.00 92.31 352 LEU A CA 1
ATOM 2778 C C . LEU A 1 352 ? 2.345 -10.232 -22.032 1.00 92.31 352 LEU A C 1
ATOM 2780 O O . LEU A 1 352 ? 1.633 -11.065 -22.592 1.00 92.31 352 LEU A O 1
ATOM 2784 N N . LEU A 1 353 ? 2.694 -10.347 -20.746 1.00 94.25 353 LEU A N 1
ATOM 2785 C CA . LEU A 1 353 ? 2.333 -11.494 -19.908 1.00 94.25 353 LEU A CA 1
ATOM 2786 C C . LEU A 1 353 ? 0.826 -11.577 -19.650 1.00 94.25 353 LEU A C 1
ATOM 2788 O O . LEU A 1 353 ? 0.307 -12.665 -19.402 1.00 94.25 353 LEU A O 1
ATOM 2792 N N . ASN A 1 354 ? 0.105 -10.449 -19.715 1.00 93.69 354 ASN A N 1
ATOM 2793 C CA . ASN A 1 354 ? -1.338 -10.439 -19.503 1.00 93.69 354 ASN A CA 1
ATOM 2794 C C . ASN A 1 354 ? -2.189 -10.728 -20.753 1.00 93.69 354 ASN A C 1
ATOM 2796 O O . ASN A 1 354 ? -3.419 -10.791 -20.629 1.00 93.69 354 ASN A O 1
ATOM 2800 N N . ARG A 1 355 ? -1.580 -10.925 -21.927 1.00 92.50 355 ARG A N 1
ATOM 2801 C CA . ARG A 1 355 ? -2.297 -11.283 -23.159 1.00 92.50 355 ARG A CA 1
ATOM 2802 C C . ARG A 1 355 ? -2.959 -12.658 -23.010 1.00 92.50 355 ARG A C 1
ATOM 2804 O O . ARG A 1 355 ? -2.372 -13.562 -22.420 1.00 92.50 355 ARG A O 1
ATOM 2811 N N . GLU A 1 356 ? -4.188 -12.831 -23.500 1.00 90.88 356 GLU A N 1
ATOM 2812 C CA . GLU A 1 356 ? -4.981 -14.049 -23.235 1.00 90.88 356 GLU A CA 1
ATOM 2813 C C . GLU A 1 356 ? -4.301 -15.337 -23.722 1.00 90.88 356 GLU A C 1
ATOM 2815 O O . GLU A 1 356 ? -4.292 -16.352 -23.026 1.00 90.88 356 GLU A O 1
ATOM 2820 N N . ASP A 1 357 ? -3.669 -15.284 -24.889 1.00 88.56 357 ASP A N 1
ATOM 2821 C CA . ASP A 1 357 ? -2.927 -16.391 -25.486 1.00 88.56 357 ASP A CA 1
ATOM 2822 C C . ASP A 1 357 ? -1.602 -16.694 -24.763 1.00 88.56 357 ASP A C 1
ATOM 2824 O O . ASP A 1 357 ? -1.136 -17.832 -24.813 1.00 88.56 357 ASP A O 1
ATOM 2828 N N . ILE A 1 358 ? -1.018 -15.723 -24.056 1.00 92.56 358 ILE A N 1
ATOM 2829 C CA . ILE A 1 358 ? 0.194 -15.900 -23.245 1.00 92.56 358 ILE A CA 1
ATOM 2830 C C . ILE A 1 358 ? -0.152 -16.410 -21.845 1.00 92.56 358 ILE A C 1
ATOM 2832 O O . ILE A 1 358 ? 0.462 -17.364 -21.373 1.00 92.56 358 ILE A O 1
ATOM 2836 N N . LYS A 1 359 ? -1.199 -15.867 -21.211 1.00 92.75 359 LYS A N 1
ATOM 2837 C CA . LYS A 1 359 ? -1.683 -16.313 -19.893 1.00 92.75 359 LYS A CA 1
ATOM 2838 C C . LYS A 1 359 ? -1.945 -17.815 -19.835 1.00 92.75 359 LYS A C 1
ATOM 2840 O O . LYS A 1 359 ? -1.679 -18.440 -18.816 1.00 92.75 359 LYS A O 1
ATOM 2845 N N . THR A 1 360 ? -2.451 -18.396 -20.925 1.00 92.44 360 THR A N 1
ATOM 2846 C CA . THR A 1 360 ? -2.764 -19.835 -20.996 1.00 92.44 360 THR A CA 1
ATOM 2847 C C . THR A 1 360 ? -1.544 -20.753 -20.886 1.00 92.44 360 THR A C 1
ATOM 2849 O O . THR A 1 360 ? -1.717 -21.936 -20.602 1.00 92.44 360 THR A O 1
ATOM 2852 N N . LEU A 1 361 ? -0.335 -20.221 -21.095 1.00 91.38 361 LEU A N 1
ATOM 2853 C CA . LEU A 1 361 ? 0.923 -20.965 -20.994 1.00 91.38 361 LEU A CA 1
ATOM 2854 C C . LEU A 1 361 ? 1.385 -21.139 -19.541 1.00 91.38 361 LEU A C 1
ATOM 2856 O O . LEU A 1 361 ? 2.180 -22.031 -19.257 1.00 91.38 361 LEU A O 1
ATOM 2860 N N . PHE A 1 362 ? 0.884 -20.310 -18.624 1.00 94.44 362 PHE A N 1
ATOM 2861 C CA . PHE A 1 362 ? 1.232 -20.347 -17.207 1.00 94.44 362 PHE A CA 1
ATOM 2862 C C . PHE A 1 362 ? 0.154 -21.075 -16.383 1.00 94.44 362 PHE A C 1
ATOM 2864 O O . PHE A 1 362 ? -1.003 -21.170 -16.811 1.00 94.44 362 PHE A O 1
ATOM 2871 N N . PRO A 1 363 ? 0.491 -21.586 -15.181 1.00 92.56 363 PRO A N 1
ATOM 2872 C CA . PRO A 1 363 ? -0.503 -22.125 -14.258 1.00 92.56 363 PRO A CA 1
ATOM 2873 C C . PRO A 1 363 ? -1.635 -21.124 -13.989 1.00 92.56 363 PRO A C 1
ATOM 2875 O O . PRO A 1 363 ? -1.404 -19.931 -13.810 1.00 92.56 363 PRO A O 1
ATOM 2878 N N . ARG A 1 364 ? -2.880 -21.610 -13.936 1.00 90.44 364 ARG A N 1
ATOM 2879 C CA . ARG A 1 364 ? -4.071 -20.749 -13.773 1.00 90.44 364 ARG A CA 1
ATOM 2880 C C . ARG A 1 364 ? -4.125 -20.022 -12.428 1.00 90.44 364 ARG A C 1
ATOM 2882 O O . ARG A 1 364 ? -4.797 -19.004 -12.314 1.00 90.44 364 ARG A O 1
ATOM 2889 N N . ASP A 1 365 ? -3.462 -20.569 -11.418 1.00 91.81 365 ASP A N 1
ATOM 2890 C CA . ASP A 1 365 ? -3.317 -20.011 -10.077 1.00 91.81 365 ASP A CA 1
ATOM 2891 C C . ASP A 1 365 ? -2.075 -19.112 -9.939 1.00 91.81 365 ASP A C 1
ATOM 2893 O O . ASP A 1 365 ? -1.765 -18.680 -8.832 1.00 91.81 365 ASP A O 1
ATOM 2897 N N . LEU A 1 366 ? -1.363 -18.811 -11.031 1.00 93.19 366 LEU A N 1
ATOM 2898 C CA . LEU A 1 366 ? -0.179 -17.959 -11.020 1.00 93.19 366 LEU A CA 1
ATOM 2899 C C . LEU A 1 366 ? -0.539 -16.490 -11.253 1.00 93.19 366 LEU A C 1
ATOM 2901 O O . LEU A 1 366 ? -1.236 -16.138 -12.205 1.00 93.19 366 LEU A O 1
ATOM 2905 N N . VAL A 1 367 ? 0.006 -15.610 -10.412 1.00 93.69 367 VAL A N 1
ATOM 2906 C CA . VAL A 1 367 ? -0.104 -14.157 -10.571 1.00 93.69 367 VAL A CA 1
ATOM 2907 C C . VAL A 1 367 ? 1.264 -13.495 -10.456 1.00 93.69 367 VAL A C 1
ATOM 2909 O O . VAL A 1 367 ? 1.937 -13.606 -9.434 1.00 93.69 367 VAL A O 1
ATOM 2912 N N . PHE A 1 368 ? 1.651 -12.743 -11.484 1.00 95.94 368 PHE A N 1
ATOM 2913 C CA . PHE A 1 368 ? 2.911 -12.004 -11.501 1.00 95.94 368 PHE A CA 1
ATOM 2914 C C . PHE A 1 368 ? 2.871 -10.750 -10.619 1.00 95.94 368 PHE A C 1
ATOM 2916 O O . PHE A 1 368 ? 1.889 -9.995 -10.618 1.00 95.94 368 PHE A O 1
ATOM 2923 N N . ARG A 1 369 ? 3.952 -10.513 -9.872 1.00 95.12 369 ARG A N 1
ATOM 2924 C CA . ARG A 1 369 ? 4.176 -9.302 -9.070 1.00 95.12 369 ARG A CA 1
ATOM 2925 C C . ARG A 1 369 ? 5.636 -8.879 -9.131 1.00 95.12 369 ARG A C 1
ATOM 2927 O O . ARG A 1 369 ? 6.527 -9.716 -9.141 1.00 95.12 369 ARG A O 1
ATOM 2934 N N . TRP A 1 370 ? 5.862 -7.572 -9.121 1.00 94.94 370 TRP A N 1
ATOM 2935 C CA . TRP A 1 370 ? 7.199 -6.987 -9.101 1.00 94.94 370 TRP A CA 1
ATOM 2936 C C . TRP A 1 370 ? 7.640 -6.649 -7.680 1.00 94.94 370 TRP A C 1
ATOM 2938 O O . TRP A 1 370 ? 6.812 -6.275 -6.844 1.00 94.94 370 TRP A O 1
ATOM 2948 N N . SER A 1 371 ? 8.949 -6.697 -7.436 1.00 92.94 371 SER A N 1
ATOM 2949 C CA . SER A 1 371 ? 9.547 -6.140 -6.227 1.00 92.94 371 SER A CA 1
ATOM 2950 C C . SER A 1 371 ? 9.199 -4.656 -6.078 1.00 92.94 371 SER A C 1
ATOM 2952 O O . SER A 1 371 ? 9.006 -3.912 -7.049 1.00 92.94 371 SER A O 1
ATOM 2954 N N . LYS A 1 372 ? 9.101 -4.218 -4.822 1.00 85.75 372 LYS A N 1
ATOM 2955 C CA . LYS A 1 372 ? 8.903 -2.806 -4.482 1.00 85.75 372 LYS A CA 1
ATOM 2956 C C . LYS A 1 372 ? 10.177 -1.996 -4.698 1.00 85.75 372 LYS A C 1
ATOM 2958 O O . LYS A 1 372 ? 10.111 -0.902 -5.257 1.00 85.75 372 LYS A O 1
ATOM 2963 N N . ASP A 1 373 ? 11.291 -2.541 -4.229 1.00 84.88 373 ASP A N 1
ATOM 2964 C CA . ASP A 1 373 ? 12.614 -1.936 -4.285 1.00 84.88 373 ASP A CA 1
ATOM 2965 C C . ASP A 1 373 ? 13.432 -2.615 -5.394 1.00 84.88 373 ASP A C 1
ATOM 2967 O O . ASP A 1 373 ? 13.142 -3.770 -5.743 1.00 84.88 373 ASP A O 1
ATOM 2971 N N . PRO A 1 374 ? 14.408 -1.912 -5.992 1.00 86.00 374 PRO A N 1
ATOM 2972 C CA . PRO A 1 374 ? 15.263 -2.533 -6.984 1.00 86.00 374 PRO A CA 1
ATOM 2973 C C . PRO A 1 374 ? 16.124 -3.631 -6.352 1.00 86.00 374 PRO A C 1
ATOM 2975 O O . PRO A 1 374 ? 16.429 -3.605 -5.155 1.00 86.00 374 PRO A O 1
ATOM 2978 N N . ALA A 1 375 ? 16.518 -4.594 -7.176 1.00 84.19 375 ALA A N 1
ATOM 2979 C CA . ALA A 1 375 ? 17.403 -5.675 -6.800 1.00 84.19 375 ALA A CA 1
ATOM 2980 C C . ALA A 1 375 ? 18.726 -5.111 -6.284 1.00 84.19 375 ALA A C 1
ATOM 2982 O O . ALA A 1 375 ? 19.226 -4.092 -6.770 1.00 84.19 375 ALA A O 1
ATOM 2983 N N . LYS A 1 376 ? 19.315 -5.804 -5.317 1.00 81.69 376 LYS A N 1
ATOM 2984 C CA . LYS A 1 376 ? 20.666 -5.509 -4.854 1.00 81.69 376 LYS A CA 1
ATOM 2985 C C . LYS A 1 376 ? 21.639 -6.431 -5.562 1.00 81.69 376 LYS A C 1
ATOM 2987 O O . LYS A 1 376 ? 21.343 -7.607 -5.766 1.00 81.69 376 LYS A O 1
ATOM 2992 N N . ASN A 1 377 ? 22.801 -5.906 -5.916 1.00 72.69 377 ASN A N 1
ATOM 2993 C CA . ASN A 1 377 ? 23.919 -6.754 -6.279 1.00 72.69 377 ASN A CA 1
ATOM 2994 C C . ASN A 1 377 ? 24.351 -7.521 -5.018 1.00 72.69 377 ASN A C 1
ATOM 2996 O O . ASN A 1 377 ? 24.643 -6.907 -3.994 1.00 72.69 377 ASN A O 1
ATOM 3000 N N . TYR A 1 378 ? 24.350 -8.851 -5.074 1.00 66.62 378 TYR A N 1
ATOM 3001 C CA . TYR A 1 378 ? 24.666 -9.687 -3.913 1.00 66.62 378 TYR A CA 1
ATOM 3002 C C . TYR A 1 378 ? 26.133 -9.577 -3.472 1.00 66.62 378 TYR A C 1
ATOM 3004 O O . TYR A 1 378 ? 26.417 -9.785 -2.295 1.00 66.62 378 TYR A O 1
ATOM 3012 N N . ASP A 1 379 ? 27.036 -9.198 -4.379 1.00 69.56 379 ASP A N 1
ATOM 3013 C CA . ASP A 1 379 ? 28.467 -9.072 -4.103 1.00 69.56 379 ASP A CA 1
ATOM 3014 C C . ASP A 1 379 ? 28.827 -7.684 -3.558 1.00 69.56 379 ASP A C 1
ATOM 3016 O O . ASP A 1 379 ? 29.620 -7.565 -2.624 1.00 69.56 379 ASP A O 1
ATOM 3020 N N . THR A 1 380 ? 28.241 -6.618 -4.117 1.00 72.19 380 THR A N 1
ATOM 3021 C CA . THR A 1 380 ? 28.556 -5.229 -3.723 1.00 72.19 380 THR A CA 1
ATOM 3022 C C . THR A 1 380 ? 27.553 -4.626 -2.741 1.00 72.19 380 THR A C 1
ATOM 3024 O O . THR A 1 380 ? 27.824 -3.586 -2.145 1.00 72.19 380 THR A O 1
ATOM 3027 N N . ASN A 1 381 ? 26.400 -5.274 -2.544 1.00 70.75 381 ASN A N 1
ATOM 3028 C CA . ASN A 1 381 ? 25.252 -4.785 -1.773 1.00 70.75 381 ASN A CA 1
ATOM 3029 C C . ASN A 1 381 ? 24.693 -3.431 -2.267 1.00 70.75 381 ASN A C 1
ATOM 3031 O O . ASN A 1 381 ? 23.914 -2.776 -1.568 1.00 70.75 381 ASN A O 1
ATOM 3035 N N . GLU A 1 382 ? 25.076 -3.005 -3.472 1.00 74.00 382 GLU A N 1
ATOM 3036 C CA . GLU A 1 382 ? 24.587 -1.785 -4.109 1.00 74.00 382 GLU A CA 1
ATOM 3037 C C . GLU A 1 382 ? 23.238 -2.034 -4.787 1.00 74.00 382 GLU A C 1
ATOM 3039 O O . GLU A 1 382 ? 22.959 -3.125 -5.293 1.00 74.00 382 GLU A O 1
ATOM 3044 N N . LEU A 1 383 ? 22.383 -1.011 -4.789 1.00 73.06 383 LEU A N 1
ATOM 3045 C CA . LEU A 1 383 ? 21.116 -1.047 -5.513 1.00 73.06 383 LEU A CA 1
ATOM 3046 C C . LEU A 1 383 ? 21.400 -1.022 -7.018 1.00 73.06 383 LEU A C 1
ATOM 3048 O O . LEU A 1 383 ? 22.183 -0.206 -7.495 1.00 73.06 383 LEU A O 1
ATOM 3052 N N . THR A 1 384 ? 20.742 -1.911 -7.752 1.00 79.44 384 THR A N 1
ATOM 3053 C CA . THR A 1 384 ? 20.714 -1.900 -9.219 1.00 79.44 384 THR A CA 1
ATOM 3054 C C . THR A 1 384 ? 19.537 -1.051 -9.720 1.00 79.44 384 THR A C 1
ATOM 3056 O O . THR A 1 384 ? 18.743 -0.554 -8.922 1.00 79.44 384 THR A O 1
ATOM 3059 N N . ASP A 1 385 ? 19.388 -0.900 -11.036 1.00 81.44 385 ASP A N 1
ATOM 3060 C CA . ASP A 1 385 ? 18.191 -0.290 -11.649 1.00 81.44 385 ASP A CA 1
ATOM 3061 C C . ASP A 1 385 ? 17.102 -1.321 -12.004 1.00 81.44 385 ASP A C 1
ATOM 3063 O O . ASP A 1 385 ? 16.034 -0.977 -12.534 1.00 81.44 385 ASP A O 1
ATOM 3067 N N . ASP A 1 386 ? 17.361 -2.591 -11.690 1.00 87.44 386 ASP A N 1
ATOM 3068 C CA . ASP A 1 386 ? 16.526 -3.720 -12.060 1.00 87.44 386 ASP A CA 1
ATOM 3069 C C . ASP A 1 386 ? 15.547 -4.085 -10.947 1.00 87.44 386 ASP A C 1
ATOM 3071 O O . ASP A 1 386 ? 15.856 -4.024 -9.763 1.00 87.44 386 ASP A O 1
ATOM 3075 N N . PHE A 1 387 ? 14.352 -4.513 -11.327 1.00 93.12 387 PHE A N 1
ATOM 3076 C CA . PHE A 1 387 ? 13.289 -4.965 -10.437 1.00 93.12 387 PHE A CA 1
ATOM 3077 C C . PHE A 1 387 ? 13.054 -6.452 -10.635 1.00 93.12 387 PHE A C 1
ATOM 3079 O O . PHE A 1 387 ? 13.148 -6.950 -11.753 1.00 93.12 387 PHE A O 1
ATOM 3086 N N . GLU A 1 388 ? 12.716 -7.156 -9.561 1.00 94.75 388 GLU A N 1
ATOM 3087 C CA . GLU A 1 388 ? 12.563 -8.610 -9.572 1.00 94.75 388 GLU A CA 1
ATOM 3088 C C . GLU A 1 388 ? 11.116 -9.004 -9.827 1.00 94.75 388 GLU A C 1
ATOM 3090 O O . GLU A 1 388 ? 10.193 -8.445 -9.231 1.00 94.75 388 GLU A O 1
ATOM 3095 N N . LEU A 1 389 ? 10.924 -9.977 -10.711 1.00 96.31 389 LEU A N 1
ATOM 3096 C CA . LEU A 1 389 ? 9.632 -10.570 -11.014 1.00 96.31 389 LEU A CA 1
ATOM 3097 C C . LEU A 1 389 ? 9.418 -11.816 -10.151 1.00 96.31 389 LEU A C 1
ATOM 3099 O O . LEU A 1 389 ? 10.230 -12.741 -10.165 1.00 96.31 389 LEU A O 1
ATOM 3103 N N . TYR A 1 390 ? 8.288 -11.863 -9.458 1.00 96.19 390 TYR A N 1
ATOM 3104 C CA . TYR A 1 390 ? 7.833 -12.983 -8.642 1.00 96.19 390 TYR A CA 1
ATOM 3105 C C . TYR A 1 390 ? 6.525 -13.549 -9.196 1.00 96.19 390 TYR A C 1
ATOM 3107 O O . TYR A 1 390 ? 5.703 -12.820 -9.758 1.00 96.19 390 TYR A O 1
ATOM 3115 N N . ALA A 1 391 ? 6.302 -14.844 -8.987 1.00 95.25 391 ALA A N 1
ATOM 3116 C CA . ALA A 1 391 ? 5.038 -15.507 -9.284 1.00 95.25 391 ALA A CA 1
ATOM 3117 C C . ALA A 1 391 ? 4.365 -15.954 -7.989 1.00 95.25 391 ALA A C 1
ATOM 3119 O O . ALA A 1 391 ? 4.808 -16.897 -7.338 1.00 95.25 391 ALA A O 1
ATOM 3120 N N . LEU A 1 392 ? 3.278 -15.282 -7.624 1.00 94.75 392 LEU A N 1
ATOM 3121 C CA . LEU A 1 392 ? 2.450 -15.662 -6.489 1.00 94.75 392 LEU A CA 1
ATOM 3122 C C . LEU A 1 392 ? 1.531 -16.817 -6.878 1.00 94.75 392 LEU A C 1
ATOM 3124 O O . LEU A 1 392 ? 0.991 -16.847 -7.984 1.00 94.75 392 LEU A O 1
ATOM 3128 N N . LYS A 1 393 ? 1.327 -17.737 -5.940 1.00 93.12 393 LYS A N 1
ATOM 3129 C CA . LYS A 1 393 ? 0.389 -18.845 -6.056 1.00 93.12 393 LYS A CA 1
ATOM 3130 C C . LYS A 1 393 ? -0.901 -18.513 -5.319 1.00 93.12 393 LYS A C 1
ATOM 3132 O O . LYS A 1 393 ? -0.912 -18.389 -4.093 1.00 93.12 393 LYS A O 1
ATOM 3137 N N . LEU A 1 394 ? -1.989 -18.403 -6.069 1.00 89.94 394 LEU A N 1
ATOM 3138 C CA . LEU A 1 394 ? -3.322 -18.169 -5.538 1.00 89.94 394 LEU A CA 1
ATOM 3139 C C . LEU A 1 394 ? -3.803 -19.383 -4.729 1.00 89.94 394 LEU A C 1
ATOM 3141 O O . LEU A 1 394 ? -3.708 -20.529 -5.171 1.00 89.94 394 LEU A O 1
ATOM 3145 N N . GLY A 1 395 ? -4.348 -19.134 -3.534 1.00 81.81 395 GLY A N 1
ATOM 3146 C CA . GLY A 1 395 ? -5.080 -20.154 -2.783 1.00 81.81 395 GLY A CA 1
ATOM 3147 C C . GLY A 1 395 ? -6.368 -20.581 -3.501 1.00 81.81 395 GLY A C 1
ATOM 3148 O O . GLY A 1 395 ? -6.799 -19.935 -4.455 1.00 81.81 395 GLY A O 1
ATOM 3149 N N . ARG A 1 396 ? -7.031 -21.641 -3.012 1.00 74.44 396 ARG A N 1
ATOM 3150 C CA . ARG A 1 396 ? -8.297 -22.154 -3.592 1.00 74.44 396 ARG A CA 1
ATOM 3151 C C . ARG A 1 396 ? -9.383 -21.082 -3.756 1.00 74.44 396 ARG A C 1
ATOM 3153 O O . ARG A 1 396 ? -10.141 -21.149 -4.715 1.00 74.44 396 ARG A O 1
ATOM 3160 N N . ASP A 1 397 ? -9.391 -20.087 -2.872 1.00 80.31 397 ASP A N 1
ATOM 3161 C CA . ASP A 1 397 ? -10.359 -18.983 -2.870 1.00 80.31 397 ASP A CA 1
ATOM 3162 C C . ASP A 1 397 ? -9.761 -17.665 -3.400 1.00 80.31 397 ASP A C 1
ATOM 3164 O O . ASP A 1 397 ? -10.328 -16.595 -3.189 1.00 80.31 397 ASP A O 1
ATOM 3168 N N . GLY A 1 398 ? -8.572 -17.708 -4.016 1.00 81.06 398 GLY A N 1
ATOM 3169 C CA . GLY A 1 398 ? -7.834 -16.513 -4.438 1.00 81.06 398 GLY A CA 1
ATOM 3170 C C . GLY A 1 398 ? -7.301 -15.665 -3.277 1.00 81.06 398 GLY A C 1
ATOM 3171 O O . GLY A 1 398 ? -6.976 -14.499 -3.476 1.00 81.06 398 GLY A O 1
ATOM 3172 N N . LYS A 1 399 ? -7.232 -16.232 -2.068 1.00 82.56 399 LYS A N 1
ATOM 3173 C CA . LYS A 1 399 ? -6.787 -15.560 -0.839 1.00 82.56 399 LYS A CA 1
ATOM 3174 C C . LYS A 1 399 ? -5.319 -15.865 -0.510 1.00 82.56 399 LYS A C 1
ATOM 3176 O O . LYS A 1 399 ? -4.834 -16.932 -0.909 1.00 82.56 399 LYS A O 1
ATOM 3181 N N . PRO A 1 400 ? -4.638 -14.969 0.231 1.00 86.44 400 PRO A N 1
ATOM 3182 C CA . PRO A 1 400 ? -3.298 -15.228 0.748 1.00 86.44 400 PRO A CA 1
ATOM 3183 C C . PRO A 1 400 ? -3.294 -16.401 1.732 1.00 86.44 400 PRO A C 1
ATOM 3185 O O . PRO A 1 400 ? -4.328 -16.762 2.296 1.00 86.44 400 PRO A O 1
ATOM 3188 N N . ALA A 1 401 ? -2.117 -16.994 1.945 1.00 86.06 401 ALA A N 1
ATOM 3189 C CA . ALA A 1 401 ? -1.949 -18.083 2.903 1.00 86.06 401 ALA A CA 1
ATOM 3190 C C . ALA A 1 401 ? -2.080 -17.585 4.349 1.00 86.06 401 ALA A C 1
ATOM 3192 O O . ALA A 1 401 ? -2.675 -18.273 5.174 1.00 86.06 401 ALA A O 1
ATOM 3193 N N . LEU A 1 402 ? -1.544 -16.394 4.638 1.00 83.69 402 LEU A N 1
ATOM 3194 C CA . LEU A 1 402 ? -1.682 -15.702 5.921 1.00 83.69 402 LEU A CA 1
ATOM 3195 C C . LEU A 1 402 ? -1.831 -14.194 5.687 1.00 83.69 402 LEU A C 1
ATOM 3197 O O . LEU A 1 402 ? -1.345 -13.662 4.687 1.00 83.69 402 LEU A O 1
ATOM 3201 N N . THR A 1 403 ? -2.462 -13.499 6.625 1.00 82.12 403 THR A N 1
ATOM 3202 C CA . THR A 1 403 ? -2.536 -12.031 6.672 1.00 82.12 403 THR A CA 1
ATOM 3203 C C . THR A 1 403 ? -1.737 -11.489 7.856 1.00 82.12 403 THR A C 1
ATOM 3205 O O . THR A 1 403 ? -1.322 -12.236 8.745 1.00 82.12 403 THR A O 1
ATOM 3208 N N . GLY A 1 404 ? -1.523 -10.173 7.877 1.00 73.69 404 GLY A N 1
ATOM 3209 C CA . GLY A 1 404 ? -0.848 -9.470 8.969 1.00 73.69 404 GLY A CA 1
ATOM 3210 C C . GLY A 1 404 ? -1.491 -9.659 10.346 1.00 73.69 404 GLY A C 1
ATOM 3211 O O . GLY A 1 404 ? -0.802 -9.501 11.344 1.00 73.69 404 GLY A O 1
ATOM 3212 N N . ASP A 1 405 ? -2.762 -10.061 10.418 1.00 66.56 405 ASP A N 1
ATOM 3213 C CA . ASP A 1 405 ? -3.484 -10.279 11.682 1.00 66.56 405 ASP A CA 1
ATOM 3214 C C . ASP A 1 405 ? -2.901 -11.433 12.515 1.00 66.56 405 ASP A C 1
ATOM 3216 O O . ASP A 1 405 ? -3.135 -11.521 13.719 1.00 66.56 405 ASP A O 1
ATOM 3220 N N . HIS A 1 406 ? -2.124 -12.312 11.877 1.00 71.12 406 HIS A N 1
ATOM 3221 C CA . HIS A 1 406 ? -1.402 -13.403 12.531 1.00 71.12 406 HIS A CA 1
ATOM 3222 C C . HIS A 1 406 ? 0.010 -13.007 12.994 1.00 71.12 406 HIS A C 1
ATOM 3224 O O . HIS A 1 406 ? 0.727 -13.837 13.554 1.00 71.12 406 HIS A O 1
ATOM 3230 N N . VAL A 1 407 ? 0.437 -11.761 12.758 1.00 70.62 407 VAL A N 1
ATOM 3231 C CA . VAL A 1 407 ? 1.741 -11.258 13.202 1.00 70.62 407 VAL A CA 1
ATOM 3232 C C . VAL A 1 407 ? 1.610 -10.747 14.634 1.00 70.62 407 VAL A C 1
ATOM 3234 O O . VAL A 1 407 ? 1.014 -9.704 14.884 1.00 70.62 407 VAL A O 1
ATOM 3237 N N . VAL A 1 408 ? 2.168 -11.504 15.580 1.00 67.38 408 VAL A N 1
ATOM 3238 C CA . VAL A 1 408 ? 2.145 -11.172 17.017 1.00 67.38 408 VAL A CA 1
ATOM 3239 C C . VAL A 1 408 ? 3.303 -10.269 17.448 1.00 67.38 408 VAL A C 1
ATOM 3241 O O . VAL A 1 408 ? 3.159 -9.515 18.405 1.00 67.38 408 VAL A O 1
ATOM 3244 N N . ASP A 1 409 ? 4.433 -10.334 16.742 1.00 59.59 409 ASP A N 1
ATOM 3245 C CA . ASP A 1 409 ? 5.624 -9.514 16.971 1.00 59.59 409 ASP A CA 1
ATOM 3246 C C . ASP A 1 409 ? 6.433 -9.414 15.665 1.00 59.59 409 ASP A C 1
ATOM 3248 O O . ASP A 1 409 ? 6.439 -10.346 14.854 1.00 59.59 409 ASP A O 1
ATOM 3252 N N . ALA A 1 410 ? 7.094 -8.280 15.451 1.00 63.72 410 ALA A N 1
ATOM 3253 C CA . ALA A 1 410 ? 7.963 -8.023 14.311 1.00 63.72 410 ALA A CA 1
ATOM 3254 C C . ALA A 1 410 ? 9.138 -7.144 14.760 1.00 63.72 410 ALA A C 1
ATOM 3256 O O . ALA A 1 410 ? 8.982 -5.947 14.999 1.00 63.72 410 ALA A O 1
ATOM 3257 N N . SER A 1 411 ? 10.329 -7.734 14.850 1.00 52.09 411 SER A N 1
ATOM 3258 C CA . SER A 1 411 ? 11.575 -6.999 15.068 1.00 52.09 411 SER A CA 1
ATOM 3259 C C . SER A 1 411 ? 12.234 -6.669 13.730 1.00 52.09 411 SER A C 1
ATOM 3261 O O . SER A 1 411 ? 12.314 -7.538 12.859 1.00 52.09 411 SER A O 1
ATOM 3263 N N . ALA A 1 412 ? 12.697 -5.427 13.586 1.00 39.72 412 ALA A N 1
ATOM 3264 C CA . ALA A 1 412 ? 13.436 -4.954 12.416 1.00 39.72 412 ALA A CA 1
ATOM 3265 C C . ALA A 1 412 ? 14.870 -5.497 12.357 1.00 39.72 412 ALA A C 1
ATOM 3267 O O . ALA A 1 412 ? 15.482 -5.656 13.440 1.00 39.72 412 ALA A O 1
#